Protein AF-0000000075759179 (afdb_homodimer)

Structure (mmCIF, N/CA/C/O backbone):
data_AF-0000000075759179-model_v1
#
loop_
_entity.id
_entity.type
_entity.pdbx_description
1 polymer 'PD-(D/E)XK endonuclease-like domain-containing protein'
#
loop_
_atom_site.group_PDB
_atom_site.id
_atom_site.type_symbol
_atom_site.label_atom_id
_atom_site.label_alt_id
_atom_site.label_comp_id
_atom_site.label_asym_id
_atom_site.label_entity_id
_atom_site.label_seq_id
_atom_site.pdbx_PDB_ins_code
_atom_site.Cartn_x
_atom_site.Cartn_y
_atom_site.Cartn_z
_atom_site.occupancy
_atom_site.B_iso_or_equiv
_atom_site.auth_seq_id
_atom_site.auth_comp_id
_atom_site.auth_asym_id
_atom_site.auth_atom_id
_atom_site.pdbx_PDB_model_num
ATOM 1 N N . MET A 1 1 ? -11.766 -18.219 6.52 1 77.38 1 MET A N 1
ATOM 2 C CA . MET A 1 1 ? -11.758 -19.672 6.555 1 77.38 1 MET A CA 1
ATOM 3 C C . MET A 1 1 ? -10.453 -20.203 7.133 1 77.38 1 MET A C 1
ATOM 5 O O . MET A 1 1 ? -9.383 -19.656 6.867 1 77.38 1 MET A O 1
ATOM 9 N N . SER A 1 2 ? -10.688 -21.203 7.895 1 84.69 2 SER A N 1
ATOM 10 C CA . SER A 1 2 ? -9.5 -21.875 8.398 1 84.69 2 SER A CA 1
ATOM 11 C C . SER A 1 2 ? -8.859 -22.75 7.32 1 84.69 2 SER A C 1
ATOM 13 O O . SER A 1 2 ? -9.469 -23 6.277 1 84.69 2 SER A O 1
ATOM 15 N N . LEU A 1 3 ? -7.699 -23.172 7.609 1 91.75 3 LEU A N 1
ATOM 16 C CA . LEU A 1 3 ? -6.988 -24.047 6.68 1 91.75 3 LEU A CA 1
ATOM 17 C C . LEU A 1 3 ? -7.758 -25.344 6.445 1 91.75 3 LEU A C 1
ATOM 19 O O . LEU A 1 3 ? -7.93 -25.766 5.305 1 91.75 3 LEU A O 1
ATOM 23 N N . GLN A 1 4 ? -8.219 -25.875 7.477 1 90.38 4 GLN A N 1
ATOM 24 C CA . GLN A 1 4 ? -8.953 -27.141 7.387 1 90.38 4 GLN A CA 1
ATOM 25 C C . GLN A 1 4 ? -10.234 -26.969 6.57 1 90.38 4 GLN A C 1
ATOM 27 O O . GLN A 1 4 ? -10.555 -27.812 5.738 1 90.38 4 GLN A O 1
ATOM 32 N N . GLN A 1 5 ? -10.906 -25.906 6.836 1 87.31 5 GLN A N 1
ATOM 33 C CA . GLN A 1 5 ? -12.125 -25.625 6.082 1 87.31 5 GLN A CA 1
ATOM 34 C C . GLN A 1 5 ? -11.828 -25.469 4.598 1 87.31 5 GLN A C 1
ATOM 36 O O . GLN A 1 5 ? -12.57 -25.969 3.75 1 87.31 5 GLN A O 1
ATOM 41 N N . THR A 1 6 ? -10.758 -24.812 4.352 1 92.38 6 THR A N 1
ATOM 42 C CA . THR A 1 6 ? -10.375 -24.578 2.965 1 92.38 6 THR A CA 1
ATOM 43 C C . THR A 1 6 ? -10.016 -25.891 2.273 1 92.38 6 THR A C 1
ATOM 45 O O . THR A 1 6 ? -10.453 -26.141 1.147 1 92.38 6 THR A O 1
ATOM 48 N N . GLU A 1 7 ? -9.312 -26.703 2.92 1 94.19 7 GLU A N 1
ATOM 49 C CA . GLU A 1 7 ? -8.93 -28 2.369 1 94.19 7 GLU A CA 1
ATOM 50 C C . GLU A 1 7 ? -10.156 -28.859 2.066 1 94.19 7 GLU A C 1
ATOM 52 O O . GLU A 1 7 ? -10.242 -29.469 0.998 1 94.19 7 GLU A O 1
ATOM 57 N N . MET A 1 8 ? -11.062 -28.781 2.92 1 90.62 8 MET A N 1
ATOM 58 C CA . MET A 1 8 ? -12.281 -29.562 2.744 1 90.62 8 MET A CA 1
ATOM 59 C C . MET A 1 8 ? -13.148 -28.984 1.628 1 90.62 8 MET A C 1
ATOM 61 O O . MET A 1 8 ? -13.664 -29.734 0.792 1 90.62 8 MET A O 1
ATOM 65 N N . ALA A 1 9 ? -13.203 -27.766 1.645 1 88 9 ALA A N 1
ATOM 66 C CA . ALA A 1 9 ? -14.102 -27.094 0.712 1 88 9 ALA A CA 1
ATOM 67 C C . ALA A 1 9 ? -13.625 -27.25 -0.727 1 88 9 ALA A C 1
ATOM 69 O O . ALA A 1 9 ? -14.43 -27.422 -1.644 1 88 9 ALA A O 1
ATOM 70 N N . PHE A 1 10 ? -12.359 -27.297 -0.913 1 92.81 10 PHE A N 1
ATOM 71 C CA . PHE A 1 10 ? -11.836 -27.266 -2.275 1 92.81 10 PHE A CA 1
ATOM 72 C C . PHE A 1 10 ? -11.18 -28.594 -2.633 1 92.81 10 PHE A C 1
ATOM 74 O O . PHE A 1 10 ? -10.734 -28.781 -3.766 1 92.81 10 PHE A O 1
ATOM 81 N N . GLY A 1 11 ? -11.125 -29.469 -1.706 1 92.56 11 GLY A N 1
ATOM 82 C CA . GLY A 1 11 ? -10.547 -30.766 -1.964 1 92.56 11 GLY A CA 1
ATOM 83 C C . GLY A 1 11 ? -9.047 -30.719 -2.172 1 92.56 11 GLY A C 1
ATOM 84 O O . GLY A 1 11 ? -8.516 -31.422 -3.039 1 92.56 11 GLY A O 1
ATOM 85 N N . ILE A 1 12 ? -8.398 -29.828 -1.459 1 95.69 12 ILE A N 1
ATOM 86 C CA . ILE A 1 12 ? -6.945 -29.734 -1.559 1 95.69 12 ILE A CA 1
ATOM 87 C C . ILE A 1 12 ? -6.305 -30.219 -0.263 1 95.69 12 ILE A C 1
ATOM 89 O O . ILE A 1 12 ? -6.977 -30.328 0.766 1 95.69 12 ILE A O 1
ATOM 93 N N . LYS A 1 13 ? -4.973 -30.578 -0.378 1 96.12 13 LYS A N 1
ATOM 94 C CA . LYS A 1 13 ? -4.297 -31.094 0.807 1 96.12 13 LYS A CA 1
ATOM 95 C C . LYS A 1 13 ? -2.799 -30.812 0.755 1 96.12 13 LYS A C 1
ATOM 97 O O . LYS A 1 13 ? -2.252 -30.531 -0.312 1 96.12 13 LYS A O 1
ATOM 102 N N . GLU A 1 14 ? -2.182 -30.922 1.878 1 95.25 14 GLU A N 1
ATOM 103 C CA . GLU A 1 14 ? -0.735 -30.734 1.953 1 95.25 14 GLU A CA 1
ATOM 104 C C . GLU A 1 14 ? 0.006 -31.891 1.3 1 95.25 14 GLU A C 1
ATOM 106 O O . GLU A 1 14 ? -0.359 -33.062 1.492 1 95.25 14 GLU A O 1
ATOM 111 N N . ALA A 1 15 ? 1.005 -31.531 0.599 1 93.38 15 ALA A N 1
ATOM 112 C CA . ALA A 1 15 ? 1.797 -32.562 -0.096 1 93.38 15 ALA A CA 1
ATOM 113 C C . ALA A 1 15 ? 2.65 -33.344 0.885 1 93.38 15 ALA A C 1
ATOM 115 O O . ALA A 1 15 ? 3.141 -32.812 1.876 1 93.38 15 ALA A O 1
ATOM 116 N N . THR A 1 16 ? 2.891 -34.656 0.685 1 82.75 16 THR A N 1
ATOM 117 C CA . THR A 1 16 ? 3.699 -35.531 1.528 1 82.75 16 THR A CA 1
ATOM 118 C C . THR A 1 16 ? 5.062 -35.812 0.891 1 82.75 16 THR A C 1
ATOM 120 O O . THR A 1 16 ? 5.992 -36.25 1.564 1 82.75 16 THR A O 1
ATOM 123 N N . GLY A 1 17 ? 5.5 -35.375 -0.344 1 66.56 17 GLY A N 1
ATOM 124 C CA . GLY A 1 17 ? 6.742 -35.719 -1.024 1 66.56 17 GLY A CA 1
ATOM 125 C C . GLY A 1 17 ? 7.566 -34.5 -1.395 1 66.56 17 GLY A C 1
ATOM 126 O O . GLY A 1 17 ? 7.48 -33.469 -0.733 1 66.56 17 GLY A O 1
ATOM 127 N N . THR A 1 18 ? 8.57 -34.875 -2.367 1 60.5 18 THR A N 1
ATOM 128 C CA . THR A 1 18 ? 9.516 -33.875 -2.838 1 60.5 18 THR A CA 1
ATOM 129 C C . THR A 1 18 ? 8.773 -32.688 -3.469 1 60.5 18 THR A C 1
ATOM 131 O O . THR A 1 18 ? 7.812 -32.875 -4.215 1 60.5 18 THR A O 1
ATOM 134 N N . GLN A 1 19 ? 9.18 -31.516 -3.057 1 65.44 19 GLN A N 1
ATOM 135 C CA . GLN A 1 19 ? 8.43 -30.312 -3.389 1 65.44 19 GLN A CA 1
ATOM 136 C C . GLN A 1 19 ? 9.203 -29.422 -4.363 1 65.44 19 GLN A C 1
ATOM 138 O O . GLN A 1 19 ? 10.43 -29.547 -4.477 1 65.44 19 GLN A O 1
ATOM 143 N N . PRO A 1 20 ? 8.438 -28.625 -5.254 1 66.38 20 PRO A N 1
ATOM 144 C CA . PRO A 1 20 ? 8.984 -27.875 -6.387 1 66.38 20 PRO A CA 1
ATOM 145 C C . PRO A 1 20 ? 9.883 -26.719 -5.949 1 66.38 20 PRO A C 1
ATOM 147 O O . PRO A 1 20 ? 10.086 -25.766 -6.703 1 66.38 20 PRO A O 1
ATOM 150 N N . TRP A 1 21 ? 10.406 -26.75 -4.754 1 79.44 21 TRP A N 1
ATOM 151 C CA . TRP A 1 21 ? 11.094 -25.562 -4.254 1 79.44 21 TRP A CA 1
ATOM 152 C C . TRP A 1 21 ? 12.594 -25.656 -4.508 1 79.44 21 TRP A C 1
ATOM 154 O O . TRP A 1 21 ? 13.367 -24.859 -3.973 1 79.44 21 TRP A O 1
ATOM 164 N N . MET A 1 22 ? 12.945 -26.625 -5.398 1 70.06 22 MET A N 1
ATOM 165 C CA . MET A 1 22 ? 14.336 -26.547 -5.832 1 70.06 22 MET A CA 1
ATOM 166 C C . MET A 1 22 ? 14.539 -25.453 -6.859 1 70.06 22 MET A C 1
ATOM 168 O O . MET A 1 22 ? 14.25 -25.641 -8.047 1 70.06 22 MET A O 1
ATOM 172 N N . VAL A 1 23 ? 14.664 -24.328 -6.398 1 63.19 23 VAL A N 1
ATOM 173 C CA . VAL A 1 23 ? 14.875 -23.172 -7.266 1 63.19 23 VAL A CA 1
ATOM 174 C C . VAL A 1 23 ? 16.297 -23.203 -7.836 1 63.19 23 VAL A C 1
ATOM 176 O O . VAL A 1 23 ? 17.266 -23.172 -7.086 1 63.19 23 VAL A O 1
ATOM 179 N N . PRO A 1 24 ? 16.281 -23.5 -9.156 1 63.47 24 PRO A N 1
ATOM 180 C CA . PRO A 1 24 ? 17.641 -23.344 -9.68 1 63.47 24 PRO A CA 1
ATOM 181 C C . PRO A 1 24 ? 18.234 -21.969 -9.383 1 63.47 24 PRO A C 1
ATOM 183 O O . PRO A 1 24 ? 17.5 -21 -9.211 1 63.47 24 PRO A O 1
ATOM 186 N N . HIS A 1 25 ? 19.453 -22 -9.109 1 60.44 25 HIS A N 1
ATOM 187 C CA . HIS A 1 25 ? 20.141 -20.719 -8.945 1 60.44 25 HIS A CA 1
ATOM 188 C C . HIS A 1 25 ? 19.891 -19.812 -10.141 1 60.44 25 HIS A C 1
ATOM 190 O O . HIS A 1 25 ? 20.297 -20.125 -11.258 1 60.44 25 HIS A O 1
ATOM 196 N N . LEU A 1 26 ? 18.734 -19.219 -10.031 1 63.91 26 LEU A N 1
ATOM 197 C CA . LEU A 1 26 ? 18.547 -18.188 -11.031 1 63.91 26 LEU A CA 1
ATOM 198 C C . LEU A 1 26 ? 19.594 -17.094 -10.883 1 63.91 26 LEU A C 1
ATOM 200 O O . LEU A 1 26 ? 19.984 -16.734 -9.766 1 63.91 26 LEU A O 1
ATOM 204 N N . PHE A 1 27 ? 20.359 -16.891 -11.859 1 64.31 27 PHE A N 1
ATOM 205 C CA . PHE A 1 27 ? 21.312 -15.781 -11.867 1 64.31 27 PHE A CA 1
ATOM 206 C C . PHE A 1 27 ? 20.578 -14.438 -11.844 1 64.31 27 PHE A C 1
ATOM 208 O O . PHE A 1 27 ? 20.406 -13.812 -12.891 1 64.31 27 PHE A O 1
ATOM 215 N N . PHE A 1 28 ? 19.844 -14.352 -10.789 1 77.69 28 PHE A N 1
ATOM 216 C CA . PHE A 1 28 ? 19.094 -13.141 -10.484 1 77.69 28 PHE A CA 1
ATOM 217 C C . PHE A 1 28 ? 19.766 -12.359 -9.352 1 77.69 28 PHE A C 1
ATOM 219 O O . PHE A 1 28 ? 20.062 -12.922 -8.297 1 77.69 28 PHE A O 1
ATOM 226 N N . ALA A 1 29 ? 20.359 -11.102 -9.641 1 82.12 29 ALA A N 1
ATOM 227 C CA . ALA A 1 29 ? 20.984 -10.359 -8.539 1 82.12 29 ALA A CA 1
ATOM 228 C C . ALA A 1 29 ? 20.188 -9.094 -8.219 1 82.12 29 ALA A C 1
ATOM 230 O O . ALA A 1 29 ? 19.984 -8.25 -9.086 1 82.12 29 ALA A O 1
ATOM 231 N N . LEU A 1 30 ? 19.781 -8.977 -7.012 1 87.56 30 LEU A N 1
ATOM 232 C CA . LEU A 1 30 ? 19.172 -7.742 -6.527 1 87.56 30 LEU A CA 1
ATOM 233 C C . LEU A 1 30 ? 20.203 -6.617 -6.465 1 87.56 30 LEU A C 1
ATOM 235 O O . LEU A 1 30 ? 21.391 -6.871 -6.293 1 87.56 30 LEU A O 1
ATOM 239 N N . PRO A 1 31 ? 19.672 -5.426 -6.625 1 86.81 31 PRO A N 1
ATOM 240 C CA . PRO A 1 31 ? 20.594 -4.312 -6.344 1 86.81 31 PRO A CA 1
ATOM 241 C C . PRO A 1 31 ? 21.234 -4.406 -4.965 1 86.81 31 PRO A C 1
ATOM 243 O O . PRO A 1 31 ? 20.562 -4.762 -3.99 1 86.81 31 PRO A O 1
ATOM 246 N N . ALA A 1 32 ? 22.516 -4.16 -4.887 1 85.31 32 ALA A N 1
ATOM 247 C CA . ALA A 1 32 ? 23.312 -4.352 -3.68 1 85.31 32 ALA A CA 1
ATOM 248 C C . ALA A 1 32 ? 22.75 -3.551 -2.512 1 85.31 32 ALA A C 1
ATOM 250 O O . ALA A 1 32 ? 22.891 -3.941 -1.352 1 85.31 32 ALA A O 1
ATOM 251 N N . ASP A 1 33 ? 22.031 -2.488 -2.824 1 87.75 33 ASP A N 1
ATOM 252 C CA . ASP A 1 33 ? 21.578 -1.594 -1.765 1 87.75 33 ASP A CA 1
ATOM 253 C C . ASP A 1 33 ? 20.109 -1.86 -1.412 1 87.75 33 ASP A C 1
ATOM 255 O O . ASP A 1 33 ? 19.516 -1.112 -0.641 1 87.75 33 ASP A O 1
ATOM 259 N N . PHE A 1 34 ? 19.578 -2.932 -1.895 1 92.38 34 PHE A N 1
ATOM 260 C CA . PHE A 1 34 ? 18.156 -3.16 -1.667 1 92.38 34 PHE A CA 1
ATOM 261 C C . PHE A 1 34 ? 17.859 -3.346 -0.182 1 92.38 34 PHE A C 1
ATOM 263 O O . PHE A 1 34 ? 16.891 -2.805 0.339 1 92.38 34 PHE A O 1
ATOM 270 N N . GLY A 1 35 ? 18.625 -4.117 0.456 1 89.5 35 GLY A N 1
ATOM 271 C CA . GLY A 1 35 ? 18.469 -4.273 1.894 1 89.5 35 GLY A CA 1
ATOM 272 C C . GLY A 1 35 ? 18.531 -2.959 2.646 1 89.5 35 GLY A C 1
ATOM 273 O O . GLY A 1 35 ? 17.719 -2.705 3.533 1 89.5 35 GLY A O 1
ATOM 274 N N . ARG A 1 36 ? 19.484 -2.119 2.307 1 87.69 36 ARG A N 1
ATOM 275 C CA . ARG A 1 36 ? 19.625 -0.808 2.93 1 87.69 36 ARG A CA 1
ATOM 276 C C . ARG A 1 36 ? 18.406 0.069 2.639 1 87.69 36 ARG A C 1
ATOM 278 O O . ARG A 1 36 ? 17.969 0.845 3.494 1 87.69 36 ARG A O 1
ATOM 285 N N . TYR A 1 37 ? 18 -0.122 1.484 1 88.81 37 TYR A N 1
ATOM 286 C CA . TYR A 1 37 ? 16.781 0.587 1.096 1 88.81 37 TYR A CA 1
ATOM 287 C C . TYR A 1 37 ? 15.625 0.236 2.023 1 88.81 37 TYR A C 1
ATOM 289 O O . TYR A 1 37 ? 14.93 1.125 2.525 1 88.81 37 TYR A O 1
ATOM 297 N N . LEU A 1 38 ? 15.414 -1.02 2.275 1 92 38 LEU A N 1
ATOM 298 C CA . LEU A 1 38 ? 14.305 -1.438 3.129 1 92 38 LEU A CA 1
ATOM 299 C C . LEU A 1 38 ? 14.57 -1.073 4.586 1 92 38 LEU A C 1
ATOM 301 O O . LEU A 1 38 ? 13.641 -0.832 5.352 1 92 38 LEU A O 1
ATOM 305 N N . GLU A 1 39 ? 15.828 -0.967 4.965 1 89.69 39 GLU A N 1
ATOM 306 C CA . GLU A 1 39 ? 16.156 -0.492 6.305 1 89.69 39 GLU A CA 1
ATOM 307 C C . GLU A 1 39 ? 15.75 0.965 6.492 1 89.69 39 GLU A C 1
ATOM 309 O O . GLU A 1 39 ? 15.32 1.359 7.582 1 89.69 39 GLU A O 1
ATOM 314 N N . LEU A 1 40 ? 15.922 1.702 5.488 1 89 40 LEU A N 1
ATOM 315 C CA . LEU A 1 40 ? 15.492 3.094 5.547 1 89 40 LEU A CA 1
ATOM 316 C C . LEU A 1 40 ? 13.977 3.188 5.699 1 89 40 LEU A C 1
ATOM 318 O O . LEU A 1 40 ? 13.469 4.066 6.398 1 89 40 LEU A O 1
ATOM 322 N N . TYR A 1 41 ? 13.312 2.25 5.055 1 89.94 41 TYR A N 1
ATOM 323 C CA . TYR A 1 41 ? 11.875 2.156 5.262 1 89.94 41 TYR A CA 1
ATOM 324 C C . TYR A 1 41 ? 11.547 1.915 6.73 1 89.94 41 TYR A C 1
ATOM 326 O O . TYR A 1 41 ? 10.625 2.529 7.277 1 89.94 41 TYR A O 1
ATOM 334 N N . ASP A 1 42 ? 12.32 1.076 7.281 1 90.19 42 ASP A N 1
ATOM 335 C CA . ASP A 1 42 ? 12.094 0.751 8.688 1 90.19 42 ASP A CA 1
ATOM 336 C C . ASP A 1 42 ? 12.328 1.971 9.578 1 90.19 42 ASP A C 1
ATOM 338 O O . ASP A 1 42 ? 11.586 2.207 10.523 1 90.19 42 ASP A O 1
ATOM 342 N N . THR A 1 43 ? 13.297 2.705 9.234 1 88.62 43 THR A N 1
ATOM 343 C CA . THR A 1 43 ? 13.586 3.916 9.992 1 88.62 43 THR A CA 1
ATOM 344 C C . THR A 1 43 ? 12.477 4.945 9.82 1 88.62 43 THR A C 1
ATOM 346 O O . THR A 1 43 ? 12.016 5.539 10.797 1 88.62 43 THR A O 1
ATOM 349 N N . LEU A 1 44 ? 12.039 5.066 8.617 1 89.19 44 LEU A N 1
ATOM 350 C CA . LEU A 1 44 ? 10.984 6.02 8.297 1 89.19 44 LEU A CA 1
ATOM 351 C C . LEU A 1 44 ? 9.688 5.664 9.008 1 89.19 44 LEU A C 1
ATOM 353 O O . LEU A 1 44 ? 8.922 6.547 9.398 1 89.19 44 LEU A O 1
ATOM 357 N N . THR A 1 45 ? 9.461 4.406 9.211 1 91.25 45 THR A N 1
ATOM 358 C CA . THR A 1 45 ? 8.156 3.984 9.719 1 91.25 45 THR A CA 1
ATOM 359 C C . THR A 1 45 ? 8.266 3.504 11.164 1 91.25 45 THR A C 1
ATOM 361 O O . THR A 1 45 ? 7.352 2.859 11.68 1 91.25 45 THR A O 1
ATOM 364 N N . LYS A 1 46 ? 9.281 3.758 11.852 1 87.75 46 LYS A N 1
ATOM 365 C CA . LYS A 1 46 ? 9.617 3.16 13.141 1 87.75 46 LYS A CA 1
ATOM 366 C C . LYS A 1 46 ? 8.57 3.516 14.195 1 87.75 46 LYS A C 1
ATOM 368 O O . LYS A 1 46 ? 8.25 2.697 15.062 1 87.75 46 LYS A O 1
ATOM 373 N N . SER A 1 47 ? 8 4.66 14.141 1 83.88 47 SER A N 1
ATOM 374 C CA . SER A 1 47 ? 7.094 5.109 15.195 1 83.88 47 SER A CA 1
ATOM 375 C C . SER A 1 47 ? 5.645 4.785 14.844 1 83.88 47 SER A C 1
ATOM 377 O O . SER A 1 47 ? 4.75 4.965 15.672 1 83.88 47 SER A O 1
ATOM 379 N N . GLY A 1 48 ? 5.504 4.363 13.609 1 83.44 48 GLY A N 1
ATOM 380 C CA . GLY A 1 48 ? 4.156 4 13.203 1 83.44 48 GLY A CA 1
ATOM 381 C C . GLY A 1 48 ? 3.73 2.631 13.695 1 83.44 48 GLY A C 1
ATOM 382 O O . GLY A 1 48 ? 4.574 1.788 14.008 1 83.44 48 GLY A O 1
ATOM 383 N N . VAL A 1 49 ? 2.455 2.465 13.742 1 85.44 49 VAL A N 1
ATOM 384 C CA . VAL A 1 49 ? 1.894 1.183 14.156 1 85.44 49 VAL A CA 1
ATOM 385 C C . VAL A 1 49 ? 2.086 0.154 13.047 1 85.44 49 VAL A C 1
ATOM 387 O O . VAL A 1 49 ? 1.988 0.485 11.859 1 85.44 49 VAL A O 1
ATOM 390 N N . ASP A 1 50 ? 2.322 -1.06 13.508 1 90.75 50 ASP A N 1
ATOM 391 C CA . ASP A 1 50 ? 2.391 -2.154 12.547 1 90.75 50 ASP A CA 1
ATOM 392 C C . ASP A 1 50 ? 1 -2.527 12.039 1 90.75 50 ASP A C 1
ATOM 394 O O . ASP A 1 50 ? 0.107 -2.84 12.828 1 90.75 50 ASP A O 1
ATOM 398 N N . ASN A 1 51 ? 0.842 -2.387 10.828 1 93.5 51 ASN A N 1
ATOM 399 C CA . ASN A 1 51 ? -0.394 -2.801 10.172 1 93.5 51 ASN A CA 1
ATOM 400 C C . ASN A 1 51 ? -0.129 -3.348 8.773 1 93.5 51 ASN A C 1
ATOM 402 O O . ASN A 1 51 ? 1.022 -3.438 8.344 1 93.5 51 ASN A O 1
ATOM 406 N N . GLU A 1 52 ? -1.125 -3.74 8.055 1 94.62 52 GLU A N 1
ATOM 407 C CA . GLU A 1 52 ? -0.954 -4.395 6.762 1 94.62 52 GLU A CA 1
ATOM 408 C C . GLU A 1 52 ? -0.43 -3.414 5.715 1 94.62 52 GLU A C 1
ATOM 410 O O . GLU A 1 52 ? 0.311 -3.803 4.809 1 94.62 52 GLU A O 1
ATOM 415 N N . ALA A 1 53 ? -0.807 -2.17 5.871 1 95.06 53 ALA A N 1
ATOM 416 C CA . ALA A 1 53 ? -0.334 -1.161 4.93 1 95.06 53 ALA A CA 1
ATOM 417 C C . ALA A 1 53 ? 1.187 -1.035 4.977 1 95.06 53 ALA A C 1
ATOM 419 O O . ALA A 1 53 ? 1.835 -0.88 3.938 1 95.06 53 ALA A O 1
ATOM 420 N N . LYS A 1 54 ? 1.704 -1.106 6.164 1 94.94 54 LYS A N 1
ATOM 421 C CA . LYS A 1 54 ? 3.154 -1.08 6.336 1 94.94 54 LYS A CA 1
ATOM 422 C C . LYS A 1 54 ? 3.812 -2.273 5.648 1 94.94 54 LYS A C 1
ATOM 424 O O . LYS A 1 54 ? 4.832 -2.121 4.977 1 94.94 54 LYS A O 1
ATOM 429 N N . SER A 1 55 ? 3.287 -3.424 5.789 1 96.38 55 SER A N 1
ATOM 430 C CA . SER A 1 55 ? 3.783 -4.621 5.121 1 96.38 55 SER A CA 1
ATOM 431 C C . SER A 1 55 ? 3.693 -4.488 3.605 1 96.38 55 SER A C 1
ATOM 433 O O . SER A 1 55 ? 4.617 -4.871 2.885 1 96.38 55 SER A O 1
ATOM 435 N N . ARG A 1 56 ? 2.611 -3.926 3.16 1 96.25 56 ARG A N 1
ATOM 436 C CA . ARG A 1 56 ? 2.412 -3.77 1.722 1 96.25 56 ARG A CA 1
ATOM 437 C C . ARG A 1 56 ? 3.455 -2.83 1.125 1 96.25 56 ARG A C 1
ATOM 439 O O . ARG A 1 56 ? 3.895 -3.023 -0.011 1 96.25 56 ARG A O 1
ATOM 446 N N . CYS A 1 57 ? 3.779 -1.893 1.836 1 94.19 57 CYS A N 1
ATOM 447 C CA . CYS A 1 57 ? 4.805 -0.977 1.35 1 94.19 57 CYS A CA 1
ATOM 448 C C . CYS A 1 57 ? 6.105 -1.719 1.061 1 94.19 57 CYS A C 1
ATOM 450 O O . CYS A 1 57 ? 6.73 -1.504 0.019 1 94.19 57 CYS A O 1
ATOM 452 N N . ARG A 1 58 ? 6.469 -2.615 1.908 1 94.75 58 ARG A N 1
ATOM 453 C CA . ARG A 1 58 ? 7.676 -3.414 1.722 1 94.75 58 ARG A CA 1
ATOM 454 C C . ARG A 1 58 ? 7.516 -4.387 0.56 1 94.75 58 ARG A C 1
ATOM 456 O O . ARG A 1 58 ? 8.43 -4.562 -0.244 1 94.75 58 ARG A O 1
ATOM 463 N N . LEU A 1 59 ? 6.391 -4.922 0.5 1 96.69 59 LEU A N 1
ATOM 464 C CA . LEU A 1 59 ? 6.105 -5.875 -0.568 1 96.69 59 LEU A CA 1
ATOM 465 C C . LEU A 1 59 ? 6.113 -5.184 -1.928 1 96.69 59 LEU A C 1
ATOM 467 O O . LEU A 1 59 ? 6.641 -5.727 -2.9 1 96.69 59 LEU A O 1
ATOM 471 N N . ASP A 1 60 ? 5.531 -4.004 -1.952 1 95.44 60 ASP A N 1
ATOM 472 C CA . ASP A 1 60 ? 5.562 -3.223 -3.184 1 95.44 60 ASP A CA 1
ATOM 473 C C . ASP A 1 60 ? 6.996 -3.047 -3.688 1 95.44 60 ASP A C 1
ATOM 475 O O . ASP A 1 60 ? 7.273 -3.275 -4.867 1 95.44 60 ASP A O 1
ATOM 479 N N . ALA A 1 61 ? 7.859 -2.705 -2.803 1 94.19 61 ALA A N 1
ATOM 480 C CA . ALA A 1 61 ? 9.258 -2.471 -3.162 1 94.19 61 ALA A CA 1
ATOM 481 C C . ALA A 1 61 ? 9.906 -3.746 -3.686 1 94.19 61 ALA A C 1
ATOM 483 O O . ALA A 1 61 ? 10.633 -3.717 -4.684 1 94.19 61 ALA A O 1
ATOM 484 N N . LEU A 1 62 ? 9.648 -4.84 -3.041 1 95.38 62 LEU A N 1
ATOM 485 C CA . LEU A 1 62 ? 10.242 -6.113 -3.434 1 95.38 62 LEU A CA 1
ATOM 486 C C . LEU A 1 62 ? 9.727 -6.555 -4.801 1 95.38 62 LEU A C 1
ATOM 488 O O . LEU A 1 62 ? 10.516 -6.926 -5.672 1 95.38 62 LEU A O 1
ATOM 492 N N . ILE A 1 63 ? 8.414 -6.535 -4.977 1 95.12 63 ILE A N 1
ATOM 493 C CA . ILE A 1 63 ? 7.809 -6.973 -6.23 1 95.12 63 ILE A CA 1
ATOM 494 C C . ILE A 1 63 ? 8.359 -6.141 -7.387 1 95.12 63 ILE A C 1
ATOM 496 O O . ILE A 1 63 ? 8.734 -6.684 -8.43 1 95.12 63 ILE A O 1
ATOM 500 N N . PHE A 1 64 ? 8.492 -4.926 -7.141 1 92.25 64 PHE A N 1
ATOM 501 C CA . PHE A 1 64 ? 8.938 -4.027 -8.195 1 92.25 64 PHE A CA 1
ATOM 502 C C . PHE A 1 64 ? 10.398 -4.285 -8.547 1 92.25 64 PHE A C 1
ATOM 504 O O . PHE A 1 64 ? 10.766 -4.312 -9.719 1 92.25 64 PHE A O 1
ATOM 511 N N . VAL A 1 65 ? 11.211 -4.406 -7.547 1 92.81 65 VAL A N 1
ATOM 512 C CA . VAL A 1 65 ? 12.633 -4.59 -7.82 1 92.81 65 VAL A CA 1
ATOM 513 C C . VAL A 1 65 ? 12.859 -5.926 -8.531 1 92.81 65 VAL A C 1
ATOM 515 O O . VAL A 1 65 ? 13.719 -6.035 -9.406 1 92.81 65 VAL A O 1
ATOM 518 N N . VAL A 1 66 ? 12.086 -6.922 -8.172 1 92.88 66 VAL A N 1
ATOM 519 C CA . VAL A 1 66 ? 12.188 -8.219 -8.828 1 92.88 66 VAL A CA 1
ATOM 520 C C . VAL A 1 66 ? 11.758 -8.086 -10.289 1 92.88 66 VAL A C 1
ATOM 522 O O . VAL A 1 66 ? 12.461 -8.555 -11.188 1 92.88 66 VAL A O 1
ATOM 525 N N . TYR A 1 67 ? 10.672 -7.422 -10.492 1 89.5 67 TYR A N 1
ATOM 526 C CA . TYR A 1 67 ? 10.188 -7.215 -11.852 1 89.5 67 TYR A CA 1
ATOM 527 C C . TYR A 1 67 ? 11.195 -6.434 -12.68 1 89.5 67 TYR A C 1
ATOM 529 O O . TYR A 1 67 ? 11.484 -6.793 -13.82 1 89.5 67 TYR A O 1
ATOM 537 N N . ARG A 1 68 ? 11.656 -5.355 -12.125 1 88.12 68 ARG A N 1
ATOM 538 C CA . ARG A 1 68 ? 12.641 -4.531 -12.812 1 88.12 68 ARG A CA 1
ATOM 539 C C . ARG A 1 68 ? 13.875 -5.344 -13.188 1 88.12 68 ARG A C 1
ATOM 541 O O . ARG A 1 68 ? 14.367 -5.262 -14.312 1 88.12 68 ARG A O 1
ATOM 548 N N . THR A 1 69 ? 14.328 -6.086 -12.273 1 88.75 69 THR A N 1
ATOM 549 C CA . THR A 1 69 ? 15.531 -6.875 -12.492 1 88.75 69 THR A CA 1
ATOM 550 C C . THR A 1 69 ? 15.305 -7.941 -13.562 1 88.75 69 THR A C 1
ATOM 552 O O . THR A 1 69 ? 16.156 -8.148 -14.43 1 88.75 69 THR A O 1
ATOM 555 N N . LEU A 1 70 ? 14.156 -8.547 -13.508 1 87.25 70 LEU A N 1
ATOM 556 C CA . LEU A 1 70 ? 13.805 -9.531 -14.531 1 87.25 70 LEU A CA 1
ATOM 557 C C . LEU A 1 70 ? 13.742 -8.875 -15.906 1 87.25 70 LEU A C 1
ATOM 559 O O . LEU A 1 70 ? 14.219 -9.445 -16.891 1 87.25 70 LEU A O 1
ATOM 563 N N . SER A 1 71 ? 13.172 -7.707 -15.953 1 82.19 71 SER A N 1
ATOM 564 C CA . SER A 1 71 ? 13.047 -6.965 -17.203 1 82.19 71 SER A CA 1
ATOM 565 C C . SER A 1 71 ? 14.414 -6.551 -17.734 1 82.19 71 SER A C 1
ATOM 567 O O . SER A 1 71 ? 14.695 -6.691 -18.938 1 82.19 71 SER A O 1
ATOM 569 N N . GLU A 1 72 ? 15.234 -6.113 -16.891 1 83.38 72 GLU A N 1
ATOM 570 C CA . GLU A 1 72 ? 16.562 -5.617 -17.266 1 83.38 72 GLU A CA 1
ATOM 571 C C . GLU A 1 72 ? 17.453 -6.754 -17.75 1 83.38 72 GLU A C 1
ATOM 573 O O . GLU A 1 72 ? 18.328 -6.555 -18.594 1 83.38 72 GLU A O 1
ATOM 578 N N . GLN A 1 73 ? 17.234 -7.902 -17.203 1 81.19 73 GLN A N 1
ATOM 579 C CA . GLN A 1 73 ? 18.078 -9.039 -17.547 1 81.19 73 GLN A CA 1
ATOM 580 C C . GLN A 1 73 ? 17.453 -9.898 -18.641 1 81.19 73 GLN A C 1
ATOM 582 O O . GLN A 1 73 ? 17.922 -11 -18.922 1 81.19 73 GLN A O 1
ATOM 587 N N . ASP A 1 74 ? 16.312 -9.414 -19.172 1 78.5 74 ASP A N 1
ATOM 588 C CA . ASP A 1 74 ? 15.586 -10.062 -20.266 1 78.5 74 ASP A CA 1
ATOM 589 C C . ASP A 1 74 ? 15.172 -11.484 -19.875 1 78.5 74 ASP A C 1
ATOM 591 O O . ASP A 1 74 ? 15.32 -12.422 -20.672 1 78.5 74 ASP A O 1
ATOM 595 N N . LEU A 1 75 ? 14.945 -11.586 -18.719 1 73.25 75 LEU A N 1
ATOM 596 C CA . LEU A 1 75 ? 14.516 -12.883 -18.219 1 73.25 75 LEU A CA 1
ATOM 597 C C . LEU A 1 75 ? 12.992 -13 -18.25 1 73.25 75 LEU A C 1
ATOM 599 O O . LEU A 1 75 ? 12.438 -14.062 -17.969 1 73.25 75 LEU A O 1
ATOM 603 N N . HIS A 1 76 ? 12.438 -11.773 -18.578 1 66 76 HIS A N 1
ATOM 604 C CA . HIS A 1 76 ? 11 -11.859 -18.797 1 66 76 HIS A CA 1
ATOM 605 C C . HIS A 1 76 ? 10.688 -12.562 -20.109 1 66 76 HIS A C 1
ATOM 607 O O . HIS A 1 76 ? 11.234 -12.203 -21.156 1 66 76 HIS A O 1
ATOM 613 N N . PRO A 1 77 ? 10.336 -13.82 -19.953 1 53.62 77 PRO A N 1
ATOM 614 C CA . PRO A 1 77 ? 10.219 -14.453 -21.266 1 53.62 77 PRO A CA 1
ATOM 615 C C . PRO A 1 77 ? 9.609 -13.531 -22.328 1 53.62 77 PRO A C 1
ATOM 617 O O . PRO A 1 77 ? 10.008 -13.57 -23.5 1 53.62 77 PRO A O 1
ATOM 620 N N . ASN A 1 78 ? 8.109 -13.445 -22.453 1 54.88 78 ASN A N 1
ATOM 621 C CA . ASN A 1 78 ? 7.363 -13.125 -23.656 1 54.88 78 ASN A CA 1
ATOM 622 C C . ASN A 1 78 ? 7.164 -11.625 -23.812 1 54.88 78 ASN A C 1
ATOM 624 O O . ASN A 1 78 ? 7.055 -10.898 -22.828 1 54.88 78 ASN A O 1
ATOM 628 N N . THR A 1 79 ? 7.719 -11.273 -24.906 1 54.38 79 THR A N 1
ATOM 629 C CA . THR A 1 79 ? 7.398 -10.07 -25.656 1 54.38 79 THR A CA 1
ATOM 630 C C . THR A 1 79 ? 5.918 -10.039 -26.031 1 54.38 79 THR A C 1
ATOM 632 O O . THR A 1 79 ? 5.301 -11.086 -26.234 1 54.38 79 THR A O 1
ATOM 635 N N . GLY A 1 80 ? 5.238 -9.086 -25.703 1 54.47 80 GLY A N 1
ATOM 636 C CA . GLY A 1 80 ? 3.902 -8.758 -26.172 1 54.47 80 GLY A CA 1
ATOM 637 C C . GLY A 1 80 ? 2.854 -8.836 -25.094 1 54.47 80 GLY A C 1
ATOM 638 O O . GLY A 1 80 ? 3.117 -8.469 -23.938 1 54.47 80 GLY A O 1
ATOM 639 N N . ASP A 1 81 ? 1.702 -9.453 -25.453 1 56.62 81 ASP A N 1
ATOM 640 C CA . ASP A 1 81 ? 0.482 -9.484 -24.656 1 56.62 81 ASP A CA 1
ATOM 641 C C . ASP A 1 81 ? 0.601 -10.5 -23.516 1 56.62 81 ASP A C 1
ATOM 643 O O . ASP A 1 81 ? -0.264 -10.562 -22.641 1 56.62 81 ASP A O 1
ATOM 647 N N . SER A 1 82 ? 1.792 -11.219 -23.344 1 60.84 82 SER A N 1
ATOM 648 C CA . SER A 1 82 ? 1.88 -12.305 -22.375 1 60.84 82 SER A CA 1
ATOM 649 C C . SER A 1 82 ? 2.709 -11.898 -21.172 1 60.84 82 SER A C 1
ATOM 651 O O . SER A 1 82 ? 2.984 -12.719 -20.297 1 60.84 82 SER A O 1
ATOM 653 N N . ARG A 1 83 ? 3.025 -10.703 -21.109 1 73.12 83 ARG A N 1
ATOM 654 C CA . ARG A 1 83 ? 3.879 -10.266 -20 1 73.12 83 ARG A CA 1
ATOM 655 C C . ARG A 1 83 ? 3.109 -10.242 -18.688 1 73.12 83 ARG A C 1
ATOM 657 O O . ARG A 1 83 ? 1.939 -9.852 -18.656 1 73.12 83 ARG A O 1
ATOM 664 N N . ALA A 1 84 ? 3.812 -10.688 -17.656 1 84.06 84 ALA A N 1
ATOM 665 C CA . ALA A 1 84 ? 3.258 -10.664 -16.297 1 84.06 84 ALA A CA 1
ATOM 666 C C . ALA A 1 84 ? 2.936 -9.242 -15.859 1 84.06 84 ALA A C 1
ATOM 668 O O . ALA A 1 84 ? 3.748 -8.328 -16.047 1 84.06 84 ALA A O 1
ATOM 669 N N . THR A 1 85 ? 1.762 -9.117 -15.438 1 89.81 85 THR A N 1
ATOM 670 C CA . THR A 1 85 ? 1.392 -7.824 -14.867 1 89.81 85 THR A CA 1
ATOM 671 C C . THR A 1 85 ? 0.842 -7.996 -13.453 1 89.81 85 THR A C 1
ATOM 673 O O . THR A 1 85 ? 0.318 -9.055 -13.109 1 89.81 85 THR A O 1
ATOM 676 N N . LEU A 1 86 ? 1.006 -6.953 -12.742 1 93.5 86 LEU A N 1
ATOM 677 C CA . LEU A 1 86 ? 0.581 -6.949 -11.344 1 93.5 86 LEU A CA 1
ATOM 678 C C . LEU A 1 86 ? -0.784 -6.285 -11.195 1 93.5 86 LEU A C 1
ATOM 680 O O . LEU A 1 86 ? -1.031 -5.227 -11.773 1 93.5 86 LEU A O 1
ATOM 684 N N . SER A 1 87 ? -1.645 -6.98 -10.523 1 93.62 87 SER A N 1
ATOM 685 C CA . SER A 1 87 ? -2.945 -6.434 -10.156 1 93.62 87 SER A CA 1
ATOM 686 C C . SER A 1 87 ? -3.088 -6.316 -8.641 1 93.62 87 SER A C 1
ATOM 688 O O . SER A 1 87 ? -2.635 -7.191 -7.898 1 93.62 87 SER A O 1
ATOM 690 N N . PHE A 1 88 ? -3.725 -5.203 -8.273 1 94.94 88 PHE A N 1
ATOM 691 C CA . PHE A 1 88 ? -3.971 -4.965 -6.859 1 94.94 88 PHE A CA 1
ATOM 692 C C . PHE A 1 88 ? -5.434 -5.215 -6.516 1 94.94 88 PHE A C 1
ATOM 694 O O . PHE A 1 88 ? -6.324 -4.93 -7.32 1 94.94 88 PHE A O 1
ATOM 701 N N . GLU A 1 89 ? -5.586 -5.73 -5.258 1 94.62 89 GLU A N 1
ATOM 702 C CA . GLU A 1 89 ? -6.93 -5.891 -4.711 1 94.62 89 GLU A CA 1
ATOM 703 C C . GLU A 1 89 ? -7.859 -6.551 -5.727 1 94.62 89 GLU A C 1
ATOM 705 O O . GLU A 1 89 ? -8.922 -6.012 -6.039 1 94.62 89 GLU A O 1
ATOM 710 N N . THR A 1 90 ? -7.516 -7.688 -6.18 1 93.38 90 THR A N 1
ATOM 711 C CA . THR A 1 90 ? -8.266 -8.453 -7.164 1 93.38 90 THR A CA 1
ATOM 712 C C . THR A 1 90 ? -9.406 -9.219 -6.496 1 93.38 90 THR A C 1
ATOM 714 O O . THR A 1 90 ? -9.18 -10.047 -5.613 1 93.38 90 THR A O 1
ATOM 717 N N . PRO A 1 91 ? -10.602 -8.977 -6.926 1 92.38 91 PRO A N 1
ATOM 718 C CA . PRO A 1 91 ? -11.727 -9.727 -6.352 1 92.38 91 PRO A CA 1
ATOM 719 C C . PRO A 1 91 ? -11.82 -11.148 -6.887 1 92.38 91 PRO A C 1
ATOM 721 O O . PRO A 1 91 ? -11.633 -11.375 -8.086 1 92.38 91 PRO A O 1
ATOM 724 N N . PHE A 1 92 ? -12.008 -12.086 -6.02 1 90.81 92 PHE A N 1
ATOM 725 C CA . PHE A 1 92 ? -12.25 -13.484 -6.355 1 90.81 92 PHE A CA 1
ATOM 726 C C . PHE A 1 92 ? -13.625 -13.938 -5.871 1 90.81 92 PHE A C 1
ATOM 728 O O . PHE A 1 92 ? -14.086 -13.5 -4.816 1 90.81 92 PHE A O 1
ATOM 735 N N . LYS A 1 93 ? -14.156 -14.688 -6.703 1 89.81 93 LYS A N 1
ATOM 736 C CA . LYS A 1 93 ? -15.453 -15.273 -6.371 1 89.81 93 LYS A CA 1
ATOM 737 C C . LYS A 1 93 ? -15.578 -16.688 -6.93 1 89.81 93 LYS A C 1
ATOM 739 O O . LYS A 1 93 ? -15.18 -16.953 -8.07 1 89.81 93 LYS A O 1
ATOM 744 N N . TRP A 1 94 ? -16.062 -17.578 -6.078 1 88.31 94 TRP A N 1
ATOM 745 C CA . TRP A 1 94 ? -16.312 -18.938 -6.527 1 88.31 94 TRP A CA 1
ATOM 746 C C . TRP A 1 94 ? -17.5 -19.531 -5.793 1 88.31 94 TRP A C 1
ATOM 748 O O . TRP A 1 94 ? -17.656 -19.344 -4.586 1 88.31 94 TRP A O 1
ATOM 758 N N . SER A 1 95 ? -18.359 -20.172 -6.637 1 87.25 95 SER A N 1
ATOM 759 C CA . SER A 1 95 ? -19.547 -20.844 -6.117 1 87.25 95 SER A CA 1
ATOM 760 C C . SER A 1 95 ? -19.922 -22.047 -6.988 1 87.25 95 SER A C 1
ATOM 762 O O . SER A 1 95 ? -19.719 -22.016 -8.203 1 87.25 95 SER A O 1
ATOM 764 N N . PRO A 1 96 ? -20.406 -23.172 -6.305 1 84.06 96 PRO A N 1
ATOM 765 C CA . PRO A 1 96 ? -20.641 -23.312 -4.863 1 84.06 96 PRO A CA 1
ATOM 766 C C . PRO A 1 96 ? -19.438 -23.922 -4.129 1 84.06 96 PRO A C 1
ATOM 768 O O . PRO A 1 96 ? -18.609 -24.594 -4.738 1 84.06 96 PRO A O 1
ATOM 771 N N . VAL A 1 97 ? -19.25 -23.531 -2.951 1 83.75 97 VAL A N 1
ATOM 772 C CA . VAL A 1 97 ? -18.312 -24.188 -2.039 1 83.75 97 VAL A CA 1
ATOM 773 C C . VAL A 1 97 ? -19.062 -24.828 -0.885 1 83.75 97 VAL A C 1
ATOM 775 O O . VAL A 1 97 ? -19.781 -24.156 -0.139 1 83.75 97 VAL A O 1
ATOM 778 N N . PRO A 1 98 ? -18.953 -26.125 -0.896 1 80.19 98 PRO A N 1
ATOM 779 C CA . PRO A 1 98 ? -19.688 -26.812 0.179 1 80.19 98 PRO A CA 1
ATOM 780 C C . PRO A 1 98 ? -19.031 -26.625 1.545 1 80.19 98 PRO A C 1
ATOM 782 O O . PRO A 1 98 ? -17.844 -26.875 1.7 1 80.19 98 PRO A O 1
ATOM 785 N N . VAL A 1 99 ? -19.781 -26.094 2.494 1 76.25 99 VAL A N 1
ATOM 786 C CA . VAL A 1 99 ? -19.375 -26.047 3.895 1 76.25 99 VAL A CA 1
ATOM 787 C C . VAL A 1 99 ? -20.406 -26.781 4.754 1 76.25 99 VAL A C 1
ATOM 789 O O . VAL A 1 99 ? -21.562 -26.344 4.859 1 76.25 99 VAL A O 1
ATOM 792 N N . ASN A 1 100 ? -19.906 -27.828 5.391 1 77.31 100 ASN A N 1
ATOM 793 C CA . ASN A 1 100 ? -20.797 -28.688 6.164 1 77.31 100 ASN A CA 1
ATOM 794 C C . ASN A 1 100 ? -22.031 -29.078 5.363 1 77.31 100 ASN A C 1
ATOM 796 O O . ASN A 1 100 ? -23.156 -29 5.863 1 77.31 100 ASN A O 1
ATOM 800 N N . GLY A 1 101 ? -21.906 -29.328 4.133 1 77.69 101 GLY A N 1
ATOM 801 C CA . GLY A 1 101 ? -22.953 -29.828 3.266 1 77.69 101 GLY A CA 1
ATOM 802 C C . GLY A 1 101 ? -23.828 -28.719 2.689 1 77.69 101 GLY A C 1
ATOM 803 O O . GLY A 1 101 ? -24.734 -28.984 1.897 1 77.69 101 GLY A O 1
ATOM 804 N N . VAL A 1 102 ? -23.625 -27.484 3.096 1 84.81 102 VAL A N 1
ATOM 805 C CA . VAL A 1 102 ? -24.391 -26.344 2.623 1 84.81 102 VAL A CA 1
ATOM 806 C C . VAL A 1 102 ? -23.578 -25.547 1.611 1 84.81 102 VAL A C 1
ATOM 808 O O . VAL A 1 102 ? -22.422 -25.219 1.867 1 84.81 102 VAL A O 1
ATOM 811 N N . PRO A 1 103 ? -24.219 -25.266 0.461 1 87.31 103 PRO A N 1
ATOM 812 C CA . PRO A 1 103 ? -23.484 -24.516 -0.555 1 87.31 103 PRO A CA 1
ATOM 813 C C . PRO A 1 103 ? -23.344 -23.031 -0.194 1 87.31 103 PRO A C 1
ATOM 815 O O . PRO A 1 103 ? -24.312 -22.406 0.261 1 87.31 103 PRO A O 1
ATOM 818 N N . HIS A 1 104 ? -22.125 -22.578 -0.323 1 87.81 104 HIS A N 1
ATOM 819 C CA . HIS A 1 104 ? -21.812 -21.172 -0.105 1 87.81 104 HIS A CA 1
ATOM 820 C C . HIS A 1 104 ? -21.031 -20.594 -1.28 1 87.81 104 HIS A C 1
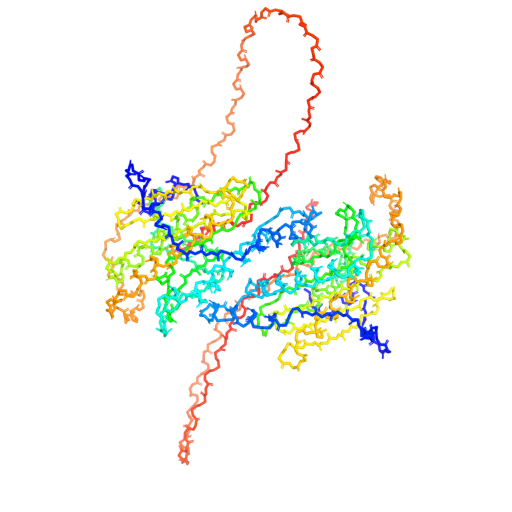ATOM 822 O O . HIS A 1 104 ? -20.5 -21.328 -2.109 1 87.81 104 HIS A O 1
ATOM 828 N N . THR A 1 105 ? -21.188 -19.234 -1.349 1 90.69 105 THR A N 1
ATOM 829 C CA . THR A 1 105 ? -20.297 -18.516 -2.258 1 90.69 105 THR A CA 1
ATOM 830 C C . THR A 1 105 ? -19.062 -17.984 -1.515 1 90.69 105 THR A C 1
ATOM 832 O O . THR A 1 105 ? -19.203 -17.328 -0.482 1 90.69 105 THR A O 1
ATOM 835 N N . CYS A 1 106 ? -17.953 -18.391 -2.029 1 89.75 106 CYS A N 1
ATOM 836 C CA . CYS A 1 106 ? -16.703 -17.906 -1.475 1 89.75 106 CYS A CA 1
ATOM 837 C C . CYS A 1 106 ? -16.234 -16.641 -2.207 1 89.75 106 CYS A C 1
ATOM 839 O O . CYS A 1 106 ? -16.125 -16.641 -3.434 1 89.75 106 CYS A O 1
ATOM 841 N N . THR A 1 107 ? -16.141 -15.523 -1.431 1 91.69 107 THR A N 1
ATOM 842 C CA . THR A 1 107 ? -15.688 -14.273 -2.02 1 91.69 107 THR A CA 1
ATOM 843 C C . THR A 1 107 ? -14.531 -13.68 -1.217 1 91.69 107 THR A C 1
ATOM 845 O O . THR A 1 107 ? -14.391 -13.969 -0.025 1 91.69 107 THR A O 1
ATOM 848 N N . GLY A 1 108 ? -13.68 -12.969 -1.95 1 92.44 108 GLY A N 1
ATOM 849 C CA . GLY A 1 108 ? -12.586 -12.25 -1.306 1 92.44 108 GLY A CA 1
ATOM 850 C C . GLY A 1 108 ? -11.797 -11.383 -2.262 1 92.44 108 GLY A C 1
ATOM 851 O O . GLY A 1 108 ? -12.023 -11.414 -3.473 1 92.44 108 GLY A O 1
ATOM 852 N N . THR A 1 109 ? -10.977 -10.508 -1.618 1 95.19 109 THR A N 1
ATOM 853 C CA . THR A 1 109 ? -10.117 -9.625 -2.4 1 95.19 109 THR A CA 1
ATOM 854 C C . THR A 1 109 ? -8.648 -9.875 -2.078 1 95.19 109 THR A C 1
ATOM 856 O O . THR A 1 109 ? -8.211 -9.656 -0.949 1 95.19 109 THR A O 1
ATOM 859 N N . ALA A 1 110 ? -7.938 -10.422 -3.078 1 96 110 ALA A N 1
ATOM 860 C CA . ALA A 1 110 ? -6.508 -10.656 -2.895 1 96 110 ALA A CA 1
ATOM 861 C C . ALA A 1 110 ? -5.723 -9.352 -2.99 1 96 110 ALA A C 1
ATOM 863 O O . ALA A 1 110 ? -6.012 -8.508 -3.84 1 96 110 ALA A O 1
ATOM 864 N N . ASP A 1 111 ? -4.691 -9.18 -2.178 1 96.94 111 ASP A N 1
ATOM 865 C CA . ASP A 1 111 ? -3.895 -7.953 -2.186 1 96.94 111 ASP A CA 1
ATOM 866 C C . ASP A 1 111 ? -3.178 -7.777 -3.521 1 96.94 111 ASP A C 1
ATOM 868 O O . ASP A 1 111 ? -3.174 -6.68 -4.09 1 96.94 111 ASP A O 1
ATOM 872 N N . TYR A 1 112 ? -2.541 -8.875 -4.004 1 97.19 112 TYR A N 1
ATOM 873 C CA . TYR A 1 112 ? -1.823 -8.875 -5.273 1 97.19 112 TYR A CA 1
ATOM 874 C C . TYR A 1 112 ? -2.143 -10.133 -6.078 1 97.19 112 TYR A C 1
ATOM 876 O O . TYR A 1 112 ? -2.266 -11.219 -5.52 1 97.19 112 TYR A O 1
ATOM 884 N N . THR A 1 113 ? -2.225 -9.945 -7.344 1 96.12 113 THR A N 1
ATOM 885 C CA . THR A 1 113 ? -2.17 -11.078 -8.258 1 96.12 113 THR A CA 1
ATOM 886 C C . THR A 1 113 ? -1.294 -10.758 -9.469 1 96.12 113 THR A C 1
ATOM 888 O O . THR A 1 113 ? -1.141 -9.594 -9.836 1 96.12 113 THR A O 1
ATOM 891 N N . VAL A 1 114 ? -0.663 -11.734 -9.945 1 92.81 114 VAL A N 1
ATOM 892 C CA . VAL A 1 114 ? 0.081 -11.594 -11.188 1 92.81 114 VAL A CA 1
ATOM 893 C C . VAL A 1 114 ? -0.709 -12.211 -12.336 1 92.81 114 VAL A C 1
ATOM 895 O O . VAL A 1 114 ? -1.017 -13.406 -12.312 1 92.81 114 VAL A O 1
ATOM 898 N N . LEU A 1 115 ? -0.968 -11.344 -13.211 1 87.56 115 LEU A N 1
ATOM 899 C CA . LEU A 1 115 ? -1.786 -11.688 -14.367 1 87.56 115 LEU A CA 1
ATOM 900 C C . LEU A 1 115 ? -0.913 -11.961 -15.586 1 87.56 115 LEU A C 1
ATOM 902 O O . LEU A 1 115 ? 0.049 -11.234 -15.844 1 87.56 115 LEU A O 1
ATOM 906 N N . PHE A 1 116 ? -1.236 -13.062 -16.172 1 83.5 116 PHE A N 1
ATOM 907 C CA . PHE A 1 116 ? -0.577 -13.375 -17.422 1 83.5 116 PHE A CA 1
ATOM 908 C C . PHE A 1 116 ? -1.568 -13.328 -18.578 1 83.5 116 PHE A C 1
ATOM 910 O O . PHE A 1 116 ? -2.547 -14.078 -18.594 1 83.5 116 PHE A O 1
ATOM 917 N N . GLY A 1 117 ? -1.33 -12.352 -19.422 1 73.44 117 GLY A N 1
ATOM 918 C CA . GLY A 1 117 ? -2.211 -12.148 -20.562 1 73.44 117 GLY A CA 1
ATOM 919 C C . GLY A 1 117 ? -2.996 -10.852 -20.5 1 73.44 117 GLY A C 1
ATOM 920 O O . GLY A 1 117 ? -2.814 -10.062 -19.562 1 73.44 117 GLY A O 1
ATOM 921 N N . GLY A 1 118 ? -3.725 -10.602 -21.484 1 64.62 118 GLY A N 1
ATOM 922 C CA . GLY A 1 118 ? -4.359 -9.305 -21.656 1 64.62 118 GLY A CA 1
ATOM 923 C C . GLY A 1 118 ? -5.719 -9.211 -20.984 1 64.62 118 GLY A C 1
ATOM 924 O O . GLY A 1 118 ? -6.27 -8.125 -20.812 1 64.62 118 GLY A O 1
ATOM 925 N N . ARG A 1 119 ? -6.238 -10.336 -20.562 1 65.19 119 ARG A N 1
ATOM 926 C CA . ARG A 1 119 ? -7.582 -10.25 -20 1 65.19 119 ARG A CA 1
ATOM 927 C C . ARG A 1 119 ? -7.559 -10.477 -18.484 1 65.19 119 ARG A C 1
ATOM 929 O O . ARG A 1 119 ? -6.82 -11.328 -18 1 65.19 119 ARG A O 1
ATOM 936 N N . ASP A 1 120 ? -8.336 -9.625 -17.875 1 69.06 120 ASP A N 1
ATOM 937 C CA . ASP A 1 120 ? -8.453 -9.734 -16.422 1 69.06 120 ASP A CA 1
ATOM 938 C C . ASP A 1 120 ? -9.477 -10.789 -16.031 1 69.06 120 ASP A C 1
ATOM 940 O O . ASP A 1 120 ? -10.578 -10.461 -15.586 1 69.06 120 ASP A O 1
ATOM 944 N N . HIS A 1 121 ? -9.117 -12.031 -16.297 1 79.5 121 HIS A N 1
ATOM 945 C CA . HIS A 1 121 ? -9.875 -13.203 -15.867 1 79.5 121 HIS A CA 1
ATOM 946 C C . HIS A 1 121 ? -9.164 -13.938 -14.742 1 79.5 121 HIS A C 1
ATOM 948 O O . HIS A 1 121 ? -7.934 -14.023 -14.734 1 79.5 121 HIS A O 1
ATOM 954 N N . MET A 1 122 ? -9.977 -14.445 -13.906 1 81.56 122 MET A N 1
ATOM 955 C CA . MET A 1 122 ? -9.438 -15.094 -12.719 1 81.56 122 MET A CA 1
ATOM 956 C C . MET A 1 122 ? -8.406 -16.156 -13.094 1 81.56 122 MET A C 1
ATOM 958 O O . MET A 1 122 ? -7.375 -16.281 -12.438 1 81.56 122 MET A O 1
ATOM 962 N N . ALA A 1 123 ? -8.625 -16.844 -14.195 1 82.25 123 ALA A N 1
ATOM 963 C CA . ALA A 1 123 ? -7.773 -17.953 -14.633 1 82.25 123 ALA A CA 1
ATOM 964 C C . ALA A 1 123 ? -6.395 -17.438 -15.055 1 82.25 123 ALA A C 1
ATOM 966 O O . ALA A 1 123 ? -5.457 -18.234 -15.203 1 82.25 123 ALA A O 1
ATOM 967 N N . CYS A 1 124 ? -6.312 -16.156 -15.156 1 85.31 124 CYS A N 1
ATOM 968 C CA . CYS A 1 124 ? -5.07 -15.586 -15.648 1 85.31 124 CYS A CA 1
ATOM 969 C C . CYS A 1 124 ? -4.203 -15.078 -14.5 1 85.31 124 CYS A C 1
ATOM 971 O O . CYS A 1 124 ? -3.084 -14.617 -14.719 1 85.31 124 CYS A O 1
ATOM 973 N N . HIS A 1 125 ? -4.703 -15.234 -13.289 1 88.38 125 HIS A N 1
ATOM 974 C CA . HIS A 1 125 ? -3.984 -14.781 -12.102 1 88.38 125 HIS A CA 1
ATOM 975 C C . HIS A 1 125 ? -3.205 -15.922 -11.461 1 88.38 125 HIS A C 1
ATOM 977 O O . HIS A 1 125 ? -3.553 -16.391 -10.367 1 88.38 125 HIS A O 1
ATOM 983 N N . LEU A 1 126 ? -2.07 -16.281 -11.992 1 90.5 126 LEU A N 1
ATOM 984 C CA . LEU A 1 126 ? -1.366 -17.516 -11.688 1 90.5 126 LEU A CA 1
ATOM 985 C C . LEU A 1 126 ? -0.553 -17.375 -10.406 1 90.5 126 LEU A C 1
ATOM 987 O O . LEU A 1 126 ? -0.029 -18.359 -9.891 1 90.5 126 LEU A O 1
ATOM 991 N N . ILE A 1 127 ? -0.434 -16.188 -9.898 1 95.06 127 ILE A N 1
ATOM 992 C CA . ILE A 1 127 ? 0.224 -15.945 -8.617 1 95.06 127 ILE A CA 1
ATOM 993 C C . ILE A 1 127 ? -0.658 -15.055 -7.742 1 95.06 127 ILE A C 1
ATOM 995 O O . ILE A 1 127 ? -1.134 -14.008 -8.188 1 95.06 127 ILE A O 1
ATOM 999 N N . VAL A 1 128 ? -0.902 -15.516 -6.539 1 97.5 128 VAL A N 1
ATOM 1000 C CA . VAL A 1 128 ? -1.675 -14.75 -5.566 1 97.5 128 VAL A CA 1
ATOM 1001 C C . VAL A 1 128 ? -0.8 -14.406 -4.359 1 97.5 128 VAL A C 1
ATOM 1003 O O . VAL A 1 128 ? -0.133 -15.281 -3.805 1 97.5 128 VAL A O 1
ATOM 1006 N N . LEU A 1 129 ? -0.735 -13.141 -3.979 1 98 129 LEU A N 1
ATOM 1007 C CA . LEU A 1 129 ? 0.031 -12.711 -2.812 1 98 129 LEU A CA 1
ATOM 1008 C C . LEU A 1 129 ? -0.866 -12 -1.805 1 98 129 LEU A C 1
ATOM 1010 O O . LEU A 1 129 ? -1.723 -11.203 -2.184 1 98 129 LEU A O 1
ATOM 1014 N N . GLU A 1 130 ? -0.716 -12.367 -0.575 1 97.56 130 GLU A N 1
ATOM 1015 C CA . GLU A 1 130 ? -1.437 -11.734 0.528 1 97.56 130 GLU A CA 1
ATOM 1016 C C . GLU A 1 130 ? -0.473 -11.109 1.531 1 97.56 130 GLU A C 1
ATOM 1018 O O . GLU A 1 130 ? 0.531 -11.727 1.9 1 97.56 130 GLU A O 1
ATOM 1023 N N . ALA A 1 131 ? -0.762 -9.922 1.864 1 97.62 131 ALA A N 1
ATOM 1024 C CA . ALA A 1 131 ? 0.009 -9.203 2.879 1 97.62 131 ALA A CA 1
ATOM 1025 C C . ALA A 1 131 ? -0.684 -9.266 4.234 1 97.62 131 ALA A C 1
ATOM 1027 O O . ALA A 1 131 ? -1.908 -9.133 4.32 1 97.62 131 ALA A O 1
ATOM 1028 N N . LYS A 1 132 ? 0.112 -9.5 5.266 1 96.75 132 LYS A N 1
ATOM 1029 C CA . LYS A 1 132 ? -0.366 -9.492 6.645 1 96.75 132 LYS A CA 1
ATOM 1030 C C . LYS A 1 132 ? 0.442 -8.531 7.508 1 96.75 132 LYS A C 1
ATOM 1032 O O . LYS A 1 132 ? 1.527 -8.094 7.113 1 96.75 132 LYS A O 1
ATOM 1037 N N . LYS A 1 133 ? -0.173 -8.211 8.594 1 95.38 133 LYS A N 1
ATOM 1038 C CA . LYS A 1 133 ? 0.55 -7.375 9.555 1 95.38 133 LYS A CA 1
ATOM 1039 C C . LYS A 1 133 ? 1.778 -8.102 10.094 1 95.38 133 LYS A C 1
ATOM 1041 O O . LYS A 1 133 ? 1.774 -9.328 10.219 1 95.38 133 LYS A O 1
ATOM 1046 N N . ARG A 1 134 ? 2.727 -7.281 10.453 1 93.19 134 ARG A N 1
ATOM 1047 C CA . ARG A 1 134 ? 3.971 -7.852 10.961 1 93.19 134 ARG A CA 1
ATOM 1048 C C . ARG A 1 134 ? 3.713 -8.758 12.164 1 93.19 134 ARG A C 1
ATOM 1050 O O . ARG A 1 134 ? 2.938 -8.406 13.055 1 93.19 134 ARG A O 1
ATOM 1057 N N . TYR A 1 135 ? 4.246 -9.961 12.156 1 89.69 135 TYR A N 1
ATOM 1058 C CA . TYR A 1 135 ? 4.246 -10.977 13.203 1 89.69 135 TYR A CA 1
ATOM 1059 C C . TYR A 1 135 ? 2.895 -11.68 13.281 1 89.69 135 TYR A C 1
ATOM 1061 O O . TYR A 1 135 ? 2.607 -12.383 14.25 1 89.69 135 TYR A O 1
ATOM 1069 N N . ASN A 1 136 ? 2.057 -11.438 12.336 1 89.69 136 ASN A N 1
ATOM 1070 C CA . ASN A 1 136 ? 0.762 -12.102 12.273 1 89.69 136 ASN A CA 1
ATOM 1071 C C . ASN A 1 136 ? 0.527 -12.742 10.906 1 89.69 136 ASN A C 1
ATOM 1073 O O . ASN A 1 136 ? -0.371 -12.328 10.172 1 89.69 136 ASN A O 1
ATOM 1077 N N . LEU A 1 137 ? 1.235 -13.719 10.711 1 90.31 137 LEU A N 1
ATOM 1078 C CA . LEU A 1 137 ? 1.122 -14.359 9.406 1 90.31 137 LEU A CA 1
ATOM 1079 C C . LEU A 1 137 ? 0.05 -15.445 9.422 1 90.31 137 LEU A C 1
ATOM 1081 O O . LEU A 1 137 ? 0.295 -16.578 8.992 1 90.31 137 LEU A O 1
ATOM 1085 N N . SER A 1 138 ? -1.078 -15.008 9.961 1 87.94 138 SER A N 1
ATOM 1086 C CA . SER A 1 138 ? -2.25 -15.883 9.883 1 87.94 138 SER A CA 1
ATOM 1087 C C . SER A 1 138 ? -3.01 -15.664 8.578 1 87.94 138 SER A C 1
ATOM 1089 O O . SER A 1 138 ? -3.062 -14.547 8.062 1 87.94 138 SER A O 1
ATOM 1091 N N . GLY A 1 139 ? -3.242 -16.719 7.707 1 92.81 139 GLY A N 1
ATOM 1092 C CA . GLY A 1 139 ? -4.012 -16.484 6.496 1 92.81 139 GLY A CA 1
ATOM 1093 C C . GLY A 1 139 ? -3.783 -17.562 5.441 1 92.81 139 GLY A C 1
ATOM 1094 O O . GLY A 1 139 ? -4.164 -17.391 4.281 1 92.81 139 GLY A O 1
ATOM 1095 N N . ALA A 1 140 ? -3.182 -18.578 5.883 1 95.44 140 ALA A N 1
ATOM 1096 C CA . ALA A 1 140 ? -2.904 -19.656 4.934 1 95.44 140 ALA A CA 1
ATOM 1097 C C . ALA A 1 140 ? -4.188 -20.172 4.285 1 95.44 140 ALA A C 1
ATOM 1099 O O . ALA A 1 140 ? -4.23 -20.406 3.078 1 95.44 140 ALA A O 1
ATOM 1100 N N . GLY A 1 141 ? -5.188 -20.344 5.145 1 95.44 141 GLY A N 1
ATOM 1101 C CA . GLY A 1 141 ? -6.469 -20.781 4.609 1 95.44 141 GLY A CA 1
ATOM 1102 C C . GLY A 1 141 ? -7.027 -19.844 3.559 1 95.44 141 GLY A C 1
ATOM 1103 O O . GLY A 1 141 ? -7.531 -20.281 2.525 1 95.44 141 GLY A O 1
ATOM 1104 N N . GLN A 1 142 ? -6.934 -18.578 3.834 1 94.81 142 GLN A N 1
ATOM 1105 C CA . GLN A 1 142 ? -7.414 -17.578 2.9 1 94.81 142 GLN A CA 1
ATOM 1106 C C . GLN A 1 142 ? -6.625 -17.609 1.594 1 94.81 142 GLN A C 1
ATOM 1108 O O . GLN A 1 142 ? -7.211 -17.594 0.509 1 94.81 142 GLN A O 1
ATOM 1113 N N . LEU A 1 143 ? -5.355 -17.641 1.694 1 97.56 143 LEU A N 1
ATOM 1114 C CA . LEU A 1 143 ? -4.508 -17.688 0.507 1 97.56 143 LEU A CA 1
ATOM 1115 C C . LEU A 1 143 ? -4.797 -18.922 -0.323 1 97.56 143 LEU A C 1
ATOM 1117 O O . LEU A 1 143 ? -5 -18.844 -1.535 1 97.56 143 LEU A O 1
ATOM 1121 N N . LEU A 1 144 ? -4.867 -20.016 0.298 1 97.62 144 LEU A N 1
ATOM 1122 C CA . LEU A 1 144 ? -5.102 -21.281 -0.397 1 97.62 144 LEU A CA 1
ATOM 1123 C C . LEU A 1 144 ? -6.488 -21.297 -1.039 1 97.62 144 LEU A C 1
ATOM 1125 O O . LEU A 1 144 ? -6.676 -21.891 -2.104 1 97.62 144 LEU A O 1
ATOM 1129 N N . ALA A 1 145 ? -7.414 -20.656 -0.404 1 96.31 145 ALA A N 1
ATOM 1130 C CA . ALA A 1 145 ? -8.734 -20.547 -1.019 1 96.31 145 ALA A CA 1
ATOM 1131 C C . ALA A 1 145 ? -8.664 -19.781 -2.338 1 96.31 145 ALA A C 1
ATOM 1133 O O . ALA A 1 145 ? -9.242 -20.203 -3.34 1 96.31 145 ALA A O 1
ATOM 1134 N N . TYR A 1 146 ? -7.965 -18.688 -2.336 1 96.88 146 TYR A N 1
ATOM 1135 C CA . TYR A 1 146 ? -7.801 -17.922 -3.564 1 96.88 146 TYR A CA 1
ATOM 1136 C C . TYR A 1 146 ? -7.109 -18.75 -4.637 1 96.88 146 TYR A C 1
ATOM 1138 O O . TYR A 1 146 ? -7.543 -18.766 -5.793 1 96.88 146 TYR A O 1
ATOM 1146 N N . MET A 1 147 ? -6.09 -19.406 -4.223 1 97.44 147 MET A N 1
ATOM 1147 C CA . MET A 1 147 ? -5.348 -20.25 -5.152 1 97.44 147 MET A CA 1
ATOM 1148 C C . MET A 1 147 ? -6.25 -21.344 -5.73 1 97.44 147 MET A C 1
ATOM 1150 O O . MET A 1 147 ? -6.215 -21.609 -6.934 1 97.44 147 MET A O 1
ATOM 1154 N N . ALA A 1 148 ? -7.012 -21.906 -4.883 1 96.5 148 ALA A N 1
ATOM 1155 C CA . ALA A 1 148 ? -7.914 -22.984 -5.312 1 96.5 148 ALA A CA 1
ATOM 1156 C C . ALA A 1 148 ? -8.961 -22.453 -6.289 1 96.5 148 ALA A C 1
ATOM 1158 O O . ALA A 1 148 ? -9.312 -23.125 -7.254 1 96.5 148 ALA A O 1
ATOM 1159 N N . MET A 1 149 ? -9.438 -21.312 -6.047 1 95.06 149 MET A N 1
ATOM 1160 C CA . MET A 1 149 ? -10.406 -20.703 -6.961 1 95.06 149 MET A CA 1
ATOM 1161 C C . MET A 1 149 ? -9.789 -20.5 -8.344 1 95.06 149 MET A C 1
ATOM 1163 O O . MET A 1 149 ? -10.438 -20.766 -9.359 1 95.06 149 MET A O 1
ATOM 1167 N N . VAL A 1 150 ? -8.609 -20.016 -8.375 1 94.69 150 VAL A N 1
ATOM 1168 C CA . VAL A 1 150 ? -7.91 -19.844 -9.648 1 94.69 150 VAL A CA 1
ATOM 1169 C C . VAL A 1 150 ? -7.723 -21.203 -10.32 1 94.69 150 VAL A C 1
ATOM 1171 O O . VAL A 1 150 ? -7.984 -21.344 -11.523 1 94.69 150 VAL A O 1
ATOM 1174 N N . GLN A 1 151 ? -7.285 -22.125 -9.547 1 94.88 151 GLN A N 1
ATOM 1175 C CA . GLN A 1 151 ? -7.004 -23.453 -10.062 1 94.88 151 GLN A CA 1
ATOM 1176 C C . GLN A 1 151 ? -8.234 -24.062 -10.727 1 94.88 151 GLN A C 1
ATOM 1178 O O . GLN A 1 151 ? -8.164 -24.547 -11.852 1 94.88 151 GLN A O 1
ATOM 1183 N N . VAL A 1 152 ? -9.344 -24.031 -10.055 1 91.69 152 VAL A N 1
ATOM 1184 C CA . VAL A 1 152 ? -10.57 -24.641 -10.57 1 91.69 152 VAL A CA 1
ATOM 1185 C C . VAL A 1 152 ? -11.016 -23.906 -11.836 1 91.69 152 VAL A C 1
ATOM 1187 O O . VAL A 1 152 ? -11.5 -24.547 -12.781 1 91.69 152 VAL A O 1
ATOM 1190 N N . ASN A 1 153 ? -10.836 -22.656 -11.812 1 89.69 153 ASN A N 1
ATOM 1191 C CA . ASN A 1 153 ? -11.195 -21.891 -12.992 1 89.69 153 ASN A CA 1
ATOM 1192 C C . ASN A 1 153 ? -10.312 -22.234 -14.188 1 89.69 153 ASN A C 1
ATOM 1194 O O . ASN A 1 153 ? -10.805 -22.359 -15.312 1 89.69 153 ASN A O 1
ATOM 1198 N N . ARG A 1 154 ? -9.109 -22.438 -13.984 1 90.25 154 ARG A N 1
ATOM 1199 C CA . ARG A 1 154 ? -8.188 -22.812 -15.055 1 90.25 154 ARG A CA 1
ATOM 1200 C C . ARG A 1 154 ? -8.5 -24.188 -15.602 1 90.25 154 ARG A C 1
ATOM 1202 O O . ARG A 1 154 ? -8.516 -24.406 -16.812 1 90.25 154 ARG A O 1
ATOM 1209 N N . LYS A 1 155 ? -8.781 -25.031 -14.711 1 89.44 155 LYS A N 1
ATOM 1210 C CA . LYS A 1 155 ? -9.164 -26.391 -15.117 1 89.44 155 LYS A CA 1
ATOM 1211 C C . LYS A 1 155 ? -10.445 -26.375 -15.953 1 89.44 155 LYS A C 1
ATOM 1213 O O . LYS A 1 155 ? -10.508 -27 -17 1 89.44 155 LYS A O 1
ATOM 1218 N N . ALA A 1 156 ? -11.336 -25.641 -15.5 1 85.56 156 ALA A N 1
ATOM 1219 C CA . ALA A 1 156 ? -12.625 -25.547 -16.172 1 85.56 156 ALA A CA 1
ATOM 1220 C C . ALA A 1 156 ? -12.477 -24.938 -17.562 1 85.56 156 ALA A C 1
ATOM 1222 O O . ALA A 1 156 ? -13.258 -25.266 -18.469 1 85.56 156 ALA A O 1
ATOM 1223 N N . ARG A 1 157 ? -11.461 -24.281 -17.75 1 85 157 ARG A N 1
ATOM 1224 C CA . ARG A 1 157 ? -11.258 -23.609 -19.016 1 85 157 ARG A CA 1
ATOM 1225 C C . ARG A 1 157 ? -10.352 -24.422 -19.938 1 85 157 ARG A C 1
ATOM 1227 O O . ARG A 1 157 ? -10 -23.969 -21.031 1 85 157 ARG A O 1
ATOM 1234 N N . GLY A 1 158 ? -9.93 -25.5 -19.484 1 85.12 158 GLY A N 1
ATOM 1235 C CA . GLY A 1 158 ? -9.227 -26.438 -20.344 1 85.12 158 GLY A CA 1
ATOM 1236 C C . GLY A 1 158 ? -7.734 -26.172 -20.422 1 85.12 158 GLY A C 1
ATOM 1237 O O . GLY A 1 158 ? -7.078 -26.562 -21.391 1 85.12 158 GLY A O 1
ATOM 1238 N N . GLN A 1 159 ? -7.234 -25.484 -19.422 1 85.38 159 GLN A N 1
ATOM 1239 C CA . GLN A 1 159 ? -5.793 -25.25 -19.406 1 85.38 159 GLN A CA 1
ATOM 1240 C C . GLN A 1 159 ? -5.039 -26.562 -19.188 1 85.38 159 GLN A C 1
ATOM 1242 O O . GLN A 1 159 ? -5.504 -27.438 -18.453 1 85.38 159 GLN A O 1
ATOM 1247 N N . SER A 1 160 ? -3.873 -26.641 -19.906 1 86.88 160 SER A N 1
ATOM 1248 C CA . SER A 1 160 ? -3.09 -27.875 -19.781 1 86.88 160 SER A CA 1
ATOM 1249 C C . SER A 1 160 ? -2.412 -27.953 -18.422 1 86.88 160 SER A C 1
ATOM 1251 O O . SER A 1 160 ? -2.137 -29.047 -17.922 1 86.88 160 SER A O 1
ATOM 1253 N N . ASN A 1 161 ? -2.115 -26.812 -17.922 1 92.12 161 ASN A N 1
ATOM 1254 C CA . ASN A 1 161 ? -1.524 -26.703 -16.594 1 92.12 161 ASN A CA 1
ATOM 1255 C C . ASN A 1 161 ? -2.287 -25.688 -15.727 1 92.12 161 ASN A C 1
ATOM 1257 O O . ASN A 1 161 ? -2.375 -24.516 -16.078 1 92.12 161 ASN A O 1
ATOM 1261 N N . TRP A 1 162 ? -2.906 -26.219 -14.641 1 93.12 162 TRP A N 1
ATOM 1262 C CA . TRP A 1 162 ? -3.727 -25.328 -13.82 1 93.12 162 TRP A CA 1
ATOM 1263 C C . TRP A 1 162 ? -3.131 -25.188 -12.422 1 93.12 162 TRP A C 1
ATOM 1265 O O . TRP A 1 162 ? -3.854 -24.906 -11.461 1 93.12 162 TRP A O 1
ATOM 1275 N N . SER A 1 163 ? -1.769 -25.391 -12.305 1 94.81 163 SER A N 1
ATOM 1276 C CA . SER A 1 163 ? -1.084 -25.125 -11.047 1 94.81 163 SER A CA 1
ATOM 1277 C C . SER A 1 163 ? -1.079 -23.625 -10.734 1 94.81 163 SER A C 1
ATOM 1279 O O . SER A 1 163 ? -1.2 -22.797 -11.633 1 94.81 163 SER A O 1
ATOM 1281 N N . VAL A 1 164 ? -1.013 -23.297 -9.477 1 96.19 164 VAL A N 1
ATOM 1282 C CA . VAL A 1 164 ? -1.073 -21.906 -9.031 1 96.19 164 VAL A CA 1
ATOM 1283 C C . VAL A 1 164 ? -0.033 -21.672 -7.941 1 96.19 164 VAL A C 1
ATOM 1285 O O . VAL A 1 164 ? 0.171 -22.516 -7.07 1 96.19 164 VAL A O 1
ATOM 1288 N N . TRP A 1 165 ? 0.581 -20.5 -7.996 1 96.81 165 TRP A N 1
ATOM 1289 C CA . TRP A 1 165 ? 1.555 -20.094 -6.988 1 96.81 165 TRP A CA 1
ATOM 1290 C C . TRP A 1 165 ? 0.954 -19.062 -6.039 1 96.81 165 TRP A C 1
ATOM 1292 O O . TRP A 1 165 ? 0.025 -18.344 -6.402 1 96.81 165 TRP A O 1
ATOM 1302 N N . GLY A 1 166 ? 1.481 -19.062 -4.828 1 97.81 166 GLY A N 1
ATOM 1303 C CA . GLY A 1 166 ? 1.01 -18.109 -3.842 1 97.81 166 GLY A CA 1
ATOM 1304 C C . GLY A 1 166 ? 2.09 -17.672 -2.871 1 97.81 166 GLY A C 1
ATOM 1305 O O . GLY A 1 166 ? 3.152 -18.297 -2.793 1 97.81 166 GLY A O 1
ATOM 1306 N N . CYS A 1 167 ? 1.819 -16.594 -2.154 1 98.19 167 CYS A N 1
ATOM 1307 C CA . CYS A 1 167 ? 2.736 -16.109 -1.126 1 98.19 167 CYS A CA 1
ATOM 1308 C C . CYS A 1 167 ? 1.988 -15.336 -0.047 1 98.19 167 CYS A C 1
ATOM 1310 O O . CYS A 1 167 ? 1.122 -14.516 -0.354 1 98.19 167 CYS A O 1
ATOM 1312 N N . LEU A 1 168 ? 2.223 -15.727 1.092 1 97.94 168 LEU A N 1
ATOM 1313 C CA . LEU A 1 168 ? 1.771 -15.016 2.281 1 97.94 168 LEU A CA 1
ATOM 1314 C C . LEU A 1 168 ? 2.943 -14.336 2.986 1 97.94 168 LEU A C 1
ATOM 1316 O O . LEU A 1 168 ? 3.949 -14.984 3.287 1 97.94 168 LEU A O 1
ATOM 1320 N N . SER A 1 169 ? 2.822 -12.984 3.277 1 98.19 169 SER A N 1
ATOM 1321 C CA . SER A 1 169 ? 3.994 -12.32 3.838 1 98.19 169 SER A CA 1
ATOM 1322 C C . SER A 1 169 ? 3.596 -11.148 4.723 1 98.19 169 SER A C 1
ATOM 1324 O O . SER A 1 169 ? 2.557 -10.523 4.504 1 98.19 169 SER A O 1
ATOM 1326 N N . ASP A 1 170 ? 4.379 -10.867 5.688 1 96.75 170 ASP A N 1
ATOM 1327 C CA . ASP A 1 170 ? 4.242 -9.656 6.492 1 96.75 170 ASP A CA 1
ATOM 1328 C C . ASP A 1 170 ? 5.312 -8.633 6.129 1 96.75 170 ASP A C 1
ATOM 1330 O O . ASP A 1 170 ? 5.555 -7.688 6.883 1 96.75 170 ASP A O 1
ATOM 1334 N N . GLY A 1 171 ? 5.961 -8.859 5.031 1 95.75 171 GLY A N 1
ATOM 1335 C CA . GLY A 1 171 ? 7 -7.949 4.578 1 95.75 171 GLY A CA 1
ATOM 1336 C C . GLY A 1 171 ? 8.391 -8.344 5.047 1 95.75 171 GLY A C 1
ATOM 1337 O O . GLY A 1 171 ? 9.391 -7.84 4.535 1 95.75 171 GLY A O 1
ATOM 1338 N N . TRP A 1 172 ? 8.523 -9.266 6.016 1 95.31 172 TRP A N 1
ATOM 1339 C CA . TRP A 1 172 ? 9.789 -9.734 6.562 1 95.31 172 TRP A CA 1
ATOM 1340 C C . TRP A 1 172 ? 9.938 -11.242 6.375 1 95.31 172 TRP A C 1
ATOM 1342 O O . TRP A 1 172 ? 11.023 -11.727 6.023 1 95.31 172 TRP A O 1
ATOM 1352 N N . SER A 1 173 ? 8.867 -11.914 6.637 1 96.75 173 SER A N 1
ATOM 1353 C CA . SER A 1 173 ? 8.789 -13.352 6.398 1 96.75 173 SER A CA 1
ATOM 1354 C C . SER A 1 173 ? 7.906 -13.672 5.199 1 96.75 173 SER A C 1
ATOM 1356 O O . SER A 1 173 ? 6.887 -13.008 4.984 1 96.75 173 SER A O 1
ATOM 1358 N N . PHE A 1 174 ? 8.328 -14.719 4.504 1 97.12 174 PHE A N 1
ATOM 1359 C CA . PHE A 1 174 ? 7.633 -15.094 3.279 1 97.12 174 PHE A CA 1
ATOM 1360 C C . PHE A 1 174 ? 7.309 -16.594 3.279 1 97.12 174 PHE A C 1
ATOM 1362 O O . PHE A 1 174 ? 8.211 -17.422 3.381 1 97.12 174 PHE A O 1
ATOM 1369 N N . HIS A 1 175 ? 6.047 -16.859 3.23 1 97.12 175 HIS A N 1
ATOM 1370 C CA . HIS A 1 175 ? 5.562 -18.219 3.033 1 97.12 175 HIS A CA 1
ATOM 1371 C C . HIS A 1 175 ? 5.105 -18.438 1.595 1 97.12 175 HIS A C 1
ATOM 1373 O O . HIS A 1 175 ? 4.023 -17.984 1.207 1 97.12 175 HIS A O 1
ATOM 1379 N N . PHE A 1 176 ? 5.922 -19.125 0.91 1 96.56 176 PHE A N 1
ATOM 1380 C CA . PHE A 1 176 ? 5.602 -19.438 -0.479 1 96.56 176 PHE A CA 1
ATOM 1381 C C . PHE A 1 176 ? 4.801 -20.719 -0.577 1 96.56 176 PHE A C 1
ATOM 1383 O O . PHE A 1 176 ? 5.074 -21.688 0.146 1 96.56 176 PHE A O 1
ATOM 1390 N N . TYR A 1 177 ? 3.834 -20.688 -1.493 1 96.94 177 TYR A N 1
ATOM 1391 C CA . TYR A 1 177 ? 2.969 -21.844 -1.686 1 96.94 177 TYR A CA 1
ATOM 1392 C C . TYR A 1 177 ? 2.93 -22.266 -3.15 1 96.94 177 TYR A C 1
ATOM 1394 O O . TYR A 1 177 ? 3.045 -21.422 -4.043 1 96.94 177 TYR A O 1
ATOM 1402 N N . PHE A 1 178 ? 2.803 -23.5 -3.344 1 96.62 178 PHE A N 1
ATOM 1403 C CA . PHE A 1 178 ? 2.557 -24.094 -4.656 1 96.62 178 PHE A CA 1
ATOM 1404 C C . PHE A 1 178 ? 1.413 -25.094 -4.594 1 96.62 178 PHE A C 1
ATOM 1406 O O . PHE A 1 178 ? 1.426 -26 -3.762 1 96.62 178 PHE A O 1
ATOM 1413 N N . LEU A 1 179 ? 0.407 -24.828 -5.348 1 96.69 179 LEU A N 1
ATOM 1414 C CA . LEU A 1 179 ? -0.713 -25.75 -5.516 1 96.69 179 LEU A CA 1
ATOM 1415 C C . LEU A 1 179 ? -0.625 -26.484 -6.852 1 96.69 179 LEU A C 1
ATOM 1417 O O . LEU A 1 179 ? -0.812 -25.875 -7.91 1 96.69 179 LEU A O 1
ATOM 1421 N N . ASP A 1 180 ? -0.437 -27.75 -6.816 1 94.94 180 ASP A N 1
ATOM 1422 C CA . ASP A 1 180 ? -0.19 -28.484 -8.055 1 94.94 180 ASP A CA 1
ATOM 1423 C C . ASP A 1 180 ? -1.501 -28.938 -8.695 1 94.94 180 ASP A C 1
ATOM 1425 O O . ASP A 1 180 ? -2.582 -28.625 -8.195 1 94.94 180 ASP A O 1
ATOM 1429 N N . MET A 1 181 ? -1.421 -29.625 -9.805 1 93.88 181 MET A N 1
ATOM 1430 C CA . MET A 1 181 ? -2.588 -29.969 -10.609 1 93.88 181 MET A CA 1
ATOM 1431 C C . MET A 1 181 ? -3.43 -31.031 -9.914 1 93.88 181 MET A C 1
ATOM 1433 O O . MET A 1 181 ? -4.613 -31.188 -10.219 1 93.88 181 MET A O 1
ATOM 1437 N N . GLU A 1 182 ? -2.889 -31.766 -8.961 1 93.62 182 GLU A N 1
ATOM 1438 C CA . GLU A 1 182 ? -3.59 -32.844 -8.266 1 93.6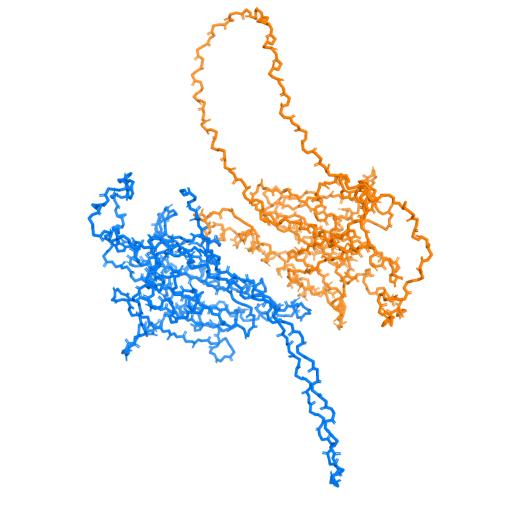2 182 GLU A CA 1
ATOM 1439 C C . GLU A 1 182 ? -4.281 -32.312 -7.008 1 93.62 182 GLU A C 1
ATOM 1441 O O . GLU A 1 182 ? -4.957 -33.062 -6.305 1 93.62 182 GLU A O 1
ATOM 1446 N N . GLY A 1 183 ? -4.051 -31.031 -6.723 1 95.19 183 GLY A N 1
ATOM 1447 C CA . GLY A 1 183 ? -4.668 -30.453 -5.539 1 95.19 183 GLY A CA 1
ATOM 1448 C C . GLY A 1 183 ? -3.803 -30.562 -4.297 1 95.19 183 GLY A C 1
ATOM 1449 O O . GLY A 1 183 ? -4.289 -30.406 -3.178 1 95.19 183 GLY A O 1
ATOM 1450 N N . ASN A 1 184 ? -2.537 -30.906 -4.492 1 96.12 184 ASN A N 1
ATOM 1451 C CA . ASN A 1 184 ? -1.592 -30.938 -3.383 1 96.12 184 ASN A CA 1
ATOM 1452 C C . ASN A 1 184 ? -0.84 -29.609 -3.25 1 96.12 184 ASN A C 1
ATOM 1454 O O . ASN A 1 184 ? -0.271 -29.109 -4.223 1 96.12 184 ASN A O 1
ATOM 1458 N N . TRP A 1 185 ? -0.87 -29.078 -1.981 1 96.44 185 TRP A N 1
ATOM 1459 C CA . TRP A 1 185 ? -0.124 -27.844 -1.811 1 96.44 185 TRP A CA 1
ATOM 1460 C C . TRP A 1 185 ? 1.128 -28.062 -0.972 1 96.44 185 TRP A C 1
ATOM 1462 O O . TRP A 1 185 ? 1.165 -28.969 -0.133 1 96.44 185 TRP A O 1
ATOM 1472 N N . SER A 1 186 ? 2.168 -27.344 -1.259 1 96.25 186 SER A N 1
ATOM 1473 C CA . SER A 1 186 ? 3.412 -27.297 -0.496 1 96.25 186 SER A CA 1
ATOM 1474 C C . SER A 1 186 ? 3.861 -25.875 -0.234 1 96.25 186 SER A C 1
ATOM 1476 O O . SER A 1 186 ? 3.381 -24.938 -0.879 1 96.25 186 SER A O 1
ATOM 1478 N N . SER A 1 187 ? 4.703 -25.75 0.781 1 94 187 SER A N 1
ATOM 1479 C CA . SER A 1 187 ? 5.121 -24.391 1.116 1 94 187 SER A CA 1
ATOM 1480 C C . SER A 1 187 ? 6.609 -24.328 1.438 1 94 187 SER A C 1
ATOM 1482 O O . SER A 1 187 ? 7.234 -25.359 1.711 1 94 187 SER A O 1
ATOM 1484 N N . LYS A 1 188 ? 7.156 -23.219 1.281 1 93.69 188 LYS A N 1
ATOM 1485 C CA . LYS A 1 188 ? 8.516 -22.859 1.657 1 93.69 188 LYS A CA 1
ATOM 1486 C C . LYS A 1 188 ? 8.539 -21.547 2.441 1 93.69 188 LYS A C 1
ATOM 1488 O O . LYS A 1 188 ? 7.945 -20.547 2.018 1 93.69 188 LYS A O 1
ATOM 1493 N N . ILE A 1 189 ? 9.203 -21.625 3.545 1 94.44 189 ILE A N 1
ATOM 1494 C CA . ILE A 1 189 ? 9.242 -20.438 4.395 1 94.44 189 ILE A CA 1
ATOM 1495 C C . ILE A 1 189 ? 10.633 -19.812 4.344 1 94.44 189 ILE A C 1
ATOM 1497 O O . ILE A 1 189 ? 11.641 -20.5 4.52 1 94.44 189 ILE A O 1
ATOM 1501 N N . LEU A 1 190 ? 10.68 -18.547 4.051 1 94.75 190 LEU A N 1
ATOM 1502 C CA . LEU A 1 190 ? 11.93 -17.781 4.051 1 94.75 190 LEU A CA 1
ATOM 1503 C C . LEU A 1 190 ? 11.797 -16.516 4.891 1 94.75 190 LEU A C 1
ATOM 1505 O O . LEU A 1 190 ? 10.719 -15.93 4.969 1 94.75 190 LEU A O 1
ATOM 1509 N N . SER A 1 191 ? 12.883 -16.141 5.469 1 94.88 191 SER A N 1
ATOM 1510 C CA . SER A 1 191 ? 12.938 -14.906 6.246 1 94.88 191 SER A CA 1
ATOM 1511 C C . SER A 1 191 ? 14.086 -14.016 5.797 1 94.88 191 SER A C 1
ATOM 1513 O O . SER A 1 191 ? 15.203 -14.5 5.566 1 94.88 191 SER A O 1
ATOM 1515 N N . SER A 1 192 ? 13.812 -12.781 5.73 1 92.25 192 SER A N 1
ATOM 1516 C CA . SER A 1 192 ? 14.836 -11.836 5.301 1 92.25 192 SER A CA 1
ATOM 1517 C C . SER A 1 192 ? 15.953 -11.727 6.336 1 92.25 192 SER A C 1
ATOM 1519 O O . SER A 1 192 ? 17.109 -11.461 5.992 1 92.25 192 SER A O 1
ATOM 1521 N N . SER A 1 193 ? 15.633 -11.93 7.59 1 89.5 193 SER A N 1
ATOM 1522 C CA . SER A 1 193 ? 16.625 -11.805 8.656 1 89.5 193 SER A CA 1
ATOM 1523 C C . SER A 1 193 ? 17.562 -13 8.672 1 89.5 193 SER A C 1
ATOM 1525 O O . SER A 1 193 ? 18.688 -12.898 9.164 1 89.5 193 SER A O 1
ATOM 1527 N N . VAL A 1 194 ? 17.109 -14.109 8.086 1 86.75 194 VAL A N 1
ATOM 1528 C CA . VAL A 1 194 ? 17.891 -15.344 8.156 1 86.75 194 VAL A CA 1
ATOM 1529 C C . VAL A 1 194 ? 18.641 -15.555 6.84 1 86.75 194 VAL A C 1
ATOM 1531 O O . VAL A 1 194 ? 19.859 -15.766 6.84 1 86.75 194 VAL A O 1
ATOM 1534 N N . LEU A 1 195 ? 17.984 -15.438 5.715 1 84.25 195 LEU A N 1
ATOM 1535 C CA . LEU A 1 195 ? 18.531 -15.828 4.422 1 84.25 195 LEU A CA 1
ATOM 1536 C C . LEU A 1 195 ? 18.828 -14.602 3.561 1 84.25 195 LEU A C 1
ATOM 1538 O O . LEU A 1 195 ? 19.438 -14.719 2.5 1 84.25 195 LEU A O 1
ATOM 1542 N N . GLY A 1 196 ? 18.375 -13.43 4.07 1 86.81 196 GLY A N 1
ATOM 1543 C CA . GLY A 1 196 ? 18.547 -12.219 3.273 1 86.81 196 GLY A CA 1
ATOM 1544 C C . GLY A 1 196 ? 17.484 -12.062 2.199 1 86.81 196 GLY A C 1
ATOM 1545 O O . GLY A 1 196 ? 16.594 -12.914 2.059 1 86.81 196 GLY A O 1
ATOM 1546 N N . TRP A 1 197 ? 17.594 -11.023 1.443 1 93 197 TRP A N 1
ATOM 1547 C CA . TRP A 1 197 ? 16.578 -10.648 0.472 1 93 197 TRP A CA 1
ATOM 1548 C C . TRP A 1 197 ? 16.797 -11.359 -0.857 1 93 197 TRP A C 1
ATOM 1550 O O . TRP A 1 197 ? 15.859 -11.539 -1.641 1 93 197 TRP A O 1
ATOM 1560 N N . GLN A 1 198 ? 17.984 -11.781 -1.109 1 91.25 198 GLN A N 1
ATOM 1561 C CA . GLN A 1 198 ? 18.328 -12.375 -2.398 1 91.25 198 GLN A CA 1
ATOM 1562 C C . GLN A 1 198 ? 17.562 -13.68 -2.617 1 91.25 198 GLN A C 1
ATOM 1564 O O . GLN A 1 198 ? 17 -13.906 -3.691 1 91.25 198 GLN A O 1
ATOM 1569 N N . GLU A 1 199 ? 17.547 -14.508 -1.614 1 90.75 199 GLU A N 1
ATOM 1570 C CA . GLU A 1 199 ? 16.844 -15.789 -1.744 1 90.75 199 GLU A CA 1
ATOM 1571 C C . GLU A 1 199 ? 15.344 -15.578 -1.917 1 90.75 199 GLU A C 1
ATOM 1573 O O . GLU A 1 199 ? 14.703 -16.297 -2.678 1 90.75 199 GLU A O 1
ATOM 1578 N N . ILE A 1 200 ? 14.82 -14.695 -1.192 1 93.88 200 ILE A N 1
ATOM 1579 C CA . ILE A 1 200 ? 13.406 -14.367 -1.295 1 93.88 200 ILE A CA 1
ATOM 1580 C C . ILE A 1 200 ? 13.094 -13.867 -2.705 1 93.88 200 ILE A C 1
ATOM 1582 O O . ILE A 1 200 ? 12.141 -14.336 -3.34 1 93.88 200 ILE A O 1
ATOM 1586 N N . ALA A 1 201 ? 13.906 -12.953 -3.186 1 93.44 201 ALA A N 1
ATOM 1587 C CA . ALA A 1 201 ? 13.734 -12.406 -4.527 1 93.44 201 ALA A CA 1
ATOM 1588 C C . ALA A 1 201 ? 13.867 -13.5 -5.586 1 93.44 201 ALA A C 1
ATOM 1590 O O . ALA A 1 201 ? 13.102 -13.531 -6.555 1 93.44 201 ALA A O 1
ATOM 1591 N N . ASN A 1 202 ? 14.789 -14.352 -5.375 1 91.38 202 ASN A N 1
ATOM 1592 C CA . ASN A 1 202 ? 14.992 -15.461 -6.309 1 91.38 202 ASN A CA 1
ATOM 1593 C C . ASN A 1 202 ? 13.766 -16.359 -6.375 1 91.38 202 ASN A C 1
ATOM 1595 O O . ASN A 1 202 ? 13.375 -16.812 -7.453 1 91.38 202 ASN A O 1
ATOM 1599 N N . THR A 1 203 ? 13.281 -16.641 -5.266 1 92.56 203 THR A N 1
ATOM 1600 C CA . THR A 1 203 ? 12.102 -17.5 -5.211 1 92.56 203 THR A CA 1
ATOM 1601 C C . THR A 1 203 ? 10.914 -16.844 -5.898 1 92.56 203 THR A C 1
ATOM 1603 O O . THR A 1 203 ? 10.203 -17.484 -6.672 1 92.56 203 THR A O 1
ATOM 1606 N N . LEU A 1 204 ? 10.727 -15.578 -5.609 1 93.31 204 LEU A N 1
ATOM 1607 C CA . LEU A 1 204 ? 9.656 -14.836 -6.266 1 93.31 204 LEU A CA 1
ATOM 1608 C C . LEU A 1 204 ? 9.859 -14.805 -7.777 1 93.31 204 LEU A C 1
ATOM 1610 O O . LEU A 1 204 ? 8.922 -15.016 -8.539 1 93.31 204 LEU A O 1
ATOM 1614 N N . ALA A 1 205 ? 11.031 -14.562 -8.219 1 91.62 205 ALA A N 1
ATOM 1615 C CA . ALA A 1 205 ? 11.359 -14.555 -9.641 1 91.62 205 ALA A CA 1
ATOM 1616 C C . ALA A 1 205 ? 11.086 -15.922 -10.266 1 91.62 205 ALA A C 1
ATOM 1618 O O . ALA A 1 205 ? 10.523 -16 -11.367 1 91.62 205 ALA A O 1
ATOM 1619 N N . HIS A 1 206 ? 11.508 -16.875 -9.586 1 90.38 206 HIS A N 1
ATOM 1620 C CA . HIS A 1 206 ? 11.266 -18.234 -10.055 1 90.38 206 HIS A CA 1
ATOM 1621 C C . HIS A 1 206 ? 9.773 -18.484 -10.25 1 90.38 206 HIS A C 1
ATOM 1623 O O . HIS A 1 206 ? 9.367 -19.062 -11.258 1 90.38 206 HIS A O 1
ATOM 1629 N N . MET A 1 207 ? 8.977 -18.109 -9.297 1 91.56 207 MET A N 1
ATOM 1630 C CA . MET A 1 207 ? 7.531 -18.234 -9.391 1 91.56 207 MET A CA 1
ATOM 1631 C C . MET A 1 207 ? 7 -17.562 -10.648 1 91.56 207 MET A C 1
ATOM 1633 O O . MET A 1 207 ? 6.191 -18.141 -11.383 1 91.56 207 MET A O 1
ATOM 1637 N N . ILE A 1 208 ? 7.469 -16.375 -10.875 1 89.56 208 ILE A N 1
ATOM 1638 C CA . ILE A 1 208 ? 6.988 -15.586 -12 1 89.56 208 ILE A CA 1
ATOM 1639 C C . ILE A 1 208 ? 7.379 -16.266 -13.312 1 89.56 208 ILE A C 1
ATOM 1641 O O . ILE A 1 208 ? 6.547 -16.422 -14.211 1 89.56 208 ILE A O 1
ATOM 1645 N N . ILE A 1 209 ? 8.562 -16.688 -13.375 1 87 209 ILE A N 1
ATOM 1646 C CA . ILE A 1 209 ? 9.07 -17.312 -14.594 1 87 209 ILE A CA 1
ATOM 1647 C C . ILE A 1 209 ? 8.328 -18.625 -14.852 1 87 209 ILE A C 1
ATOM 1649 O O . ILE A 1 209 ? 7.902 -18.891 -15.977 1 87 209 ILE A O 1
ATOM 1653 N N . GLN A 1 210 ? 8.164 -19.422 -13.859 1 87.38 210 GLN A N 1
ATOM 1654 C CA . GLN A 1 210 ? 7.492 -20.703 -14.008 1 87.38 210 GLN A CA 1
ATOM 1655 C C . GLN A 1 210 ? 6.02 -20.5 -14.359 1 87.38 210 GLN A C 1
ATOM 1657 O O . GLN A 1 210 ? 5.473 -21.234 -15.195 1 87.38 210 GLN A O 1
ATOM 1662 N N . ALA A 1 211 ? 5.414 -19.578 -13.656 1 89 211 ALA A N 1
ATOM 1663 C CA . ALA A 1 211 ? 4.012 -19.297 -13.945 1 89 211 ALA A CA 1
ATOM 1664 C C . ALA A 1 211 ? 3.83 -18.812 -15.383 1 89 211 ALA A C 1
ATOM 1666 O O . ALA A 1 211 ? 2.854 -19.172 -16.047 1 89 211 ALA A O 1
ATOM 1667 N N . GLN A 1 212 ? 4.695 -18.031 -15.82 1 84.06 212 GLN A N 1
ATOM 1668 C CA . GLN A 1 212 ? 4.641 -17.562 -17.203 1 84.06 212 GLN A CA 1
ATOM 1669 C C . GLN A 1 212 ? 4.758 -18.719 -18.188 1 84.06 212 GLN A C 1
ATOM 1671 O O . GLN A 1 212 ? 4.07 -18.734 -19.219 1 84.06 212 GLN A O 1
ATOM 1676 N N . ALA A 1 213 ? 5.652 -19.562 -17.922 1 81.44 213 ALA A N 1
ATOM 1677 C CA . ALA A 1 213 ? 5.859 -20.719 -18.781 1 81.44 213 ALA A CA 1
ATOM 1678 C C . ALA A 1 213 ? 4.582 -21.531 -18.906 1 81.44 213 ALA A C 1
ATOM 1680 O O . ALA A 1 213 ? 4.273 -22.047 -19.984 1 81.44 213 ALA A O 1
ATOM 1681 N N . VAL A 1 214 ? 3.852 -21.609 -17.891 1 80.31 214 VAL A N 1
ATOM 1682 C CA . VAL A 1 214 ? 2.627 -22.406 -17.844 1 80.31 214 VAL A CA 1
ATOM 1683 C C . VAL A 1 214 ? 1.488 -21.641 -18.516 1 80.31 214 VAL A C 1
ATOM 1685 O O . VAL A 1 214 ? 0.59 -22.234 -19.109 1 80.31 214 VAL A O 1
ATOM 1688 N N . ALA A 1 215 ? 1.516 -20.312 -18.344 1 77.19 215 ALA A N 1
ATOM 1689 C CA . ALA A 1 215 ? 0.464 -19.453 -18.906 1 77.19 215 ALA A CA 1
ATOM 1690 C C . ALA A 1 215 ? 0.468 -19.5 -20.422 1 77.19 215 ALA A C 1
ATOM 1692 O O . ALA A 1 215 ? -0.576 -19.328 -21.062 1 77.19 215 ALA A O 1
ATOM 1693 N N . ASN A 1 216 ? 1.642 -19.312 -21.141 1 62.44 216 ASN A N 1
ATOM 1694 C CA . ASN A 1 216 ? 1.775 -19.297 -22.594 1 62.44 216 ASN A CA 1
ATOM 1695 C C . ASN A 1 216 ? 1.128 -20.516 -23.234 1 62.44 216 ASN A C 1
ATOM 1697 O O . ASN A 1 216 ? 1.026 -20.609 -24.469 1 62.44 216 ASN A O 1
ATOM 1701 N N . SER A 1 217 ? 0.728 -21.312 -22.438 1 52.66 217 SER A N 1
ATOM 1702 C CA . SER A 1 217 ? -0.072 -22.344 -23.094 1 52.66 217 SER A CA 1
ATOM 1703 C C . SER A 1 217 ? -1.425 -21.797 -23.531 1 52.66 217 SER A C 1
ATOM 1705 O O . SER A 1 217 ? -2.035 -20.984 -22.828 1 52.66 217 SER A O 1
ATOM 1707 N N . PRO A 1 218 ? -1.669 -21.5 -24.797 1 43.75 218 PRO A N 1
ATOM 1708 C CA . PRO A 1 218 ? -2.799 -20.797 -25.391 1 43.75 218 PRO A CA 1
ATOM 1709 C C . PRO A 1 218 ? -4.074 -20.891 -24.562 1 43.75 218 PRO A C 1
ATOM 1711 O O . PRO A 1 218 ? -4.555 -22 -24.297 1 43.75 218 PRO A O 1
ATOM 1714 N N . LEU A 1 219 ? -4.172 -20.375 -23.438 1 46.34 219 LEU A N 1
ATOM 1715 C CA . LEU A 1 219 ? -5.562 -20.109 -23.078 1 46.34 219 LEU A CA 1
ATOM 1716 C C . LEU A 1 219 ? -6.355 -19.656 -24.297 1 46.34 219 LEU A C 1
ATOM 1718 O O . LEU A 1 219 ? -6.262 -18.484 -24.703 1 46.34 219 LEU A O 1
ATOM 1722 N N . ARG A 1 220 ? -6.086 -20.156 -25.5 1 40.16 220 ARG A N 1
ATOM 1723 C CA . ARG A 1 220 ? -6.676 -19.812 -26.797 1 40.16 220 ARG A CA 1
ATOM 1724 C C . ARG A 1 220 ? -8.062 -19.203 -26.609 1 40.16 220 ARG A C 1
ATOM 1726 O O . ARG A 1 220 ? -8.656 -19.297 -25.547 1 40.16 220 ARG A O 1
ATOM 1733 N N . LEU A 1 221 ? -8.883 -19.141 -27.969 1 37.62 221 LEU A N 1
ATOM 1734 C CA . LEU A 1 221 ? -10.078 -18.641 -28.625 1 37.62 221 LEU A CA 1
ATOM 1735 C C . LEU A 1 221 ? -11.336 -19 -27.828 1 37.62 221 LEU A C 1
ATOM 1737 O O . LEU A 1 221 ? -12.445 -18.609 -28.188 1 37.62 221 LEU A O 1
ATOM 1741 N N . SER A 1 222 ? -11.227 -20 -27.109 1 37.47 222 SER A N 1
ATOM 1742 C CA . SER A 1 222 ? -12.562 -20.469 -26.75 1 37.47 222 SER A CA 1
ATOM 1743 C C . SER A 1 222 ? -13.266 -19.484 -25.812 1 37.47 222 SER A C 1
ATOM 1745 O O . SER A 1 222 ? -14.438 -19.656 -25.484 1 37.47 222 SER A O 1
ATOM 1747 N N . LEU A 1 223 ? -12.445 -18.719 -25.109 1 39.88 223 LEU A N 1
ATOM 1748 C CA . LEU A 1 223 ? -13.234 -17.922 -24.172 1 39.88 223 LEU A CA 1
ATOM 1749 C C . LEU A 1 223 ? -14.008 -16.828 -24.906 1 39.88 223 LEU A C 1
ATOM 1751 O O . LEU A 1 223 ? -14.648 -15.984 -24.281 1 39.88 223 LEU A O 1
ATOM 1755 N N . TYR A 1 224 ? -13.852 -16.703 -26.156 1 34.19 224 TYR A N 1
ATOM 1756 C CA . TYR A 1 224 ? -14.906 -15.93 -26.797 1 34.19 224 TYR A CA 1
ATOM 1757 C C . TYR A 1 224 ? -16.281 -16.547 -26.531 1 34.19 224 TYR A C 1
ATOM 1759 O O . TYR A 1 224 ? -17.281 -16.094 -27.078 1 34.19 224 TYR A O 1
ATOM 1767 N N . SER A 1 225 ? -16.359 -17.984 -26.25 1 32.09 225 SER A N 1
ATOM 1768 C CA . SER A 1 225 ? -17.75 -18.406 -26.078 1 32.09 225 SER A CA 1
ATOM 1769 C C . SER A 1 225 ? -18.406 -17.719 -24.891 1 32.09 225 SER A C 1
ATOM 1771 O O . SER A 1 225 ? -17.859 -17.734 -23.781 1 32.09 225 SER A O 1
ATOM 1773 N N . THR A 1 226 ? -19.125 -16.688 -25.031 1 33.69 226 THR A N 1
ATOM 1774 C CA . THR A 1 226 ? -20.172 -16.031 -24.25 1 33.69 226 THR A CA 1
ATOM 1775 C C . THR A 1 226 ? -20.922 -17.047 -23.391 1 33.69 226 THR A C 1
ATOM 1777 O O . THR A 1 226 ? -22.016 -16.766 -22.906 1 33.69 226 THR A O 1
ATOM 1780 N N . GLN A 1 227 ? -20.641 -18.375 -23.453 1 30.31 227 GLN A N 1
ATOM 1781 C CA . GLN A 1 227 ? -21.641 -19.234 -22.828 1 30.31 227 GLN A CA 1
ATOM 1782 C C . GLN A 1 227 ? -21.781 -18.922 -21.344 1 30.31 227 GLN A C 1
ATOM 1784 O O . GLN A 1 227 ? -20.781 -18.828 -20.625 1 30.31 227 GLN A O 1
ATOM 1789 N N . ASP A 1 228 ? -22.859 -18.359 -20.953 1 29.67 228 ASP A N 1
ATOM 1790 C CA . ASP A 1 228 ? -23.453 -18.172 -19.625 1 29.67 228 ASP A CA 1
ATOM 1791 C C . ASP A 1 228 ? -23.281 -19.422 -18.766 1 29.67 228 ASP A C 1
ATOM 1793 O O . ASP A 1 228 ? -23.469 -20.531 -19.25 1 29.67 228 ASP A O 1
ATOM 1797 N N . PRO A 1 229 ? -22.469 -19.562 -17.781 1 30.69 229 PRO A N 1
ATOM 1798 C CA . PRO A 1 229 ? -22.469 -20.75 -16.922 1 30.69 229 PRO A CA 1
ATOM 1799 C C . PRO A 1 229 ? -23.859 -21.359 -16.75 1 30.69 229 PRO A C 1
ATOM 1801 O O . PRO A 1 229 ? -24.047 -22.25 -15.922 1 30.69 229 PRO A O 1
ATOM 1804 N N . SER A 1 230 ? -24.891 -20.922 -17.422 1 29.12 230 SER A N 1
ATOM 1805 C CA . SER A 1 230 ? -26.234 -21.422 -17.125 1 29.12 230 SER A CA 1
ATOM 1806 C C . SER A 1 230 ? -26.359 -22.891 -17.5 1 29.12 230 SER A C 1
ATOM 1808 O O . SER A 1 230 ? -27.297 -23.562 -17.047 1 29.12 230 SER A O 1
ATOM 1810 N N . THR A 1 231 ? -25.859 -23.422 -18.609 1 29.45 231 THR A N 1
ATOM 1811 C CA . THR A 1 231 ? -26.531 -24.625 -19.109 1 29.45 231 THR A CA 1
ATOM 1812 C C . THR A 1 231 ? -25.953 -25.875 -18.469 1 29.45 231 THR A C 1
ATOM 1814 O O . THR A 1 231 ? -25.969 -26.953 -19.062 1 29.45 231 THR A O 1
ATOM 1817 N N . ARG A 1 232 ? -25.172 -25.875 -17.438 1 28.72 232 ARG A N 1
ATOM 1818 C CA . ARG A 1 232 ? -24.859 -27.25 -17.031 1 28.72 232 ARG A CA 1
ATOM 1819 C C . ARG A 1 232 ? -26.125 -27.984 -16.609 1 28.72 232 ARG A C 1
ATOM 1821 O O . ARG A 1 232 ? -27.031 -27.406 -16.016 1 28.72 232 ARG A O 1
ATOM 1828 N N . PRO A 1 233 ? -26.406 -29.234 -17.016 1 27.45 233 PRO A N 1
ATOM 1829 C CA . PRO A 1 233 ? -27.594 -30.031 -16.719 1 27.45 233 PRO A CA 1
ATOM 1830 C C . PRO A 1 233 ? -27.938 -30.031 -15.227 1 27.45 233 PRO A C 1
ATOM 1832 O O . PRO A 1 233 ? -27.062 -29.859 -14.383 1 27.45 233 PRO A O 1
ATOM 1835 N N . SER A 1 234 ? -29.297 -29.859 -14.742 1 27.52 234 SER A N 1
ATOM 1836 C CA . SER A 1 234 ? -30.156 -29.766 -13.57 1 27.52 234 SER A CA 1
ATOM 1837 C C . SER A 1 234 ? -29.969 -30.969 -12.641 1 27.52 234 SER A C 1
ATOM 1839 O O . SER A 1 234 ? -30.578 -31.031 -11.578 1 27.52 234 SER A O 1
ATOM 1841 N N . SER A 1 235 ? -29.594 -32.219 -13.109 1 26.92 235 SER A N 1
ATOM 1842 C CA . SER A 1 235 ? -30.125 -33.375 -12.375 1 26.92 235 SER A CA 1
ATOM 1843 C C . SER A 1 235 ? -29.562 -33.406 -10.961 1 26.92 235 SER A C 1
ATOM 1845 O O . SER A 1 235 ? -30.219 -33.906 -10.039 1 26.92 235 SER A O 1
ATOM 1847 N N . VAL A 1 236 ? -28.328 -33.594 -10.836 1 23.59 236 VAL A N 1
ATOM 1848 C CA . VAL A 1 236 ? -27.984 -34.25 -9.578 1 23.59 236 VAL A CA 1
ATOM 1849 C C . VAL A 1 236 ? -28.156 -33.312 -8.414 1 23.59 236 VAL A C 1
ATOM 1851 O O . VAL A 1 236 ? -27.359 -33.281 -7.484 1 23.59 236 VAL A O 1
AT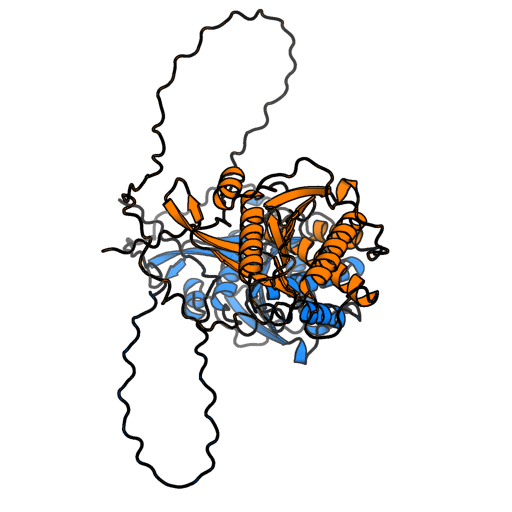OM 1854 N N . VAL A 1 237 ? -28.609 -32.094 -8.664 1 26.2 237 VAL A N 1
ATOM 1855 C CA . VAL A 1 237 ? -28.578 -31.203 -7.5 1 26.2 237 VAL A CA 1
ATOM 1856 C C . VAL A 1 237 ? -29.656 -31.641 -6.504 1 26.2 237 VAL A C 1
ATOM 1858 O O . VAL A 1 237 ? -30.859 -31.562 -6.801 1 26.2 237 VAL A O 1
ATOM 1861 N N . SER A 1 238 ? -29.375 -32.719 -5.695 1 24.44 238 SER A N 1
ATOM 1862 C CA . SER A 1 238 ? -30.281 -33.031 -4.602 1 24.44 238 SER A CA 1
ATOM 1863 C C . SER A 1 238 ? -30.797 -31.766 -3.934 1 24.44 238 SER A C 1
ATOM 1865 O O . SER A 1 238 ? -30.188 -30.703 -4.066 1 24.44 238 SER A O 1
ATOM 1867 N N . SER A 1 239 ? -32.062 -31.844 -3.328 1 24.25 239 SER A N 1
ATOM 1868 C CA . SER A 1 239 ? -32.938 -30.969 -2.555 1 24.25 239 SER A CA 1
ATOM 1869 C C . SER A 1 239 ? -32.156 -30.281 -1.421 1 24.25 239 SER A C 1
ATOM 1871 O O . SER A 1 239 ? -32.219 -30.75 -0.279 1 24.25 239 SER A O 1
ATOM 1873 N N . VAL A 1 240 ? -30.969 -30.234 -1.506 1 23.55 240 VAL A N 1
ATOM 1874 C CA . VAL A 1 240 ? -30.328 -29.906 -0.234 1 23.55 240 VAL A CA 1
ATOM 1875 C C . VAL A 1 240 ? -30.812 -28.547 0.254 1 23.55 240 VAL A C 1
ATOM 1877 O O . VAL A 1 240 ? -30.969 -27.609 -0.541 1 23.55 240 VAL A O 1
ATOM 1880 N N . VAL A 1 241 ? -31.344 -28.609 1.432 1 21.28 241 VAL A N 1
ATOM 1881 C CA . VAL A 1 241 ? -31.844 -27.656 2.414 1 21.28 241 VAL A CA 1
ATOM 1882 C C . VAL A 1 241 ? -30.859 -26.5 2.564 1 21.28 241 VAL A C 1
ATOM 1884 O O . VAL A 1 241 ? -29.641 -26.719 2.586 1 21.28 241 VAL A O 1
ATOM 1887 N N . GLU A 1 242 ? -31.234 -25.422 2.295 1 26.33 242 GLU A N 1
ATOM 1888 C CA . GLU A 1 242 ? -30.625 -24.125 2.059 1 26.33 242 GLU A CA 1
ATOM 1889 C C . GLU A 1 242 ? -29.984 -23.578 3.33 1 26.33 242 GLU A C 1
ATOM 1891 O O . GLU A 1 242 ? -30.656 -22.984 4.172 1 26.33 242 GLU A O 1
ATOM 1896 N N . GLY A 1 243 ? -29.297 -24.438 4.117 1 21.75 243 GLY A N 1
ATOM 1897 C CA . GLY A 1 243 ? -28.953 -23.797 5.375 1 21.75 243 GLY A CA 1
ATOM 1898 C C . GLY A 1 243 ? -27.859 -22.75 5.227 1 21.75 243 GLY A C 1
ATOM 1899 O O . GLY A 1 243 ? -27.031 -22.828 4.32 1 21.75 243 GLY A O 1
ATOM 1900 N N . SER A 1 244 ? -28.219 -21.656 5.359 1 25.78 244 SER A N 1
ATOM 1901 C CA . SER A 1 244 ? -27.375 -20.469 5.238 1 25.78 244 SER A CA 1
ATOM 1902 C C . SER A 1 244 ? -26.281 -20.469 6.301 1 25.78 244 SER A C 1
ATOM 1904 O O . SER A 1 244 ? -26.562 -20.562 7.496 1 25.78 244 SER A O 1
ATOM 1906 N N . ILE A 1 245 ? -25.391 -21.281 6.27 1 24.64 245 ILE A N 1
ATOM 1907 C CA . ILE A 1 245 ? -24.5 -21.156 7.414 1 24.64 245 ILE A CA 1
ATOM 1908 C C . ILE A 1 245 ? -23.719 -19.859 7.328 1 24.64 245 ILE A C 1
ATOM 1910 O O . ILE A 1 245 ? -23.016 -19.594 6.344 1 24.64 245 ILE A O 1
ATOM 1914 N N . ALA A 1 246 ? -24.359 -18.953 7.922 1 24.36 246 ALA A N 1
ATOM 1915 C CA . ALA A 1 246 ? -23.766 -17.625 8.039 1 24.36 246 ALA A CA 1
ATOM 1916 C C . ALA A 1 246 ? -22.453 -17.688 8.82 1 24.36 246 ALA A C 1
ATOM 1918 O O . ALA A 1 246 ? -22.406 -18.25 9.922 1 24.36 246 ALA A O 1
ATOM 1919 N N . LEU A 1 247 ? -21.516 -17.875 8.219 1 24.19 247 LEU A N 1
ATOM 1920 C CA . LEU A 1 247 ? -20.25 -17.891 8.961 1 24.19 247 LEU A CA 1
ATOM 1921 C C . LEU A 1 247 ? -20.125 -16.656 9.844 1 24.19 247 LEU A C 1
ATOM 1923 O O . LEU A 1 247 ? -20.094 -15.531 9.336 1 24.19 247 LEU A O 1
ATOM 1927 N N . LYS A 1 248 ? -20.891 -16.578 11.008 1 23.77 248 LYS A N 1
ATOM 1928 C CA . LYS A 1 248 ? -21 -15.508 11.992 1 23.77 248 LYS A CA 1
ATOM 1929 C C . LYS A 1 248 ? -19.625 -15.102 12.5 1 23.77 248 LYS A C 1
ATOM 1931 O O . LYS A 1 248 ? -18.812 -15.945 12.883 1 23.77 248 LYS A O 1
ATOM 1936 N N . ARG A 1 249 ? -19.266 -14.031 12.273 1 25.45 249 ARG A N 1
ATOM 1937 C CA . ARG A 1 249 ? -18.109 -13.461 12.977 1 25.45 249 ARG A CA 1
ATOM 1938 C C . ARG A 1 249 ? -18.406 -13.344 14.469 1 25.45 249 ARG A C 1
ATOM 1940 O O . ARG A 1 249 ? -19.422 -12.766 14.867 1 25.45 249 ARG A O 1
ATOM 1947 N N . LYS A 1 250 ? -18.266 -14.32 15.422 1 25.38 250 LYS A N 1
ATOM 1948 C CA . LYS A 1 250 ? -18.609 -14.242 16.844 1 25.38 250 LYS A CA 1
ATOM 1949 C C . LYS A 1 250 ? -18.422 -12.82 17.359 1 25.38 250 LYS A C 1
ATOM 1951 O O . LYS A 1 250 ? -17.406 -12.188 17.094 1 25.38 250 LYS A O 1
ATOM 1956 N N . PRO A 1 251 ? -19.5 -12.414 18.141 1 19.58 251 PRO A N 1
ATOM 1957 C CA . PRO A 1 251 ? -19.5 -11.156 18.891 1 19.58 251 PRO A CA 1
ATOM 1958 C C . PRO A 1 251 ? -18.547 -11.172 20.078 1 19.58 251 PRO A C 1
ATOM 1960 O O . PRO A 1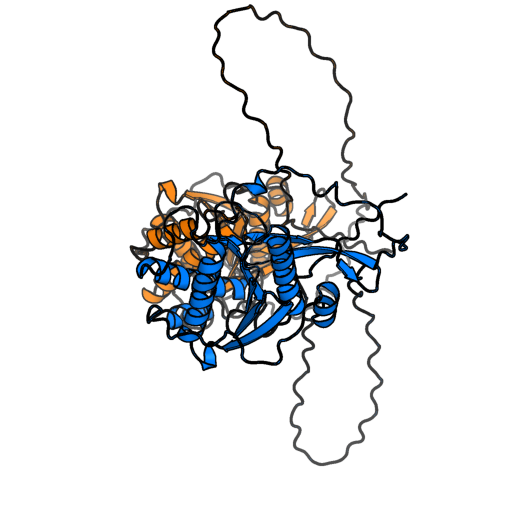 251 ? -18.234 -12.242 20.609 1 19.58 251 PRO A O 1
ATOM 1963 N N . ALA A 1 252 ? -17.766 -10.156 20.375 1 23.22 252 ALA A N 1
ATOM 1964 C CA . ALA A 1 252 ? -16.859 -9.945 21.484 1 23.22 252 ALA A CA 1
ATOM 1965 C C . ALA A 1 252 ? -17.531 -10.234 22.812 1 23.22 252 ALA A C 1
ATOM 1967 O O . ALA A 1 252 ? -18.562 -9.633 23.141 1 23.22 252 ALA A O 1
ATOM 1968 N N . SER A 1 253 ? -17.625 -11.523 23.312 1 19.42 253 SER A N 1
ATOM 1969 C CA . SER A 1 253 ? -18.188 -11.938 24.578 1 19.42 253 SER A CA 1
ATOM 1970 C C . SER A 1 253 ? -17.766 -10.992 25.703 1 19.42 253 SER A C 1
ATOM 1972 O O . SER A 1 253 ? -16.734 -10.328 25.609 1 19.42 253 SER A O 1
ATOM 1974 N N . GLU A 1 254 ? -18.688 -10.898 26.719 1 18.66 254 GLU A N 1
ATOM 1975 C CA . GLU A 1 254 ? -18.812 -10.195 28 1 18.66 254 GLU A CA 1
ATOM 1976 C C . GLU A 1 254 ? -17.641 -10.523 28.922 1 18.66 254 GLU A C 1
ATOM 1978 O O . GLU A 1 254 ? -17.156 -11.656 28.953 1 18.66 254 GLU A O 1
ATOM 1983 N N . ARG A 1 255 ? -17.156 -9.422 29.578 1 20.09 255 ARG A N 1
ATOM 1984 C CA . ARG A 1 255 ? -16.062 -9.25 30.516 1 20.09 255 ARG A CA 1
ATOM 1985 C C . ARG A 1 255 ? -16.281 -10.117 31.766 1 20.09 255 ARG A C 1
ATOM 1987 O O . ARG A 1 255 ? -17.219 -9.898 32.531 1 20.09 255 ARG A O 1
ATOM 1994 N N . ALA A 1 256 ? -15.984 -11.398 31.594 1 20.92 256 ALA A N 1
ATOM 1995 C CA . ALA A 1 256 ? -16.062 -12.211 32.812 1 20.92 256 ALA A CA 1
ATOM 1996 C C . ALA A 1 256 ? -15.359 -11.523 33.969 1 20.92 256 ALA A C 1
ATOM 1998 O O . ALA A 1 256 ? -14.367 -10.82 33.781 1 20.92 256 ALA A O 1
ATOM 1999 N N . GLU A 1 257 ? -16.016 -11.469 35.094 1 20 257 GLU A N 1
ATOM 2000 C CA . GLU A 1 257 ? -15.742 -10.82 36.375 1 20 257 GLU A CA 1
ATOM 2001 C C . GLU A 1 257 ? -14.43 -11.312 37 1 20 257 GLU A C 1
ATOM 2003 O O . GLU A 1 257 ? -14.109 -12.5 36.906 1 20 257 GLU A O 1
ATOM 2008 N N . PRO A 1 258 ? -13.531 -10.414 37.344 1 22.38 258 PRO A N 1
ATOM 2009 C CA . PRO A 1 258 ? -12.18 -10.711 37.812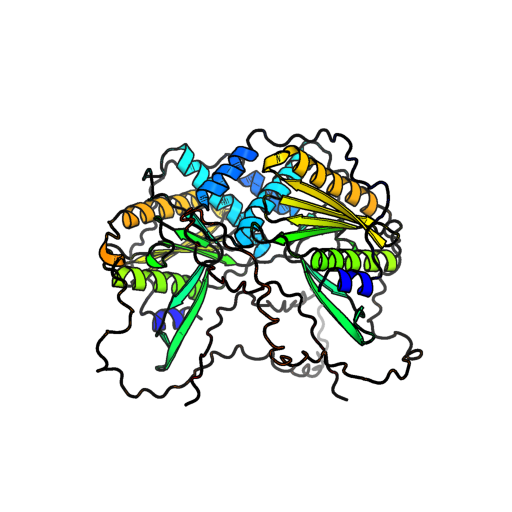 1 22.38 258 PRO A CA 1
ATOM 2010 C C . PRO A 1 258 ? -12.188 -11.602 39.062 1 22.38 258 PRO A C 1
ATOM 2012 O O . PRO A 1 258 ? -13.07 -11.477 39.906 1 22.38 258 PRO A O 1
ATOM 2015 N N . PRO A 1 259 ? -11.914 -12.805 38.875 1 20.72 259 PRO A N 1
ATOM 2016 C CA . PRO A 1 259 ? -11.992 -13.719 40.031 1 20.72 259 PRO A CA 1
ATOM 2017 C C . PRO A 1 259 ? -11.359 -13.141 41.281 1 20.72 259 PRO A C 1
ATOM 2019 O O . PRO A 1 259 ? -10.5 -12.258 41.219 1 20.72 259 PRO A O 1
ATOM 2022 N N . ALA A 1 260 ? -12.055 -13.312 42.344 1 18.09 260 ALA A N 1
ATOM 2023 C CA . ALA A 1 260 ? -11.789 -12.906 43.719 1 18.09 260 ALA A CA 1
ATOM 2024 C C . ALA A 1 260 ? -10.359 -13.234 44.125 1 18.09 260 ALA A C 1
ATOM 2026 O O . ALA A 1 260 ? -9.758 -14.18 43.594 1 18.09 260 ALA A O 1
ATOM 2027 N N . LYS A 1 261 ? -9.797 -12.336 44.875 1 20.44 261 LYS A N 1
ATOM 2028 C CA . LYS A 1 261 ? -8.484 -12.039 45.469 1 20.44 261 LYS A CA 1
ATOM 2029 C C . LYS A 1 261 ? -8.016 -13.172 46.375 1 20.44 261 LYS A C 1
ATOM 2031 O O . LYS A 1 261 ? -8.547 -13.359 47.469 1 20.44 261 LYS A O 1
ATOM 2036 N N . ARG A 1 262 ? -7.934 -14.391 45.75 1 18.61 262 ARG A N 1
ATOM 2037 C CA . ARG A 1 262 ? -7.543 -15.32 46.812 1 18.61 262 ARG A CA 1
ATOM 2038 C C . ARG A 1 262 ? -6.281 -14.844 47.531 1 18.61 262 ARG A C 1
ATOM 2040 O O . ARG A 1 262 ? -5.402 -14.242 46.906 1 18.61 262 ARG A O 1
ATOM 2047 N N . GLN A 1 263 ? -6.324 -14.797 48.719 1 17.64 263 GLN A N 1
ATOM 2048 C CA . GLN A 1 263 ? -5.488 -14.375 49.844 1 17.64 263 GLN A CA 1
ATOM 2049 C C . GLN A 1 263 ? -4.145 -15.094 49.844 1 17.64 263 GLN A C 1
ATOM 2051 O O . GLN A 1 263 ? -4.09 -16.328 49.969 1 17.64 263 GLN A O 1
ATOM 2056 N N . ARG A 1 264 ? -3.211 -14.641 48.906 1 18.98 264 ARG A N 1
ATOM 2057 C CA . ARG A 1 264 ? -1.849 -15.164 48.812 1 18.98 264 ARG A CA 1
ATOM 2058 C C . ARG A 1 264 ? -1.18 -15.156 50.188 1 18.98 264 ARG A C 1
ATOM 2060 O O . ARG A 1 264 ? -1.106 -14.109 50.844 1 18.98 264 ARG A O 1
ATOM 2067 N N . THR A 1 265 ? -1.429 -16.125 50.875 1 18.41 265 THR A N 1
ATOM 2068 C CA . THR A 1 265 ? -0.625 -16.188 52.094 1 18.41 265 THR A CA 1
ATOM 2069 C C . THR A 1 265 ? 0.856 -16 51.781 1 18.41 265 THR A C 1
ATOM 2071 O O . THR A 1 265 ? 1.292 -16.297 50.656 1 18.41 265 THR A O 1
ATOM 2074 N N . SER A 1 266 ? 1.671 -15.391 52.594 1 17.17 266 SER A N 1
ATOM 2075 C CA . SER A 1 266 ? 2.881 -14.586 52.75 1 17.17 266 SER A CA 1
ATOM 2076 C C . SER A 1 266 ? 4.133 -15.422 52.531 1 17.17 266 SER A C 1
ATOM 2078 O O . SER A 1 266 ? 5.254 -14.93 52.688 1 17.17 266 SER A O 1
ATOM 2080 N N . ILE A 1 267 ? 4.176 -16.672 52 1 19.25 267 ILE A N 1
ATOM 2081 C CA . ILE A 1 267 ? 5.438 -17.156 52.531 1 19.25 267 ILE A CA 1
ATOM 2082 C C . ILE A 1 267 ? 6.582 -16.266 52.062 1 19.25 267 ILE A C 1
ATOM 2084 O O . ILE A 1 267 ? 6.473 -15.602 51.031 1 19.25 267 ILE A O 1
ATOM 2088 N N . GLY A 1 268 ? 7.945 -16.453 52.5 1 18.19 268 GLY A N 1
ATOM 2089 C CA . GLY A 1 268 ? 9.141 -15.695 52.812 1 18.19 268 GLY A CA 1
ATOM 2090 C C . GLY A 1 268 ? 9.867 -15.188 51.562 1 18.19 268 GLY A C 1
ATOM 2091 O O . GLY A 1 268 ? 10.297 -14.039 51.531 1 18.19 268 GLY A O 1
ATOM 2092 N N . GLY A 1 269 ? 10.578 -16.016 50.75 1 19.84 269 GLY A N 1
ATOM 2093 C CA . GLY A 1 269 ? 11.883 -15.555 50.281 1 19.84 269 GLY A CA 1
ATOM 2094 C C . GLY A 1 269 ? 11.789 -14.469 49.219 1 19.84 269 GLY A C 1
ATOM 2095 O O . GLY A 1 269 ? 10.734 -14.289 48.625 1 19.84 269 GLY A O 1
ATOM 2096 N N . SER A 1 270 ? 12.836 -13.391 48.969 1 17.88 270 SER A N 1
ATOM 2097 C CA . SER A 1 270 ? 12.688 -11.992 48.594 1 17.88 270 SER A CA 1
ATOM 2098 C C . SER A 1 270 ? 12.312 -11.859 47.094 1 17.88 270 SER A C 1
ATOM 2100 O O . SER A 1 270 ? 11.625 -10.914 46.719 1 17.88 270 SER A O 1
ATOM 2102 N N . SER A 1 271 ? 13.086 -12.547 46.188 1 19.17 271 SER A N 1
ATOM 2103 C CA . SER A 1 271 ? 13.602 -11.836 45.031 1 19.17 271 SER A CA 1
ATOM 2104 C C . SER A 1 271 ? 12.516 -11.586 44 1 19.17 271 SER A C 1
ATOM 2106 O O . SER A 1 271 ? 11.945 -12.539 43.438 1 19.17 271 SER A O 1
ATOM 2108 N N . ALA A 1 272 ? 11.859 -10.461 43.906 1 20.23 272 ALA A N 1
ATOM 2109 C CA . ALA A 1 272 ? 10.469 -10.219 43.562 1 20.23 272 ALA A CA 1
ATOM 2110 C C . ALA A 1 272 ? 10.305 -10.125 42.031 1 20.23 272 ALA A C 1
ATOM 2112 O O . ALA A 1 272 ? 10.453 -9.047 41.469 1 20.23 272 ALA A O 1
ATOM 2113 N N . LEU A 1 273 ? 10.922 -11.039 41.219 1 18.81 273 LEU A N 1
ATOM 2114 C CA . LEU A 1 273 ? 11.07 -10.703 39.812 1 18.81 273 LEU A CA 1
ATOM 2115 C C . LEU A 1 273 ? 9.719 -10.438 39.156 1 18.81 273 LEU A C 1
ATOM 2117 O O . LEU A 1 273 ? 8.812 -11.266 39.25 1 18.81 273 LEU A O 1
ATOM 2121 N N . GLU A 1 274 ? 9.445 -9.156 38.781 1 18.95 274 GLU A N 1
ATOM 2122 C CA . GLU A 1 274 ? 8.203 -8.508 38.375 1 18.95 274 GLU A CA 1
ATOM 2123 C C . GLU A 1 274 ? 7.68 -9.109 37.062 1 18.95 274 GLU A C 1
ATOM 2125 O O . GLU A 1 274 ? 8.438 -9.273 36.094 1 18.95 274 GLU A O 1
ATOM 2130 N N . THR A 1 275 ? 6.707 -9.953 37.156 1 18.69 275 THR A N 1
ATOM 2131 C CA . THR A 1 275 ? 5.934 -10.734 36.219 1 18.69 275 THR A CA 1
ATOM 2132 C C . THR A 1 275 ? 5.277 -9.82 35.156 1 18.69 275 THR A C 1
ATOM 2134 O O . THR A 1 275 ? 4.457 -8.969 35.531 1 18.69 275 THR A O 1
ATOM 2137 N N . LEU A 1 276 ? 6.047 -9.531 34.094 1 17.61 276 LEU A N 1
ATOM 2138 C CA . LEU A 1 276 ? 5.73 -8.641 33 1 17.61 276 LEU A CA 1
ATOM 2139 C C . LEU A 1 276 ? 4.34 -8.938 32.438 1 17.61 276 LEU A C 1
ATOM 2141 O O . LEU A 1 276 ? 3.967 -10.094 32.281 1 17.61 276 LEU A O 1
ATOM 2145 N N . GLY A 1 277 ? 3.525 -7.961 32.5 1 17.73 277 GLY A N 1
ATOM 2146 C CA . GLY A 1 277 ? 2.107 -7.766 32.25 1 17.73 277 GLY A CA 1
ATOM 2147 C C . GLY A 1 277 ? 1.694 -8.164 30.844 1 17.73 277 GLY A C 1
ATOM 2148 O O . GLY A 1 277 ? 2.48 -8.039 29.906 1 17.73 277 GLY A O 1
ATOM 2149 N N . SER A 1 278 ? 0.896 -9.141 30.688 1 19.09 278 SER A N 1
ATOM 2150 C CA . SER A 1 278 ? 0.268 -9.891 29.594 1 19.09 278 SER A CA 1
ATOM 2151 C C . SER A 1 278 ? -0.563 -8.977 28.703 1 19.09 278 SER A C 1
ATOM 2153 O O . SER A 1 278 ? -1.585 -8.438 29.141 1 19.09 278 SER A O 1
ATOM 2155 N N . VAL A 1 279 ? 0.097 -8.039 28.062 1 18.81 279 VAL A N 1
ATOM 2156 C CA . VAL A 1 279 ? -0.686 -7.109 27.25 1 18.81 279 VAL A CA 1
ATOM 2157 C C . VAL A 1 279 ? -1.493 -7.887 26.219 1 18.81 279 VAL A C 1
ATOM 2159 O O . VAL A 1 279 ? -0.933 -8.664 25.438 1 18.81 279 VAL A O 1
ATOM 2162 N N . ASN A 1 280 ? -2.635 -8.234 26.516 1 19.7 280 ASN A N 1
ATOM 2163 C CA . ASN A 1 280 ? -3.662 -8.914 25.734 1 19.7 280 ASN A CA 1
ATOM 2164 C C . ASN A 1 280 ? -3.992 -8.141 24.469 1 19.7 280 ASN A C 1
ATOM 2166 O O . ASN A 1 280 ? -4.617 -7.078 24.516 1 19.7 280 ASN A O 1
ATOM 2170 N N . SER A 1 281 ? -2.986 -7.895 23.672 1 18.55 281 SER A N 1
ATOM 2171 C CA . SER A 1 281 ? -3.207 -7.055 22.5 1 18.55 281 SER A CA 1
ATOM 2172 C C . SER A 1 281 ? -4.246 -7.668 21.562 1 18.55 281 SER A C 1
ATOM 2174 O O . SER A 1 281 ? -4.133 -8.836 21.188 1 18.55 281 SER A O 1
ATOM 2176 N N . GLU A 1 282 ? -5.48 -7.258 21.703 1 21.55 282 GLU A N 1
ATOM 2177 C CA . GLU A 1 282 ? -6.66 -7.57 20.906 1 21.55 282 GLU A CA 1
ATOM 2178 C C . GLU A 1 282 ? -6.391 -7.34 19.422 1 21.55 282 GLU A C 1
ATOM 2180 O O . GLU A 1 282 ? -5.965 -6.25 19.016 1 21.55 282 GLU A O 1
ATOM 2185 N N . VAL A 1 283 ? -5.949 -8.258 18.781 1 20.69 283 VAL A N 1
ATOM 2186 C CA . VAL A 1 283 ? -5.613 -8.328 17.359 1 20.69 283 VAL A CA 1
ATOM 2187 C C . VAL A 1 283 ? -6.863 -8.094 16.516 1 20.69 283 VAL A C 1
ATOM 2189 O O . VAL A 1 283 ? -7.816 -8.875 16.578 1 20.69 283 VAL A O 1
ATOM 2192 N N . LEU A 1 284 ? -7.215 -6.859 16.219 1 22.31 284 LEU A N 1
ATOM 2193 C CA . LEU A 1 284 ? -8.297 -6.488 15.32 1 22.31 284 LEU A CA 1
ATOM 2194 C C . LEU A 1 284 ? -8.078 -7.078 13.93 1 22.31 284 LEU A C 1
ATOM 2196 O O . LEU A 1 284 ? -7.035 -6.844 13.312 1 22.31 284 LEU A O 1
ATOM 2200 N N . SER A 1 285 ? -8.609 -8.188 13.656 1 22.42 285 SER A N 1
ATOM 2201 C CA . SER A 1 285 ? -8.547 -9.008 12.453 1 22.42 285 SER A CA 1
ATOM 2202 C C . SER A 1 285 ? -9.203 -8.312 11.273 1 22.42 285 SER A C 1
ATOM 2204 O O . SER A 1 285 ? -10.406 -8.039 11.297 1 22.42 285 SER A O 1
ATOM 2206 N N . ILE A 1 286 ? -8.648 -7.449 10.609 1 23.31 286 ILE A N 1
ATOM 2207 C CA . ILE A 1 286 ? -9.195 -6.648 9.523 1 23.31 286 ILE A CA 1
ATOM 2208 C C . ILE A 1 286 ? -9.578 -7.555 8.359 1 23.31 286 ILE A C 1
ATOM 2210 O O . ILE A 1 286 ? -10.547 -7.281 7.641 1 23.31 286 ILE A O 1
ATOM 2214 N N . GLY A 1 287 ? -8.672 -8.195 7.785 1 24.5 287 GLY A N 1
ATOM 2215 C CA . GLY A 1 287 ? -8.883 -8.586 6.402 1 24.5 287 GLY A CA 1
ATOM 2216 C C . GLY A 1 287 ? -9.883 -9.711 6.246 1 24.5 287 GLY A C 1
ATOM 2217 O O . GLY A 1 287 ? -9.5 -10.875 6.094 1 24.5 287 GLY A O 1
ATOM 2218 N N . SER A 1 288 ? -11.086 -9.539 6.836 1 23.69 288 SER A N 1
ATOM 2219 C CA . SER A 1 288 ? -11.93 -10.719 6.973 1 23.69 288 SER A CA 1
ATOM 2220 C C . SER A 1 288 ? -12.609 -11.07 5.652 1 23.69 288 SER A C 1
ATOM 2222 O O . SER A 1 288 ? -12.961 -10.18 4.875 1 23.69 288 SER A O 1
ATOM 2224 N N . LEU A 1 289 ? -12.344 -12.133 5.02 1 22.53 289 LEU A N 1
ATOM 2225 C CA . LEU A 1 289 ? -13.062 -12.789 3.938 1 22.53 289 LEU A CA 1
ATOM 2226 C C . LEU A 1 289 ? -14.562 -12.852 4.242 1 22.53 289 LEU A C 1
ATOM 2228 O O . LEU A 1 289 ? -14.961 -13.328 5.305 1 22.53 289 LEU A O 1
ATOM 2232 N N . GLU A 1 290 ? -15.281 -11.844 3.674 1 26.05 290 GLU A N 1
ATOM 2233 C CA . GLU A 1 290 ? -16.703 -11.828 3.975 1 26.05 290 GLU A CA 1
ATOM 2234 C C . GLU A 1 290 ? -17.453 -12.836 3.107 1 26.05 290 GLU A C 1
ATOM 2236 O O . GLU A 1 290 ? -17.234 -12.914 1.896 1 26.05 290 GLU A O 1
ATOM 2241 N N . ILE A 1 291 ? -17.891 -13.836 3.561 1 22.64 291 ILE A N 1
ATOM 2242 C CA . ILE A 1 291 ? -18.828 -14.75 2.934 1 22.64 291 ILE A CA 1
ATOM 2243 C C . ILE A 1 291 ? -20.234 -14.133 2.953 1 22.64 291 ILE A C 1
ATOM 2245 O O . ILE A 1 291 ? -20.766 -13.836 4.023 1 22.64 291 ILE A O 1
ATOM 2249 N N . ARG A 1 292 ? -20.656 -13.43 1.917 1 25.22 292 ARG A N 1
ATOM 2250 C CA . ARG A 1 292 ? -22 -12.859 1.842 1 25.22 292 ARG A CA 1
ATOM 2251 C C . ARG A 1 292 ? -23.031 -13.938 1.511 1 25.22 292 ARG A C 1
ATOM 2253 O O . ARG A 1 292 ? -22.828 -14.734 0.59 1 25.22 292 ARG A O 1
ATOM 2260 N N . LEU A 1 293 ? -23.953 -14.148 2.443 1 21.34 293 LEU A N 1
ATOM 2261 C CA . LEU A 1 293 ? -25.109 -15.031 2.361 1 21.34 293 LEU A CA 1
ATOM 2262 C C . LEU A 1 293 ? -26.234 -14.398 1.535 1 21.34 293 LEU A C 1
ATOM 2264 O O . LEU A 1 293 ? -26.75 -13.336 1.888 1 21.34 293 LEU A O 1
ATOM 2268 N N . ASP A 1 294 ? -26.297 -14.383 0.277 1 23.8 294 ASP A N 1
ATOM 2269 C CA . ASP A 1 294 ? -27.469 -13.945 -0.474 1 23.8 294 ASP A CA 1
ATOM 2270 C C . ASP A 1 294 ? -28.688 -14.805 -0.149 1 23.8 294 ASP A C 1
ATOM 2272 O O . ASP A 1 294 ? -28.688 -16 -0.418 1 23.8 294 ASP A O 1
ATOM 2276 N N . MET A 1 295 ? -29.453 -14.539 0.937 1 20.89 295 MET A N 1
ATOM 2277 C CA . MET A 1 295 ? -30.75 -15.133 1.259 1 20.89 295 MET A CA 1
ATOM 2278 C C . MET A 1 295 ? -31.797 -14.789 0.2 1 20.89 295 MET A C 1
ATOM 2280 O O . MET A 1 295 ? -32.062 -13.609 -0.047 1 20.89 295 MET A O 1
ATOM 2284 N N . LYS A 1 296 ? -32.062 -15.531 -0.807 1 21.14 296 LYS A N 1
ATOM 2285 C CA . LYS A 1 296 ? -33.312 -15.43 -1.556 1 21.14 296 LYS A CA 1
ATOM 2286 C C . LYS A 1 296 ? -34.531 -15.727 -0.662 1 21.14 296 LYS A C 1
ATOM 2288 O O . LYS A 1 296 ? -34.562 -16.75 0.01 1 21.14 296 LYS A O 1
ATOM 2293 N N . LEU A 1 297 ? -35.188 -14.734 -0.153 1 19.92 297 LEU A N 1
ATOM 2294 C CA . LEU A 1 297 ? -36.562 -14.797 0.264 1 19.92 297 LEU A CA 1
ATOM 2295 C C . LEU A 1 297 ? -37.438 -15.43 -0.823 1 19.92 297 LEU A C 1
ATOM 2297 O O . LEU A 1 297 ? -37.469 -14.945 -1.957 1 19.92 297 LEU A O 1
ATOM 2301 N N . ARG A 1 298 ? -37.625 -16.75 -0.839 1 19.62 298 ARG A N 1
ATOM 2302 C CA . ARG A 1 298 ? -38.938 -17.219 -1.278 1 19.62 298 ARG A CA 1
ATOM 2303 C C . ARG A 1 298 ? -40 -16.906 -0.243 1 19.62 298 ARG A C 1
ATOM 2305 O O . ARG A 1 298 ? -39.75 -17 0.962 1 19.62 298 ARG A O 1
ATOM 2312 N N . MET B 1 1 ? -17.922 13.188 4.246 1 76.94 1 MET B N 1
ATOM 2313 C CA . MET B 1 1 ? -18.344 14.578 4.363 1 76.94 1 MET B CA 1
ATOM 2314 C C . MET B 1 1 ? -17.953 15.375 3.129 1 76.94 1 MET B C 1
ATOM 2316 O O . MET B 1 1 ? -16.859 15.172 2.578 1 76.94 1 MET B O 1
ATOM 2320 N N . SER B 1 2 ? -18.891 16.203 2.814 1 84.5 2 SER B N 1
ATOM 2321 C CA . SER B 1 2 ? -18.562 17.125 1.733 1 84.5 2 SER B CA 1
ATOM 2322 C C . SER B 1 2 ? -17.656 18.25 2.219 1 84.5 2 SER B C 1
ATOM 2324 O O . SER B 1 2 ? -17.469 18.422 3.426 1 84.5 2 SER B O 1
ATOM 2326 N N . LEU B 1 3 ? -17.125 18.938 1.278 1 91.75 3 LEU B N 1
ATOM 2327 C CA . LEU B 1 3 ? -16.266 20.047 1.609 1 91.75 3 LEU B CA 1
ATOM 2328 C C . LEU B 1 3 ? -17.016 21.109 2.424 1 91.75 3 LEU B C 1
ATOM 2330 O O . LEU B 1 3 ? -16.516 21.578 3.443 1 91.75 3 LEU B O 1
ATOM 2334 N N . GLN B 1 4 ? -18.172 21.391 2.008 1 90.38 4 GLN B N 1
ATOM 2335 C CA . GLN B 1 4 ? -18.969 22.391 2.688 1 90.38 4 GLN B CA 1
ATOM 2336 C C . GLN B 1 4 ? -19.297 21.953 4.113 1 90.38 4 GLN B C 1
ATOM 2338 O O . GLN B 1 4 ? -19.234 22.766 5.043 1 90.38 4 GLN B O 1
ATOM 2343 N N . GLN B 1 5 ? -19.656 20.75 4.234 1 87.56 5 GLN B N 1
ATOM 2344 C CA . GLN B 1 5 ? -19.953 20.219 5.562 1 87.56 5 GLN B CA 1
ATOM 2345 C C . GLN B 1 5 ? -18.734 20.297 6.473 1 87.56 5 GLN B C 1
ATOM 2347 O O . GLN B 1 5 ? -18.844 20.641 7.648 1 87.56 5 GLN B O 1
ATOM 2352 N N . THR B 1 6 ? -17.625 19.984 5.895 1 92.5 6 THR B N 1
ATOM 2353 C CA . THR B 1 6 ? -16.375 20.016 6.66 1 92.5 6 THR B CA 1
ATOM 2354 C C . THR B 1 6 ? -16.047 21.438 7.098 1 92.5 6 THR B C 1
ATOM 2356 O O . THR B 1 6 ? -15.695 21.672 8.25 1 92.5 6 THR B O 1
ATOM 2359 N N . GLU B 1 7 ? -16.203 22.344 6.238 1 94.12 7 GLU B N 1
ATOM 2360 C CA . GLU B 1 7 ? -15.938 23.75 6.547 1 94.12 7 GLU B CA 1
ATOM 2361 C C . GLU B 1 7 ? -16.844 24.25 7.664 1 94.12 7 GLU B C 1
ATOM 2363 O O . GLU B 1 7 ? -16.391 24.922 8.594 1 94.12 7 GLU B O 1
ATOM 2368 N N . MET B 1 8 ? -18.016 23.828 7.609 1 90.69 8 MET B N 1
ATOM 2369 C CA . MET B 1 8 ? -18.984 24.266 8.617 1 90.69 8 MET B CA 1
ATOM 2370 C C . MET B 1 8 ? -18.719 23.578 9.953 1 90.69 8 MET B C 1
ATOM 2372 O O . MET B 1 8 ? -18.734 24.234 11.008 1 90.69 8 MET B O 1
ATOM 2376 N N . ALA B 1 9 ? -18.422 22.406 9.852 1 88.56 9 ALA B N 1
ATOM 2377 C CA . ALA B 1 9 ? -18.266 21.594 11.055 1 88.56 9 ALA B CA 1
ATOM 2378 C C . ALA B 1 9 ? -17.031 22.031 11.844 1 88.56 9 ALA B C 1
ATOM 2380 O O . ALA B 1 9 ? -17.062 22.062 13.078 1 88.56 9 ALA B O 1
ATOM 2381 N N . PHE B 1 10 ? -16.031 22.453 11.172 1 92.88 10 PHE B N 1
ATOM 2382 C CA . PHE B 1 10 ? -14.773 22.703 11.859 1 92.88 10 PHE B CA 1
ATOM 2383 C C . PHE B 1 10 ? -14.445 24.203 11.852 1 92.88 10 PHE B C 1
ATOM 2385 O O . PHE B 1 10 ? -13.453 24.625 12.438 1 92.88 10 PHE B O 1
ATOM 2392 N N . GLY B 1 11 ? -15.266 24.938 11.195 1 92.75 11 GLY B N 1
ATOM 2393 C CA . GLY B 1 11 ? -15.047 26.375 11.156 1 92.75 11 GLY B CA 1
ATOM 2394 C C . GLY B 1 11 ? -13.836 26.781 10.336 1 92.75 11 GLY B C 1
ATOM 2395 O O . GLY B 1 11 ? -13.094 27.688 10.719 1 92.75 11 GLY B O 1
ATOM 2396 N N . ILE B 1 12 ? -13.586 26.031 9.289 1 95.75 12 ILE B N 1
ATOM 2397 C CA . ILE B 1 12 ? -12.469 26.359 8.414 1 95.75 12 ILE B CA 1
ATOM 2398 C C . ILE B 1 12 ? -12.992 26.875 7.07 1 95.75 12 ILE B C 1
ATOM 2400 O O . ILE B 1 12 ? -14.164 26.672 6.742 1 95.75 12 ILE B O 1
ATOM 2404 N N . LYS B 1 13 ? -12.07 27.609 6.336 1 96.06 13 LYS B N 1
ATOM 2405 C CA . LYS B 1 13 ? -12.508 28.172 5.062 1 96.06 13 LYS B CA 1
ATOM 2406 C C . LYS B 1 13 ? -11.328 28.328 4.102 1 96.06 13 LYS B C 1
ATOM 2408 O O . LYS B 1 13 ? -10.172 28.328 4.523 1 96.06 13 LYS B O 1
ATOM 2413 N N . GLU B 1 14 ? -11.656 28.484 2.846 1 95.12 14 GLU B N 1
ATOM 2414 C CA . GLU B 1 14 ? -10.633 28.703 1.833 1 95.12 14 GLU B CA 1
ATOM 2415 C C . GLU B 1 14 ? -10.008 30.078 1.968 1 95.12 14 GLU B C 1
ATOM 2417 O O . GLU B 1 14 ? -10.727 31.062 2.182 1 95.12 14 GLU B O 1
ATOM 2422 N N . ALA B 1 15 ? -8.75 30.094 1.817 1 93.44 15 ALA B N 1
ATOM 2423 C CA . ALA B 1 15 ? -8.023 31.359 1.928 1 93.44 15 ALA B CA 1
ATOM 2424 C C . ALA B 1 15 ? -8.281 32.25 0.717 1 93.44 15 ALA B C 1
ATOM 2426 O O . ALA B 1 15 ? -8.438 31.766 -0.403 1 93.44 15 ALA B O 1
ATOM 2427 N N . THR B 1 16 ? -8.344 33.625 0.854 1 82.88 16 THR B N 1
ATOM 2428 C CA . THR B 1 16 ? -8.57 34.594 -0.216 1 82.88 16 THR B CA 1
ATOM 2429 C C . THR B 1 16 ? -7.27 35.281 -0.614 1 82.88 16 THR B C 1
ATOM 2431 O O . THR B 1 16 ? -7.184 35.875 -1.679 1 82.88 16 THR B O 1
ATOM 2434 N N . GLY B 1 17 ? -6.066 35.156 -0.014 1 66.19 17 GLY B N 1
ATOM 2435 C CA . GLY B 1 17 ? -4.844 35.875 -0.3 1 66.19 17 GLY B CA 1
ATOM 2436 C C . GLY B 1 17 ? -3.684 35 -0.685 1 66.19 17 GLY B C 1
ATOM 2437 O O . GLY B 1 17 ? -3.885 33.906 -1.238 1 66.19 17 GLY B O 1
ATOM 2438 N N . THR B 1 18 ? -2.451 35.75 -0.559 1 60.16 18 THR B N 1
ATOM 2439 C CA . THR B 1 18 ? -1.195 35.094 -0.923 1 60.16 18 THR B CA 1
ATOM 2440 C C . THR B 1 18 ? -0.976 33.844 -0.094 1 60.16 18 THR B C 1
ATOM 2442 O O . THR B 1 18 ? -1.238 33.844 1.111 1 60.16 18 THR B O 1
ATOM 2445 N N . GLN B 1 19 ? -0.62 32.781 -0.785 1 65.25 19 GLN B N 1
ATOM 2446 C CA . GLN B 1 19 ? -0.597 31.438 -0.184 1 65.25 19 GLN B CA 1
ATOM 2447 C C . GLN B 1 19 ? 0.833 30.938 -0.029 1 65.25 19 GLN B C 1
ATOM 2449 O O . GLN B 1 19 ? 1.743 31.406 -0.715 1 65.25 19 GLN B O 1
ATOM 2454 N N . PRO B 1 20 ? 1.091 30.047 1.061 1 66.12 20 PRO B N 1
ATOM 2455 C CA . PRO B 1 20 ? 2.422 29.609 1.481 1 66.12 20 PRO B CA 1
ATOM 2456 C C . PRO B 1 20 ? 3.096 28.703 0.454 1 66.12 20 PRO B C 1
ATOM 2458 O O . PRO B 1 20 ? 3.895 27.828 0.818 1 66.12 20 PRO B O 1
ATOM 2461 N N . TRP B 1 21 ? 2.74 28.812 -0.801 1 79.69 21 TRP B N 1
ATOM 2462 C CA . TRP B 1 21 ? 3.234 27.812 -1.748 1 79.69 21 TRP B CA 1
ATOM 2463 C C . TRP B 1 21 ? 4.43 28.344 -2.529 1 79.69 21 TRP B C 1
ATOM 2465 O O . TRP B 1 21 ? 4.848 27.75 -3.525 1 79.69 21 TRP B O 1
ATOM 2475 N N . MET B 1 22 ? 4.949 29.453 -1.974 1 71.31 22 MET B N 1
ATOM 2476 C CA . MET B 1 22 ? 6.238 29.844 -2.549 1 71.31 22 MET B CA 1
ATOM 2477 C C . MET B 1 22 ? 7.363 28.969 -1.999 1 71.31 22 MET B C 1
ATOM 2479 O O . MET B 1 22 ? 7.879 29.234 -0.912 1 71.31 22 MET B O 1
ATOM 2483 N N . VAL B 1 23 ? 7.492 27.891 -2.541 1 63.94 23 VAL B N 1
ATOM 2484 C CA . VAL B 1 23 ? 8.531 26.953 -2.131 1 63.94 23 VAL B CA 1
ATOM 2485 C C . VAL B 1 23 ? 9.891 27.438 -2.604 1 63.94 23 VAL B C 1
ATOM 2487 O O . VAL B 1 23 ? 10.125 27.609 -3.805 1 63.94 23 VAL B O 1
ATOM 2490 N N . PRO B 1 24 ? 10.648 27.875 -1.574 1 64.06 24 PRO B N 1
ATOM 2491 C CA . PRO B 1 24 ? 12 28.172 -2.064 1 64.06 24 PRO B CA 1
ATOM 2492 C C . PRO B 1 24 ? 12.625 27 -2.822 1 64.06 24 PRO B C 1
ATOM 2494 O O . PRO B 1 24 ? 12.258 25.844 -2.594 1 64.06 24 PRO B O 1
ATOM 2497 N N . HIS B 1 25 ? 13.328 27.375 -3.785 1 61 25 HIS B N 1
ATOM 2498 C CA . HIS B 1 25 ? 14.078 26.328 -4.48 1 61 25 HIS B CA 1
ATOM 2499 C C . HIS B 1 25 ? 14.906 25.5 -3.504 1 61 25 HIS B C 1
ATOM 2501 O O . HIS B 1 25 ? 15.844 26.016 -2.885 1 61 25 HIS B O 1
ATOM 2507 N N . LEU B 1 26 ? 14.195 24.578 -2.949 1 64.25 26 LEU B N 1
ATOM 2508 C CA . LEU B 1 26 ? 14.961 23.625 -2.174 1 64.25 26 LEU B CA 1
ATOM 2509 C C . LEU B 1 26 ? 15.938 22.859 -3.068 1 64.25 26 LEU B C 1
ATOM 2511 O O . LEU B 1 26 ? 15.617 22.547 -4.219 1 64.25 26 LEU B O 1
ATOM 2515 N N . PHE B 1 27 ? 17.156 22.938 -2.803 1 65.38 27 PHE B N 1
ATOM 2516 C CA . PHE B 1 27 ? 18.125 22.125 -3.521 1 65.38 27 PHE B CA 1
ATOM 2517 C C . PHE B 1 27 ? 17.922 20.656 -3.223 1 65.38 27 PHE B C 1
ATOM 2519 O O . PHE B 1 27 ? 18.656 20.062 -2.42 1 65.38 27 PHE B O 1
ATOM 2526 N N . PHE B 1 28 ? 16.75 20.281 -3.557 1 78.94 28 PHE B N 1
ATOM 2527 C CA . PHE B 1 28 ? 16.312 18.891 -3.449 1 78.94 28 PHE B CA 1
ATOM 2528 C C . PHE B 1 28 ? 16.312 18.219 -4.816 1 78.94 28 PHE B C 1
ATOM 2530 O O . PHE B 1 28 ? 15.672 18.719 -5.75 1 78.94 28 PHE B O 1
ATOM 2537 N N . ALA B 1 29 ? 17.281 17.234 -5.094 1 82.75 29 ALA B N 1
ATOM 2538 C CA . ALA B 1 29 ? 17.266 16.594 -6.402 1 82.75 29 ALA B CA 1
ATOM 2539 C C . ALA B 1 29 ? 16.844 15.125 -6.281 1 82.75 29 ALA B C 1
ATOM 2541 O O . ALA B 1 29 ? 17.5 14.352 -5.57 1 82.75 29 ALA B O 1
ATOM 2542 N N . LEU B 1 30 ? 15.828 14.758 -6.957 1 87.69 30 LEU B N 1
ATOM 2543 C CA . LEU B 1 30 ? 15.438 13.352 -7.066 1 87.69 30 LEU B CA 1
ATOM 2544 C C . LEU B 1 30 ? 16.453 12.57 -7.898 1 87.69 30 LEU B C 1
ATOM 2546 O O . LEU B 1 30 ? 17.125 13.141 -8.766 1 87.69 30 LEU B O 1
ATOM 2550 N N . PRO B 1 31 ? 16.516 11.305 -7.582 1 87.12 31 PRO B N 1
ATOM 2551 C CA . PRO B 1 31 ? 17.297 10.477 -8.5 1 87.12 31 PRO B CA 1
ATOM 2552 C C . PRO B 1 31 ? 16.828 10.594 -9.953 1 87.12 31 PRO B C 1
ATOM 2554 O O . PRO B 1 31 ? 15.625 10.633 -10.219 1 87.12 31 PRO B O 1
ATOM 2557 N N . ALA B 1 32 ? 17.766 10.711 -10.852 1 85.44 32 ALA B N 1
ATOM 2558 C CA . ALA B 1 32 ? 17.5 10.984 -12.258 1 85.44 32 ALA B CA 1
ATOM 2559 C C . ALA B 1 32 ? 16.562 9.93 -12.859 1 85.44 32 ALA B C 1
ATOM 2561 O O . ALA B 1 32 ? 15.805 10.219 -13.789 1 85.44 32 ALA B O 1
ATOM 2562 N N . ASP B 1 33 ? 16.578 8.75 -12.281 1 87.56 33 ASP B N 1
ATOM 2563 C CA . ASP B 1 33 ? 15.828 7.656 -12.883 1 87.56 33 ASP B CA 1
ATOM 2564 C C . ASP B 1 33 ? 14.484 7.453 -12.18 1 87.56 33 ASP B C 1
ATOM 2566 O O . ASP B 1 33 ? 13.773 6.488 -12.453 1 87.56 33 ASP B O 1
ATOM 2570 N N . PHE B 1 34 ? 14.094 8.383 -11.352 1 92.62 34 PHE B N 1
ATOM 2571 C CA . PHE B 1 34 ? 12.883 8.172 -10.578 1 92.62 34 PHE B CA 1
ATOM 2572 C C . PHE B 1 34 ? 11.664 8.102 -11.5 1 92.62 34 PHE B C 1
ATOM 2574 O O . PHE B 1 34 ? 10.789 7.25 -11.312 1 92.62 34 PHE B O 1
ATOM 2581 N N . GLY B 1 35 ? 11.586 8.992 -12.406 1 89.44 35 GLY B N 1
ATOM 2582 C CA . GLY B 1 35 ? 10.5 8.938 -13.375 1 89.44 35 GLY B CA 1
ATOM 2583 C C . GLY B 1 35 ? 10.438 7.621 -14.125 1 89.44 35 GLY B C 1
ATOM 2584 O O . GLY B 1 35 ? 9.359 7.047 -14.297 1 89.44 35 GLY B O 1
ATOM 2585 N N . ARG B 1 36 ? 11.562 7.129 -14.562 1 87.69 36 ARG B N 1
ATOM 2586 C CA . ARG B 1 36 ? 11.633 5.855 -15.273 1 87.69 36 ARG B CA 1
ATOM 2587 C C . ARG B 1 36 ? 11.211 4.703 -14.359 1 87.69 36 ARG B C 1
ATOM 2589 O O . ARG B 1 36 ? 10.57 3.75 -14.812 1 87.69 36 ARG B O 1
ATOM 2596 N N . TYR B 1 37 ? 11.625 4.887 -13.203 1 88.56 37 TYR B N 1
ATOM 2597 C CA . TYR B 1 37 ? 11.219 3.908 -12.203 1 88.56 37 TYR B CA 1
ATOM 2598 C C . TYR B 1 37 ? 9.695 3.812 -12.117 1 88.56 37 TYR B C 1
ATOM 2600 O O . TYR B 1 37 ? 9.133 2.715 -12.141 1 88.56 37 TYR B O 1
ATOM 2608 N N . LEU B 1 38 ? 9.023 4.926 -12.055 1 92 38 LEU B N 1
ATOM 2609 C CA . LEU B 1 38 ? 7.574 4.914 -11.938 1 92 38 LEU B CA 1
ATOM 2610 C C . LEU B 1 38 ? 6.926 4.484 -13.25 1 92 38 LEU B C 1
ATOM 2612 O O . LEU B 1 38 ? 5.836 3.904 -13.25 1 92 38 LEU B O 1
ATOM 2616 N N . GLU B 1 39 ? 7.594 4.707 -14.336 1 89.56 39 GLU B N 1
ATOM 2617 C CA . GLU B 1 39 ? 7.102 4.207 -15.617 1 89.56 39 GLU B CA 1
ATOM 2618 C C . GLU B 1 39 ? 7.098 2.68 -15.648 1 89.56 39 GLU B C 1
ATOM 2620 O O . GLU B 1 39 ? 6.203 2.066 -16.234 1 89.56 39 GLU B O 1
ATOM 2625 N N . LEU B 1 40 ? 8.078 2.133 -15.086 1 88.94 40 LEU B N 1
ATOM 2626 C CA . LEU B 1 40 ? 8.125 0.678 -15 1 88.94 40 LEU B CA 1
ATOM 2627 C C . LEU B 1 40 ? 6.977 0.148 -14.148 1 88.94 40 LEU B C 1
ATOM 2629 O O . LEU B 1 40 ? 6.414 -0.907 -14.453 1 88.94 40 LEU B O 1
ATOM 2633 N N . TYR B 1 41 ? 6.656 0.914 -13.133 1 89.88 41 TYR B N 1
ATOM 2634 C CA . TYR B 1 41 ? 5.473 0.58 -12.352 1 89.88 41 TYR B CA 1
ATOM 2635 C C . TYR B 1 41 ? 4.227 0.566 -13.219 1 89.88 41 TYR B C 1
ATOM 2637 O O . TYR B 1 41 ? 3.389 -0.332 -13.102 1 89.88 41 TYR B O 1
ATOM 2645 N N . ASP B 1 42 ? 4.191 1.521 -14.039 1 90.31 42 ASP B N 1
ATOM 2646 C CA . ASP B 1 42 ? 3.033 1.621 -14.922 1 90.31 42 ASP B CA 1
ATOM 2647 C C . ASP B 1 42 ? 2.967 0.431 -15.883 1 90.31 42 ASP B C 1
ATOM 2649 O O . ASP B 1 42 ? 1.888 -0.106 -16.141 1 90.31 42 ASP B O 1
ATOM 2653 N N . THR B 1 43 ? 4.074 0.037 -16.344 1 88.81 43 THR B N 1
ATOM 2654 C CA . THR B 1 43 ? 4.133 -1.114 -17.234 1 88.81 43 THR B CA 1
ATOM 2655 C C . THR B 1 43 ? 3.744 -2.393 -16.5 1 88.81 43 THR B C 1
ATOM 2657 O O . THR B 1 43 ? 2.957 -3.193 -17 1 88.81 43 THR B O 1
ATOM 2660 N N . LEU B 1 44 ? 4.23 -2.502 -15.305 1 89.44 44 LEU B N 1
ATOM 2661 C CA . LEU B 1 44 ? 3.965 -3.676 -14.484 1 89.44 44 LEU B CA 1
ATOM 2662 C C . LEU B 1 44 ? 2.482 -3.777 -14.141 1 89.44 44 LEU B C 1
ATOM 2664 O O . LEU B 1 44 ? 1.939 -4.879 -14.031 1 89.44 44 LEU B O 1
ATOM 2668 N N . THR B 1 45 ? 1.836 -2.67 -14.023 1 91.56 45 THR B N 1
ATOM 2669 C CA . THR B 1 45 ? 0.468 -2.688 -13.516 1 91.56 45 THR B CA 1
ATOM 2670 C C . THR B 1 45 ? -0.523 -2.348 -14.625 1 91.56 45 THR B C 1
ATOM 2672 O O . THR B 1 45 ? -1.688 -2.045 -14.352 1 91.56 45 THR B O 1
ATOM 2675 N N . LYS B 1 46 ? -0.178 -2.367 -15.828 1 88 46 LYS B N 1
ATOM 2676 C CA . LYS B 1 46 ? -0.943 -1.843 -16.953 1 88 46 LYS B CA 1
ATOM 2677 C C . LYS B 1 46 ? -2.266 -2.588 -17.125 1 88 46 LYS B C 1
ATOM 2679 O O . LYS B 1 46 ? -3.281 -1.989 -17.484 1 88 46 LYS B O 1
ATOM 2684 N N . SER B 1 47 ? -2.314 -3.824 -16.844 1 84.25 47 SER B N 1
ATOM 2685 C CA . SER B 1 47 ? -3.512 -4.621 -17.094 1 84.25 47 SER B CA 1
ATOM 2686 C C . SER B 1 47 ? -4.402 -4.688 -15.859 1 84.25 47 SER B C 1
ATOM 2688 O O . SER B 1 47 ? -5.52 -5.203 -15.922 1 84.25 47 SER B O 1
ATOM 2690 N N . GLY B 1 48 ? -3.814 -4.207 -14.789 1 83.69 48 GLY B N 1
ATOM 2691 C CA . GLY B 1 48 ? -4.609 -4.199 -13.57 1 83.69 48 GLY B CA 1
ATOM 2692 C C . GLY B 1 48 ? -5.609 -3.062 -13.516 1 83.69 48 GLY B C 1
ATOM 2693 O O . GLY B 1 48 ? -5.449 -2.055 -14.211 1 83.69 48 GLY B O 1
ATOM 2694 N N . VAL B 1 49 ? -6.594 -3.266 -12.703 1 85.88 49 VAL B N 1
ATOM 2695 C CA . VAL B 1 49 ? -7.617 -2.244 -12.508 1 85.88 49 VAL B CA 1
ATOM 2696 C C . VAL B 1 49 ? -7.051 -1.092 -11.688 1 85.88 49 VAL B C 1
ATOM 2698 O O . VAL B 1 49 ? -6.254 -1.309 -10.773 1 85.88 49 VAL B O 1
ATOM 2701 N N . ASP B 1 50 ? -7.543 0.085 -12.055 1 90.81 50 ASP B N 1
ATOM 2702 C CA . ASP B 1 50 ? -7.18 1.246 -11.25 1 90.81 50 ASP B CA 1
ATOM 2703 C C . ASP B 1 50 ? -7.938 1.253 -9.922 1 90.81 50 ASP B C 1
ATOM 2705 O O . ASP B 1 50 ? -9.172 1.217 -9.906 1 90.81 50 ASP B O 1
ATOM 2709 N N . ASN B 1 51 ? -7.234 1.194 -8.922 1 93.5 51 ASN B N 1
ATOM 2710 C CA . ASN B 1 51 ? -7.801 1.305 -7.586 1 93.5 51 ASN B CA 1
ATOM 2711 C C . ASN B 1 51 ? -6.863 2.053 -6.641 1 93.5 51 ASN B C 1
ATOM 2713 O O . ASN B 1 51 ? -5.797 2.512 -7.055 1 93.5 51 ASN B O 1
ATOM 2717 N N . GLU B 1 52 ? -7.223 2.223 -5.41 1 94.88 52 GLU B N 1
ATOM 2718 C CA . GLU B 1 52 ? -6.445 3.033 -4.477 1 94.88 52 GLU B CA 1
ATOM 2719 C C . GLU B 1 52 ? -5.117 2.363 -4.133 1 94.88 52 GLU B C 1
ATOM 2721 O O . GLU B 1 52 ? -4.117 3.043 -3.891 1 94.88 52 GLU B O 1
ATOM 2726 N N . ALA B 1 53 ? -5.129 1.055 -4.137 1 95.19 53 ALA B N 1
ATOM 2727 C CA . ALA B 1 53 ? -3.895 0.329 -3.842 1 95.19 53 ALA B CA 1
ATOM 2728 C C . ALA B 1 53 ? -2.816 0.635 -4.875 1 95.19 53 ALA B C 1
ATOM 2730 O O . ALA B 1 53 ? -1.642 0.786 -4.531 1 95.19 53 ALA B O 1
ATOM 2731 N N . LYS B 1 54 ? -3.25 0.725 -6.094 1 95 54 LYS B N 1
ATOM 2732 C CA . LYS B 1 54 ? -2.33 1.091 -7.168 1 95 54 LYS B CA 1
ATOM 2733 C C . LYS B 1 54 ? -1.754 2.486 -6.945 1 95 54 LYS B C 1
ATOM 2735 O O . LYS B 1 54 ? -0.554 2.703 -7.121 1 95 54 LYS B O 1
ATOM 2740 N N . SER B 1 55 ? -2.543 3.42 -6.59 1 96.44 55 SER B N 1
ATOM 2741 C CA . SER B 1 55 ? -2.098 4.773 -6.281 1 96.44 55 SER B CA 1
ATOM 2742 C C . SER B 1 55 ? -1.144 4.785 -5.09 1 96.44 55 SER B C 1
ATOM 2744 O O . SER B 1 55 ? -0.131 5.488 -5.105 1 96.44 55 SER B O 1
ATOM 2746 N N . ARG B 1 56 ? -1.456 3.984 -4.113 1 96.31 56 ARG B N 1
ATOM 2747 C CA . ARG B 1 56 ? -0.624 3.936 -2.916 1 96.31 56 ARG B CA 1
ATOM 2748 C C . ARG B 1 56 ? 0.769 3.404 -3.236 1 96.31 56 ARG B C 1
ATOM 2750 O O . ARG B 1 56 ? 1.757 3.836 -2.639 1 96.31 56 ARG B O 1
ATOM 2757 N N . CYS B 1 57 ? 0.819 2.535 -4.082 1 94.38 57 CYS B N 1
ATOM 2758 C CA . CYS B 1 57 ? 2.121 2.006 -4.473 1 94.38 57 CYS B CA 1
ATOM 2759 C C . CYS B 1 57 ? 3.02 3.111 -5.016 1 94.38 57 CYS B C 1
ATOM 2761 O O . CYS B 1 57 ? 4.195 3.195 -4.652 1 94.38 57 CYS B O 1
ATOM 2763 N N . ARG B 1 58 ? 2.459 3.971 -5.812 1 94.88 58 ARG B N 1
ATOM 2764 C CA . ARG B 1 58 ? 3.209 5.094 -6.367 1 94.88 58 ARG B CA 1
ATOM 2765 C C . ARG B 1 58 ? 3.568 6.102 -5.281 1 94.88 58 ARG B C 1
ATOM 2767 O O . ARG B 1 58 ? 4.688 6.613 -5.25 1 94.88 58 ARG B O 1
ATOM 2774 N N . LEU B 1 59 ? 2.654 6.297 -4.445 1 96.75 59 LEU B N 1
ATOM 2775 C CA . LEU B 1 59 ? 2.867 7.238 -3.352 1 96.75 59 LEU B CA 1
ATOM 2776 C C . LEU B 1 59 ? 3.945 6.727 -2.4 1 96.75 59 LEU B C 1
ATOM 2778 O O . LEU B 1 59 ? 4.793 7.5 -1.944 1 96.75 59 LEU B O 1
ATOM 2782 N N . ASP B 1 60 ? 3.889 5.43 -2.129 1 95.5 60 ASP B N 1
ATOM 2783 C CA . ASP B 1 60 ? 4.926 4.828 -1.298 1 95.5 60 ASP B CA 1
ATOM 2784 C C . ASP B 1 60 ? 6.316 5.113 -1.857 1 95.5 60 ASP B C 1
ATOM 2786 O O . ASP B 1 60 ? 7.211 5.535 -1.122 1 95.5 60 ASP B O 1
ATOM 2790 N N . ALA B 1 61 ? 6.453 4.941 -3.127 1 94.31 61 ALA B N 1
ATOM 2791 C CA . ALA B 1 61 ? 7.742 5.148 -3.781 1 94.31 61 ALA B CA 1
ATOM 2792 C C . ALA B 1 61 ? 8.18 6.605 -3.672 1 94.31 61 ALA B C 1
ATOM 2794 O O . ALA B 1 61 ? 9.352 6.891 -3.389 1 94.31 61 ALA B O 1
ATOM 2795 N N . LEU B 1 62 ? 7.262 7.496 -3.883 1 95.44 62 LEU B N 1
ATOM 2796 C CA . LEU B 1 62 ? 7.578 8.922 -3.84 1 95.44 62 LEU B CA 1
ATOM 2797 C C . LEU B 1 62 ? 7.973 9.352 -2.43 1 95.44 62 LEU B C 1
ATOM 2799 O O . LEU B 1 62 ? 8.984 10.016 -2.24 1 95.44 62 LEU B O 1
ATOM 2803 N N . ILE B 1 63 ? 7.152 8.977 -1.434 1 95.06 63 ILE B N 1
ATOM 2804 C CA . ILE B 1 63 ? 7.41 9.367 -0.051 1 95.06 63 ILE B CA 1
ATOM 2805 C C . ILE B 1 63 ? 8.781 8.852 0.382 1 95.06 63 ILE B C 1
ATOM 2807 O O . ILE B 1 63 ? 9.562 9.586 0.987 1 95.06 63 ILE B O 1
ATOM 2811 N N . PHE B 1 64 ? 9.062 7.715 -0.017 1 92.56 64 PHE B N 1
ATOM 2812 C CA . PHE B 1 64 ? 10.32 7.098 0.396 1 92.56 64 PHE B CA 1
ATOM 2813 C C . PHE B 1 64 ? 11.508 7.797 -0.257 1 92.56 64 PHE B C 1
ATOM 2815 O O . PHE B 1 64 ? 12.516 8.055 0.399 1 92.56 64 PHE B O 1
ATOM 2822 N N . VAL B 1 65 ? 11.406 8.023 -1.534 1 93.06 65 VAL B N 1
ATOM 2823 C CA . VAL B 1 65 ? 12.539 8.625 -2.229 1 93.06 65 VAL B CA 1
ATOM 2824 C C . VAL B 1 65 ? 12.781 10.039 -1.699 1 93.06 65 VAL B C 1
ATOM 2826 O O . VAL B 1 65 ? 13.922 10.477 -1.587 1 93.06 65 VAL B O 1
ATOM 2829 N N . VAL B 1 66 ? 11.734 10.727 -1.346 1 92.94 66 VAL B N 1
ATOM 2830 C CA . VAL B 1 66 ? 11.859 12.062 -0.775 1 92.94 66 VAL B CA 1
ATOM 2831 C C . VAL B 1 66 ? 12.539 11.977 0.59 1 92.94 66 VAL B C 1
ATOM 2833 O O . VAL B 1 66 ? 13.484 12.727 0.868 1 92.94 66 VAL B O 1
ATOM 2836 N N . TYR B 1 67 ? 12.109 11.062 1.368 1 89.88 67 TYR B N 1
ATOM 2837 C CA . TYR B 1 67 ? 12.703 10.875 2.688 1 89.88 67 TYR B CA 1
ATOM 2838 C C . TYR B 1 67 ? 14.18 10.508 2.572 1 89.88 67 TYR B C 1
ATOM 2840 O O . TYR B 1 67 ? 15.016 11.055 3.283 1 89.88 67 TYR B O 1
ATOM 2848 N N . ARG B 1 68 ? 14.414 9.547 1.734 1 88.44 68 ARG B N 1
ATOM 2849 C CA . ARG B 1 68 ? 15.797 9.109 1.523 1 88.44 68 ARG B CA 1
ATOM 2850 C C . ARG B 1 68 ? 16.672 10.273 1.086 1 88.44 68 ARG B C 1
ATOM 2852 O O . ARG B 1 68 ? 17.781 10.453 1.61 1 88.44 68 ARG B O 1
ATOM 2859 N N . THR B 1 69 ? 16.203 11 0.186 1 89.25 69 THR B N 1
ATOM 2860 C CA . THR B 1 69 ? 16.969 12.109 -0.354 1 89.25 69 THR B CA 1
ATOM 2861 C C . THR B 1 69 ? 17.203 13.18 0.712 1 89.25 69 THR B C 1
ATOM 2863 O O . THR B 1 69 ? 18.297 13.711 0.837 1 89.25 69 THR B O 1
ATOM 2866 N N . LEU B 1 70 ? 16.188 13.438 1.494 1 87.56 70 LEU B N 1
ATOM 2867 C CA . LEU B 1 70 ? 16.328 14.383 2.598 1 87.56 70 LEU B CA 1
ATOM 2868 C C . LEU B 1 70 ? 17.359 13.891 3.602 1 87.56 70 LEU B C 1
ATOM 2870 O O . LEU B 1 70 ? 18.188 14.672 4.09 1 87.56 70 LEU B O 1
ATOM 2874 N N . SER B 1 71 ? 17.312 12.625 3.875 1 82.69 71 SER B N 1
ATOM 2875 C CA . SER B 1 71 ? 18.25 12.016 4.816 1 82.69 71 SER B CA 1
ATOM 2876 C C . SER B 1 71 ? 19.688 12.07 4.281 1 82.69 71 SER B C 1
ATOM 2878 O O . SER B 1 71 ? 20.609 12.406 5.02 1 82.69 71 SER B O 1
ATOM 2880 N N . GLU B 1 72 ? 19.828 11.789 3.064 1 83.75 72 GLU B N 1
ATOM 2881 C CA . GLU B 1 72 ? 21.141 11.734 2.439 1 83.75 72 GLU B CA 1
ATOM 2882 C C . GLU B 1 72 ? 21.766 13.125 2.332 1 83.75 72 GLU B C 1
ATOM 2884 O O . GLU B 1 72 ? 22.984 13.266 2.385 1 83.75 72 GLU B O 1
ATOM 2889 N N . GLN B 1 73 ? 20.922 14.094 2.186 1 81.62 73 GLN B N 1
ATOM 2890 C CA . GLN B 1 73 ? 21.422 15.453 2.01 1 81.62 73 GLN B CA 1
ATOM 2891 C C . GLN B 1 73 ? 21.438 16.203 3.336 1 81.62 73 GLN B C 1
ATOM 2893 O O . GLN B 1 73 ? 21.641 17.422 3.365 1 81.62 73 GLN B O 1
ATOM 2898 N N . ASP B 1 74 ? 21.141 15.492 4.434 1 79.12 74 ASP B N 1
ATOM 2899 C CA . ASP B 1 74 ? 21.141 16.031 5.789 1 79.12 74 ASP B CA 1
ATOM 2900 C C . ASP B 1 74 ? 20.203 17.219 5.914 1 79.12 74 ASP B C 1
ATOM 2902 O O . ASP B 1 74 ? 20.562 18.234 6.508 1 79.12 74 ASP B O 1
ATOM 2906 N N . LEU B 1 75 ? 19.25 17.109 5.199 1 73.88 75 LEU B N 1
ATOM 2907 C CA . LEU B 1 75 ? 18.25 18.172 5.246 1 73.88 75 LEU B CA 1
ATOM 2908 C C . LEU B 1 75 ? 17.172 17.859 6.273 1 73.88 75 LEU B C 1
ATOM 2910 O O . LEU B 1 75 ? 16.297 18.688 6.539 1 73.88 75 LEU B O 1
ATOM 2914 N N . HIS B 1 76 ? 17.344 16.578 6.742 1 66.19 76 HIS B N 1
ATOM 2915 C CA . HIS B 1 76 ? 16.453 16.281 7.855 1 66.19 76 HIS B CA 1
ATOM 2916 C C . HIS B 1 76 ? 16.891 17 9.125 1 66.19 76 HIS B C 1
ATOM 2918 O O . HIS B 1 76 ? 18.062 16.938 9.508 1 66.19 76 HIS B O 1
ATOM 2924 N N . PRO B 1 77 ? 16.234 18.078 9.344 1 52.53 77 PRO B N 1
ATOM 2925 C CA . PRO B 1 77 ? 16.844 18.75 10.492 1 52.53 77 PRO B CA 1
ATOM 2926 C C . PRO B 1 77 ? 17.297 17.781 11.578 1 52.53 77 PRO B C 1
ATOM 2928 O O . PRO B 1 77 ? 18.344 18 12.203 1 52.53 77 PRO B O 1
ATOM 2931 N N . ASN B 1 78 ? 16.297 17.312 12.594 1 53.84 78 ASN B N 1
ATOM 2932 C CA . ASN B 1 78 ? 16.594 16.953 13.977 1 53.84 78 ASN B CA 1
ATOM 2933 C C . ASN B 1 78 ? 17.078 15.516 14.094 1 53.84 78 ASN B C 1
ATOM 2935 O O . ASN B 1 78 ? 16.656 14.648 13.336 1 53.84 78 ASN B O 1
ATOM 2939 N N . THR B 1 79 ? 18.25 15.539 14.547 1 53.75 79 THR B N 1
ATOM 2940 C CA . THR B 1 79 ? 18.906 14.469 15.297 1 53.75 79 THR B CA 1
ATOM 2941 C C . THR B 1 79 ? 18.062 14.062 16.5 1 53.75 79 THR B C 1
ATOM 2943 O O . THR B 1 79 ? 17.359 14.891 17.078 1 53.75 79 THR B O 1
ATOM 2946 N N . GLY B 1 80 ? 17.719 12.883 16.625 1 54 80 GLY B N 1
ATOM 2947 C CA . GLY B 1 80 ? 17.156 12.258 17.797 1 54 80 GLY B CA 1
ATOM 2948 C C . GLY B 1 80 ? 15.703 11.844 17.625 1 54 80 GLY B C 1
ATOM 2949 O O . GLY B 1 80 ? 15.305 11.406 16.547 1 54 80 GLY B O 1
ATOM 2950 N N . ASP B 1 81 ? 14.883 12.133 18.656 1 56.28 81 ASP B N 1
ATOM 2951 C CA . ASP B 1 81 ? 13.5 11.695 18.828 1 56.28 81 ASP B CA 1
ATOM 2952 C C . ASP B 1 81 ? 12.555 12.523 17.984 1 56.28 81 ASP B C 1
ATOM 2954 O O . ASP B 1 81 ? 11.375 12.188 17.844 1 56.28 81 ASP B O 1
ATOM 2958 N N . SER B 1 82 ? 13.039 13.562 17.188 1 60.66 82 SER B N 1
ATOM 2959 C CA . SER B 1 82 ? 12.141 14.492 16.5 1 60.66 82 SER B CA 1
ATOM 2960 C C . SER B 1 82 ? 12.078 14.195 15.008 1 60.66 82 SER B C 1
ATOM 2962 O O . SER B 1 82 ? 11.477 14.961 14.25 1 60.66 82 SER B O 1
ATOM 2964 N N . ARG B 1 83 ? 12.617 13.141 14.617 1 73.44 83 ARG B N 1
ATOM 2965 C CA . ARG B 1 83 ? 12.633 12.836 13.188 1 73.44 83 ARG B CA 1
ATOM 2966 C C . ARG B 1 83 ? 11.242 12.438 12.695 1 73.44 83 ARG B C 1
ATOM 2968 O O . ARG B 1 83 ? 10.508 11.734 13.391 1 73.44 83 ARG B O 1
ATOM 2975 N N . ALA B 1 84 ? 10.938 12.977 11.5 1 83.88 84 ALA B N 1
ATOM 2976 C CA . ALA B 1 84 ? 9.68 12.648 10.844 1 83.88 84 ALA B CA 1
ATOM 2977 C C . ALA B 1 84 ? 9.562 11.141 10.594 1 83.88 84 ALA B C 1
ATOM 2979 O O . ALA B 1 84 ? 10.516 10.516 10.117 1 83.88 84 ALA B O 1
ATOM 2980 N N . THR B 1 85 ? 8.492 10.664 11.023 1 89.56 85 THR B N 1
ATOM 2981 C CA . THR B 1 85 ? 8.219 9.266 10.703 1 89.56 85 THR B CA 1
ATOM 2982 C C . THR B 1 85 ? 6.871 9.125 10.008 1 89.56 85 THR B C 1
ATOM 2984 O O . THR B 1 85 ? 5.98 9.961 10.195 1 89.56 85 THR B O 1
ATOM 2987 N N . LEU B 1 86 ? 6.82 8.102 9.242 1 93.44 86 LEU B N 1
ATOM 2988 C CA . LEU B 1 86 ? 5.617 7.828 8.461 1 93.44 86 LEU B CA 1
ATOM 2989 C C . LEU B 1 86 ? 4.742 6.793 9.164 1 93.44 86 LEU B C 1
ATOM 2991 O O . LEU B 1 86 ? 5.246 5.773 9.641 1 93.44 86 LEU B O 1
ATOM 2995 N N . SER B 1 87 ? 3.508 7.152 9.297 1 93.44 87 SER B N 1
ATOM 2996 C CA . SER B 1 87 ? 2.502 6.223 9.797 1 93.44 87 SER B CA 1
ATOM 2997 C C . SER B 1 87 ? 1.455 5.91 8.734 1 93.44 87 SER B C 1
ATOM 2999 O O . SER B 1 87 ? 1.061 6.793 7.969 1 93.44 87 SER B O 1
ATOM 3001 N N . PHE B 1 88 ? 1.068 4.621 8.758 1 94.94 88 PHE B N 1
ATOM 3002 C CA . PHE B 1 88 ? 0.04 4.176 7.82 1 94.94 88 PHE B CA 1
ATOM 3003 C C . PHE B 1 88 ? -1.288 3.967 8.539 1 94.94 88 PHE B C 1
ATOM 3005 O O . PHE B 1 88 ? -1.315 3.537 9.695 1 94.94 88 PHE B O 1
ATOM 3012 N N . GLU B 1 89 ? -2.35 4.285 7.75 1 94.69 89 GLU B N 1
ATOM 3013 C CA . GLU B 1 89 ? -3.699 4.004 8.227 1 94.69 89 GLU B CA 1
ATOM 3014 C C . GLU B 1 89 ? -3.887 4.477 9.664 1 94.69 89 GLU B C 1
ATOM 3016 O O . GLU B 1 89 ? -4.285 3.697 10.531 1 94.69 89 GLU B O 1
ATOM 3021 N N .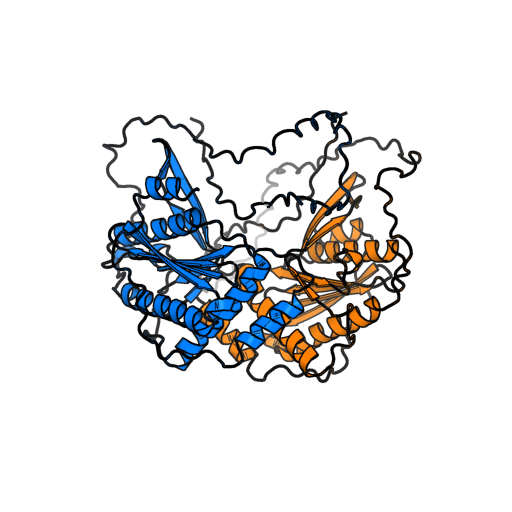 THR B 1 90 ? -3.668 5.715 9.891 1 93.38 90 THR B N 1
ATOM 3022 C CA . THR B 1 90 ? -3.783 6.344 11.203 1 93.38 90 THR B CA 1
ATOM 3023 C C . THR B 1 90 ? -5.238 6.672 11.523 1 93.38 90 THR B C 1
ATOM 3025 O O . THR B 1 90 ? -5.883 7.422 10.789 1 93.38 90 THR B O 1
ATOM 3028 N N . PRO B 1 91 ? -5.742 6.148 12.602 1 92.5 91 PRO B N 1
ATOM 3029 C CA . PRO B 1 91 ? -7.121 6.48 12.969 1 92.5 91 PRO B CA 1
ATOM 3030 C C . PRO B 1 91 ? -7.246 7.871 13.586 1 92.5 91 PRO B C 1
ATOM 3032 O O . PRO B 1 91 ? -6.402 8.273 14.391 1 92.5 91 PRO B O 1
ATOM 3035 N N . PHE B 1 92 ? -8.203 8.609 13.156 1 91.19 92 PHE B N 1
ATOM 3036 C CA . PHE B 1 92 ? -8.547 9.906 13.719 1 91.19 92 PHE B CA 1
ATOM 3037 C C . PHE B 1 92 ? -9.969 9.891 14.281 1 91.19 92 PHE B C 1
ATOM 3039 O O . PHE B 1 92 ? -10.852 9.227 13.734 1 91.19 92 PHE B O 1
ATOM 3046 N N . LYS B 1 93 ? -10.039 10.539 15.344 1 90.31 93 LYS B N 1
ATOM 3047 C CA . LYS B 1 93 ? -11.336 10.695 15.992 1 90.31 93 LYS B CA 1
ATOM 3048 C C . LYS B 1 93 ? -11.461 12.062 16.656 1 90.31 93 LYS B C 1
ATOM 3050 O O . LYS B 1 93 ? -10.516 12.547 17.281 1 90.31 93 LYS B O 1
ATOM 3055 N N . TRP B 1 94 ? -12.594 12.672 16.406 1 88.5 94 TRP B N 1
ATOM 3056 C CA . TRP B 1 94 ? -12.867 13.953 17.062 1 88.5 94 TRP B CA 1
ATOM 3057 C C . TRP B 1 94 ? -14.359 14.109 17.344 1 88.5 94 TRP B C 1
ATOM 3059 O O . TRP B 1 94 ? -15.195 13.742 16.516 1 88.5 94 TRP B O 1
ATOM 3069 N N . SER B 1 95 ? -14.578 14.57 18.609 1 87.94 95 SER B N 1
ATOM 3070 C CA . SER B 1 95 ? -15.938 14.82 19.078 1 87.94 95 SER B CA 1
ATOM 3071 C C . SER B 1 95 ? -15.977 15.953 20.094 1 87.94 95 SER B C 1
ATOM 3073 O O . SER B 1 95 ? -15.039 16.109 20.875 1 87.94 95 SER B O 1
ATOM 3075 N N . PRO B 1 96 ? -17.078 16.797 20.016 1 85.19 96 PRO B N 1
ATOM 3076 C CA . PRO B 1 96 ? -18.219 16.719 19.094 1 85.19 96 PRO B CA 1
ATOM 3077 C C . PRO B 1 96 ? -18.016 17.547 17.828 1 85.19 96 PRO B C 1
ATOM 3079 O O . PRO B 1 96 ? -17.203 18.484 17.812 1 85.19 96 PRO B O 1
ATOM 3082 N N . VAL B 1 97 ? -18.547 17.109 16.781 1 84.44 97 VAL B N 1
ATOM 3083 C CA . VAL B 1 97 ? -18.656 17.891 15.555 1 84.44 97 VAL B CA 1
ATOM 3084 C C . VAL B 1 97 ? -20.125 18.188 15.25 1 84.44 97 VAL B C 1
ATOM 3086 O O . VAL B 1 97 ? -20.922 17.25 15.078 1 84.44 97 VAL B O 1
ATOM 3089 N N . PRO B 1 98 ? -20.391 19.469 15.328 1 80.81 98 PRO B N 1
ATOM 3090 C CA . PRO B 1 98 ? -21.797 19.797 15.07 1 80.81 98 PRO B CA 1
ATOM 3091 C C . PRO B 1 98 ? -22.172 19.656 13.594 1 80.81 98 PRO B C 1
ATOM 3093 O O . PRO B 1 98 ? -21.5 20.219 12.727 1 80.81 98 PRO B O 1
ATOM 3096 N N . VAL B 1 99 ? -23.156 18.844 13.312 1 76.81 99 VAL B N 1
ATOM 3097 C CA . VAL B 1 99 ? -23.781 18.766 11.992 1 76.81 99 VAL B CA 1
ATOM 3098 C C . VAL B 1 99 ? -25.266 19.078 12.094 1 76.81 99 VAL B C 1
ATOM 3100 O O . VAL B 1 99 ? -26.031 18.328 12.719 1 76.81 99 VAL B O 1
ATOM 3103 N N . ASN B 1 100 ? -25.625 20.172 11.422 1 77.62 100 ASN B N 1
ATOM 3104 C CA . ASN B 1 100 ? -26.984 20.656 11.516 1 77.62 100 ASN B CA 1
ATOM 3105 C C . ASN B 1 100 ? -27.453 20.766 12.969 1 77.62 100 ASN B C 1
ATOM 3107 O O . ASN B 1 100 ? -28.547 20.328 13.312 1 77.62 100 ASN B O 1
ATOM 3111 N N . GLY B 1 101 ? -26.609 21.172 13.812 1 78 101 GLY B N 1
ATOM 3112 C CA . GLY B 1 101 ? -26.922 21.438 15.211 1 78 101 GLY B CA 1
ATOM 3113 C C . GLY B 1 101 ? -26.844 20.203 16.078 1 78 101 GLY B C 1
ATOM 3114 O O . GLY B 1 101 ? -27.031 20.281 17.297 1 78 101 GLY B O 1
ATOM 3115 N N . VAL B 1 102 ? -26.672 19.047 15.531 1 85.25 102 VAL B N 1
ATOM 3116 C CA . VAL B 1 102 ? -26.594 17.781 16.266 1 85.25 102 VAL B CA 1
ATOM 3117 C C . VAL B 1 102 ? -25.141 17.359 16.391 1 85.25 102 VAL B C 1
ATOM 3119 O O . VAL B 1 102 ? -24.391 17.344 15.414 1 85.25 102 VAL B O 1
ATOM 3122 N N . PRO B 1 103 ? -24.766 17.016 17.656 1 87.88 103 PRO B N 1
ATOM 3123 C CA . PRO B 1 103 ? -23.375 16.594 17.859 1 87.88 103 PRO B CA 1
ATOM 3124 C C . PRO B 1 103 ? -23.094 15.195 17.328 1 87.88 103 PRO B C 1
ATOM 3126 O O . PRO B 1 103 ? -23.875 14.273 17.547 1 87.88 103 PRO B O 1
ATOM 3129 N N . HIS B 1 104 ? -22.031 15.125 16.547 1 88.44 104 HIS B N 1
ATOM 3130 C CA . HIS B 1 104 ? -21.562 13.852 16.031 1 88.44 104 HIS B CA 1
ATOM 3131 C C . HIS B 1 104 ? -20.078 13.633 16.344 1 88.44 104 HIS B C 1
ATOM 3133 O O . HIS B 1 104 ? -19.375 14.578 16.719 1 88.44 104 HIS B O 1
ATOM 3139 N N . THR B 1 105 ? -19.75 12.32 16.328 1 91.06 105 THR B N 1
ATOM 3140 C CA . THR B 1 105 ? -18.328 11.984 16.375 1 91.06 105 THR B CA 1
ATOM 3141 C C . THR B 1 105 ? -17.797 11.742 14.961 1 91.06 105 THR B C 1
ATOM 3143 O O . THR B 1 105 ? -18.375 10.969 14.195 1 91.06 105 THR B O 1
ATOM 3146 N N . CYS B 1 106 ? -16.797 12.516 14.656 1 90 106 CYS B N 1
ATOM 3147 C CA . CYS B 1 106 ? -16.125 12.336 13.375 1 90 106 CYS B CA 1
ATOM 3148 C C . CYS B 1 106 ? -14.969 11.344 13.5 1 90 106 CYS B C 1
ATOM 3150 O O . CYS B 1 106 ? -14.102 11.5 14.359 1 90 106 CYS B O 1
ATOM 3152 N N . THR B 1 107 ? -15.086 10.227 12.727 1 92.06 107 THR B N 1
ATOM 3153 C CA . THR B 1 107 ? -14.031 9.219 12.75 1 92.06 107 THR B CA 1
ATOM 3154 C C . THR B 1 107 ? -13.562 8.898 11.328 1 92.06 107 THR B C 1
ATOM 3156 O O . THR B 1 107 ? -14.305 9.078 10.367 1 92.06 107 THR B O 1
ATOM 3159 N N . GLY B 1 108 ? -12.289 8.539 11.242 1 92.62 108 GLY B N 1
ATOM 3160 C CA . GLY B 1 108 ? -11.734 8.094 9.977 1 92.62 108 GLY B CA 1
ATOM 3161 C C . GLY B 1 108 ? -10.305 7.59 10.094 1 92.62 108 GLY B C 1
ATOM 3162 O O . GLY B 1 108 ? -9.695 7.691 11.164 1 92.62 108 GLY B O 1
ATOM 3163 N N . THR B 1 109 ? -9.883 6.914 9 1 95.38 109 THR B N 1
ATOM 3164 C CA . THR B 1 109 ? -8.516 6.395 8.945 1 95.38 109 THR B CA 1
ATOM 3165 C C . THR B 1 109 ? -7.754 7.016 7.777 1 95.38 109 THR B C 1
ATOM 3167 O O . THR B 1 109 ? -8.109 6.809 6.613 1 95.38 109 THR B O 1
ATOM 3170 N N . ALA B 1 110 ? -6.758 7.859 8.125 1 96.06 110 ALA B N 1
ATOM 3171 C CA . ALA B 1 110 ? -5.93 8.469 7.09 1 96.06 110 ALA B CA 1
ATOM 3172 C C . ALA B 1 110 ? -4.949 7.449 6.512 1 96.06 110 ALA B C 1
ATOM 3174 O O . ALA B 1 110 ? -4.367 6.648 7.246 1 96.06 110 ALA B O 1
ATOM 3175 N N . ASP B 1 111 ? -4.695 7.496 5.203 1 96.88 111 ASP B N 1
ATOM 3176 C CA . ASP B 1 111 ? -3.779 6.555 4.559 1 96.88 111 ASP B CA 1
ATOM 3177 C C . ASP B 1 111 ? -2.357 6.727 5.086 1 96.88 111 ASP B C 1
ATOM 3179 O O . ASP B 1 111 ? -1.682 5.742 5.398 1 96.88 111 ASP B O 1
ATOM 3183 N N . TYR B 1 112 ? -1.899 8.008 5.148 1 97.19 112 TYR B N 1
ATOM 3184 C CA . TYR B 1 112 ? -0.569 8.344 5.645 1 97.19 112 TYR B CA 1
ATOM 3185 C C . TYR B 1 112 ? -0.627 9.531 6.594 1 97.19 112 TYR B C 1
ATOM 3187 O O . TYR B 1 112 ? -1.384 10.484 6.363 1 97.19 112 TYR B O 1
ATOM 3195 N N . THR B 1 113 ? 0.182 9.469 7.59 1 96.06 113 THR B N 1
ATOM 3196 C CA . THR B 1 113 ? 0.494 10.656 8.367 1 96.06 113 THR B CA 1
ATOM 3197 C C . THR B 1 113 ? 1.987 10.727 8.68 1 96.06 113 THR B C 1
ATOM 3199 O O . THR B 1 113 ? 2.66 9.703 8.75 1 96.06 113 THR B O 1
ATOM 3202 N N . VAL B 1 114 ? 2.467 11.883 8.703 1 92.94 114 VAL B N 1
ATOM 3203 C CA . VAL B 1 114 ? 3.842 12.094 9.148 1 92.94 114 VAL B CA 1
ATOM 3204 C C . VAL B 1 114 ? 3.852 12.602 10.586 1 92.94 114 VAL B C 1
ATOM 3206 O O . VAL B 1 114 ? 3.277 13.656 10.883 1 92.94 114 VAL B O 1
ATOM 3209 N N . LEU B 1 115 ? 4.484 11.797 11.312 1 87.88 115 LEU B N 1
ATOM 3210 C CA . LEU B 1 115 ? 4.559 12.031 12.75 1 87.88 115 LEU B CA 1
ATOM 3211 C C . LEU B 1 115 ? 5.898 12.656 13.133 1 87.88 115 LEU B C 1
ATOM 3213 O O . LEU B 1 115 ? 6.945 12.258 12.617 1 87.88 115 LEU B O 1
ATOM 3217 N N . PHE B 1 116 ? 5.723 13.664 13.906 1 83.38 116 PHE B N 1
ATOM 3218 C CA . PHE B 1 116 ? 6.922 14.281 14.461 1 83.38 116 PHE B CA 1
ATOM 3219 C C . PHE B 1 116 ? 6.984 14.086 15.969 1 83.38 116 PHE B C 1
ATOM 3221 O O . PHE B 1 116 ? 6.078 14.508 16.688 1 83.38 116 PHE B O 1
ATOM 3228 N N . GLY B 1 117 ? 7.984 13.312 16.359 1 73.19 117 GLY B N 1
ATOM 3229 C CA . GLY B 1 117 ? 8.156 13.023 17.781 1 73.19 117 GLY B CA 1
ATOM 3230 C C . GLY B 1 117 ? 7.926 11.57 18.125 1 73.19 117 GLY B C 1
ATOM 3231 O O . GLY B 1 117 ? 7.672 10.742 17.234 1 73.19 117 GLY B O 1
ATOM 3232 N N . GLY B 1 118 ? 8.141 11.25 19.344 1 64.06 118 GLY B N 1
ATOM 3233 C CA . GLY B 1 118 ? 8.148 9.867 19.781 1 64.06 118 GLY B CA 1
ATOM 3234 C C . GLY B 1 118 ? 6.777 9.352 20.156 1 64.06 118 GLY B C 1
ATOM 3235 O O . GLY B 1 118 ? 6.578 8.148 20.312 1 64.06 118 GLY B O 1
ATOM 3236 N N . ARG B 1 119 ? 5.828 10.273 20.25 1 65.12 119 ARG B N 1
ATOM 3237 C CA . ARG B 1 119 ? 4.531 9.781 20.703 1 65.12 119 ARG B CA 1
ATOM 3238 C C . ARG B 1 119 ? 3.506 9.812 19.578 1 65.12 119 ARG B C 1
ATOM 3240 O O . ARG B 1 119 ? 3.482 10.742 18.781 1 65.12 119 ARG B O 1
ATOM 3247 N N . ASP B 1 120 ? 2.807 8.695 19.531 1 68.62 120 ASP B N 1
ATOM 3248 C CA . ASP B 1 120 ? 1.758 8.594 18.516 1 68.62 120 ASP B CA 1
ATOM 3249 C C . ASP B 1 120 ? 0.475 9.273 18.984 1 68.62 120 ASP B C 1
ATOM 3251 O O . ASP B 1 120 ? -0.517 8.609 19.281 1 68.62 120 ASP B O 1
ATOM 3255 N N . HIS B 1 121 ? 0.55 10.586 19.125 1 80.12 121 HIS B N 1
ATOM 3256 C CA . HIS B 1 121 ? -0.597 11.445 19.391 1 80.12 121 HIS B CA 1
ATOM 3257 C C . HIS B 1 121 ? -1.037 12.195 18.141 1 80.12 121 HIS B C 1
ATOM 3259 O O . HIS B 1 121 ? -0.201 12.609 17.344 1 80.12 121 HIS B O 1
ATOM 3265 N N . MET B 1 122 ? -2.311 12.336 18.078 1 82.44 122 MET B N 1
ATOM 3266 C CA . MET B 1 122 ? -2.887 12.969 16.891 1 82.44 122 MET B CA 1
ATOM 3267 C C . MET B 1 122 ? -2.211 14.305 16.609 1 82.44 122 MET B C 1
ATOM 3269 O O . MET B 1 122 ? -1.966 14.641 15.453 1 82.44 122 MET B O 1
ATOM 3273 N N . ALA B 1 123 ? -1.837 15.016 17.656 1 82.44 123 ALA B N 1
ATOM 3274 C CA . ALA B 1 123 ? -1.261 16.359 17.531 1 82.44 123 ALA B CA 1
ATOM 3275 C C . ALA B 1 123 ? 0.121 16.297 16.891 1 82.44 123 ALA B C 1
ATOM 3277 O O . ALA B 1 123 ? 0.656 17.328 16.469 1 82.44 123 ALA B O 1
ATOM 3278 N N . CYS B 1 124 ? 0.609 15.117 16.797 1 85.44 124 CYS B N 1
ATOM 3279 C CA . CYS B 1 124 ? 1.972 14.969 16.297 1 85.44 124 CYS B CA 1
ATOM 3280 C C . CYS B 1 124 ? 1.976 14.594 14.82 1 85.44 124 CYS B C 1
ATOM 3282 O O . CYS B 1 124 ? 3.039 14.477 14.203 1 85.44 124 CYS B O 1
ATOM 3284 N N . HIS B 1 125 ? 0.774 14.461 14.234 1 88.12 125 HIS B N 1
ATOM 3285 C CA . HIS B 1 125 ? 0.638 14.086 12.836 1 88.12 125 HIS B CA 1
ATOM 3286 C C . HIS B 1 125 ? 0.453 15.32 11.953 1 88.12 125 HIS B C 1
ATOM 3288 O O . HIS B 1 125 ? -0.622 15.531 11.391 1 88.12 125 HIS B O 1
ATOM 3294 N N . LEU B 1 126 ? 1.523 16.031 11.68 1 89.94 126 LEU B N 1
ATOM 3295 C CA . LEU B 1 126 ? 1.463 17.375 11.125 1 89.94 126 LEU B CA 1
ATOM 3296 C C . LEU B 1 126 ? 1.252 17.344 9.609 1 89.94 126 LEU B C 1
ATOM 3298 O O . LEU B 1 126 ? 1.005 18.375 8.984 1 89.94 126 LEU B O 1
ATOM 3302 N N . ILE B 1 127 ? 1.349 16.188 9.008 1 95.19 127 ILE B N 1
ATOM 3303 C CA . ILE B 1 127 ? 1.053 16 7.59 1 95.19 127 ILE B CA 1
ATOM 3304 C C . ILE B 1 127 ? 0.114 14.812 7.406 1 95.19 127 ILE B C 1
ATOM 3306 O O . ILE B 1 127 ? 0.365 13.727 7.938 1 95.19 127 ILE B O 1
ATOM 3310 N N . VAL B 1 128 ? -0.969 15.07 6.73 1 97.62 128 VAL B N 1
ATOM 3311 C CA . VAL B 1 128 ? -1.93 14.016 6.414 1 97.62 128 VAL B CA 1
ATOM 3312 C C . VAL B 1 128 ? -1.994 13.812 4.902 1 97.62 128 VAL B C 1
ATOM 3314 O O . VAL B 1 128 ? -2.135 14.773 4.145 1 97.62 128 VAL B O 1
ATOM 3317 N N . LEU B 1 129 ? -1.835 12.57 4.426 1 98 129 LEU B N 1
ATOM 3318 C CA . LEU B 1 129 ? -1.922 12.25 3.006 1 98 129 LEU B CA 1
ATOM 3319 C C . LEU B 1 129 ? -3.012 11.219 2.744 1 98 129 LEU B C 1
ATOM 3321 O O . LEU B 1 129 ? -3.148 10.25 3.5 1 98 129 LEU B O 1
ATOM 3325 N N . GLU B 1 130 ? -3.803 11.484 1.769 1 97.56 130 GLU B N 1
ATOM 3326 C CA . GLU B 1 130 ? -4.852 10.562 1.331 1 97.56 130 GLU B CA 1
ATOM 3327 C C . GLU B 1 130 ? -4.641 10.133 -0.118 1 97.56 130 GLU B C 1
ATOM 3329 O O . GLU B 1 130 ? -4.355 10.969 -0.981 1 97.56 130 GLU B O 1
ATOM 3334 N N . ALA B 1 131 ? -4.719 8.883 -0.318 1 97.62 131 ALA B N 1
ATOM 3335 C CA . ALA B 1 131 ? -4.629 8.312 -1.66 1 97.62 131 ALA B CA 1
ATOM 3336 C C . ALA B 1 131 ? -6.012 8.031 -2.232 1 97.62 131 ALA B C 1
ATOM 3338 O O . ALA B 1 131 ? -6.902 7.551 -1.521 1 97.62 131 ALA B O 1
ATOM 3339 N N . LYS B 1 132 ? -6.164 8.383 -3.496 1 96.75 132 LYS B N 1
ATOM 3340 C CA . LYS B 1 132 ? -7.395 8.102 -4.23 1 96.75 132 LYS B CA 1
ATOM 3341 C C . LYS B 1 132 ? -7.105 7.309 -5.5 1 96.75 132 LYS B C 1
ATOM 3343 O O . LYS B 1 132 ? -5.961 7.246 -5.953 1 96.75 132 LYS B O 1
ATOM 3348 N N . LYS B 1 133 ? -8.164 6.699 -5.957 1 95.38 133 LYS B N 1
ATOM 3349 C CA . LYS B 1 133 ? -8.039 6.012 -7.238 1 95.38 133 LYS B CA 1
ATOM 3350 C C . LYS B 1 133 ? -7.723 6.992 -8.359 1 95.38 133 LYS B C 1
ATOM 3352 O O . LYS B 1 133 ? -8.156 8.148 -8.32 1 95.38 133 LYS B O 1
ATOM 3357 N N . ARG B 1 134 ? -7.07 6.43 -9.336 1 93.25 134 ARG B N 1
ATOM 3358 C CA . ARG B 1 134 ? -6.676 7.273 -10.461 1 93.25 134 ARG B CA 1
ATOM 3359 C C . ARG B 1 134 ? -7.891 7.941 -11.094 1 93.25 134 ARG B C 1
ATOM 3361 O O . ARG B 1 134 ? -8.922 7.297 -11.305 1 93.25 134 ARG B O 1
ATOM 3368 N N . TYR B 1 135 ? -7.836 9.242 -11.305 1 89.81 135 TYR B N 1
ATOM 3369 C CA . TYR B 1 135 ? -8.805 10.094 -11.984 1 89.81 135 TYR B CA 1
ATOM 3370 C C . TYR B 1 135 ? -10.008 10.367 -11.094 1 89.81 135 TYR B C 1
ATOM 3372 O O . TYR B 1 135 ? -11.039 10.844 -11.57 1 89.81 135 TYR B O 1
ATOM 3380 N N . ASN B 1 136 ? -9.93 10.008 -9.859 1 89.81 136 ASN B N 1
ATOM 3381 C CA . ASN B 1 136 ? -11 10.273 -8.898 1 89.81 136 ASN B CA 1
ATOM 3382 C C . ASN B 1 136 ? -10.461 10.961 -7.648 1 89.81 136 ASN B C 1
ATOM 3384 O O . ASN B 1 136 ? -10.508 10.391 -6.555 1 89.81 136 ASN B O 1
ATOM 3388 N N . LEU B 1 137 ? -10.109 12.117 -7.863 1 90.56 137 LEU B N 1
ATOM 3389 C CA . LEU B 1 137 ? -9.523 12.836 -6.738 1 90.56 137 LEU B CA 1
ATOM 3390 C C . LEU B 1 137 ? -10.602 13.57 -5.945 1 90.56 137 LEU B C 1
ATOM 3392 O O . LEU B 1 137 ? -10.461 14.758 -5.656 1 90.56 137 LEU B O 1
ATOM 3396 N N . SER B 1 138 ? -11.633 12.781 -5.664 1 87.88 138 SER B N 1
ATOM 3397 C CA . SER B 1 138 ? -12.656 13.289 -4.754 1 87.88 138 SER B CA 1
ATOM 3398 C C . SER B 1 138 ? -12.289 13.008 -3.301 1 87.88 138 SER B C 1
ATOM 3400 O O . SER B 1 138 ? -11.68 11.984 -2.996 1 87.88 138 SER B O 1
ATOM 3402 N N . GLY B 1 139 ? -12.18 14.031 -2.383 1 92.81 139 GLY B N 1
ATOM 3403 C CA . GLY B 1 139 ? -11.883 13.727 -0.992 1 92.81 139 GLY B CA 1
ATOM 3404 C C . GLY B 1 139 ? -11.336 14.922 -0.229 1 92.81 139 GLY B C 1
ATOM 3405 O O . GLY B 1 139 ? -10.805 14.773 0.873 1 92.81 139 GLY B O 1
ATOM 3406 N N . ALA B 1 140 ? -11.5 16.031 -0.847 1 95.38 140 ALA B N 1
ATOM 3407 C CA . ALA B 1 140 ? -10.984 17.234 -0.195 1 95.38 140 ALA B CA 1
ATOM 3408 C C . ALA B 1 140 ? -11.625 17.422 1.18 1 95.38 140 ALA B C 1
ATOM 3410 O O . ALA B 1 140 ? -10.938 17.766 2.143 1 95.38 140 ALA B O 1
ATOM 3411 N N . GLY B 1 141 ? -12.938 17.219 1.201 1 95.38 141 GLY B N 1
ATOM 3412 C CA . GLY B 1 141 ? -13.625 17.328 2.48 1 95.38 141 GLY B CA 1
ATOM 3413 C C . GLY B 1 141 ? -13.07 16.391 3.535 1 95.38 141 GLY B C 1
ATOM 3414 O O . GLY B 1 141 ? -12.883 16.781 4.688 1 95.38 141 GLY B O 1
ATOM 3415 N N . GLN B 1 142 ? -12.828 15.188 3.135 1 94.94 142 GLN B N 1
ATOM 3416 C CA . GLN B 1 142 ? -12.281 14.188 4.047 1 94.94 142 GLN B CA 1
ATOM 3417 C C . GLN B 1 142 ? -10.891 14.586 4.523 1 94.94 142 GLN B C 1
ATOM 3419 O O . GLN B 1 142 ? -10.602 14.531 5.719 1 94.94 142 GLN B O 1
ATOM 3424 N N . LEU B 1 143 ? -10.055 14.961 3.629 1 97.56 143 LEU B N 1
ATOM 3425 C CA . LEU B 1 143 ? -8.703 15.367 3.979 1 97.56 143 LEU B CA 1
ATOM 3426 C C . LEU B 1 143 ? -8.719 16.562 4.926 1 97.56 143 LEU B C 1
ATOM 3428 O O . LEU B 1 143 ? -8.047 16.562 5.961 1 97.56 143 LEU B O 1
ATOM 3432 N N . LEU B 1 144 ? -9.484 17.516 4.617 1 97.62 144 LEU B N 1
ATOM 3433 C CA . LEU B 1 144 ? -9.555 18.734 5.43 1 97.62 144 LEU B CA 1
ATOM 3434 C C . LEU B 1 144 ? -10.125 18.422 6.812 1 97.62 144 LEU B C 1
ATOM 3436 O O . LEU B 1 144 ? -9.734 19.047 7.801 1 97.62 144 LEU B O 1
ATOM 3440 N N . ALA B 1 145 ? -11.008 17.469 6.859 1 96.38 145 ALA B N 1
ATOM 3441 C CA . ALA B 1 145 ? -11.508 17.062 8.164 1 96.38 145 ALA B CA 1
ATOM 3442 C C . ALA B 1 145 ? -10.391 16.484 9.031 1 96.38 145 ALA B C 1
ATOM 3444 O O . ALA B 1 145 ? -10.273 16.828 10.211 1 96.38 145 ALA B O 1
ATOM 3445 N N . TYR B 1 146 ? -9.586 15.641 8.469 1 97 146 TYR B N 1
ATOM 3446 C CA . TYR B 1 146 ? -8.461 15.086 9.211 1 97 146 TYR B CA 1
ATOM 3447 C C . TYR B 1 146 ? -7.508 16.188 9.664 1 97 146 TYR B C 1
ATOM 3449 O O . TYR B 1 146 ? -7.07 16.203 10.812 1 97 146 TYR B O 1
ATOM 3457 N N . MET B 1 147 ? -7.238 17.062 8.75 1 97.44 147 MET B N 1
ATOM 3458 C CA . MET B 1 147 ? -6.348 18.172 9.062 1 97.44 147 MET B CA 1
ATOM 3459 C C . MET B 1 147 ? -6.918 19.016 10.195 1 97.44 147 MET B C 1
ATOM 3461 O O . MET B 1 147 ? -6.191 19.406 11.109 1 97.44 147 MET B O 1
ATOM 3465 N N . ALA B 1 148 ? -8.172 19.266 10.125 1 96.56 148 ALA B N 1
ATOM 3466 C CA . ALA B 1 148 ? -8.828 20.062 11.141 1 96.56 148 ALA B CA 1
ATOM 3467 C C . ALA B 1 148 ? -8.789 19.375 12.5 1 96.56 148 ALA B C 1
ATOM 3469 O O . ALA B 1 148 ? -8.602 20.031 13.531 1 96.56 148 ALA B O 1
ATOM 3470 N N . MET B 1 149 ? -8.961 18.125 12.5 1 95.44 149 MET B N 1
ATOM 3471 C CA . MET B 1 149 ? -8.883 17.375 13.75 1 95.44 149 MET B CA 1
ATOM 3472 C C . MET B 1 149 ? -7.492 17.5 14.367 1 95.44 149 MET B C 1
ATOM 3474 O O . MET B 1 149 ? -7.363 17.672 15.586 1 95.44 149 MET B O 1
ATOM 3478 N N . VAL B 1 150 ? -6.5 17.375 13.57 1 94.88 150 VAL B N 1
ATOM 3479 C CA . VAL B 1 150 ? -5.133 17.531 14.055 1 94.88 150 VAL B CA 1
ATOM 3480 C C . VAL B 1 150 ? -4.941 18.953 14.586 1 94.88 150 VAL B C 1
ATOM 3482 O O . VAL B 1 150 ? -4.391 19.141 15.672 1 94.88 150 VAL B O 1
ATOM 3485 N N . GLN B 1 151 ? -5.402 19.875 13.828 1 95.25 151 GLN B N 1
ATOM 3486 C CA . GLN B 1 151 ? -5.242 21.281 14.18 1 95.25 151 GLN B CA 1
ATOM 3487 C C . GLN B 1 151 ? -5.855 21.578 15.547 1 95.25 151 GLN B C 1
ATOM 3489 O O . GLN B 1 151 ? -5.215 22.203 16.406 1 95.25 151 GLN B O 1
ATOM 3494 N N . VAL B 1 152 ? -7.062 21.156 15.75 1 92.31 152 VAL B N 1
ATOM 3495 C CA . VAL B 1 152 ? -7.77 21.453 17 1 92.31 152 VAL B CA 1
ATOM 3496 C C . VAL B 1 152 ? -7.055 20.766 18.156 1 92.31 152 VAL B C 1
ATOM 3498 O O . VAL B 1 152 ? -6.961 21.328 19.25 1 92.31 152 VAL B O 1
ATOM 3501 N N . ASN B 1 153 ? -6.586 19.625 17.906 1 90.31 153 ASN B N 1
ATOM 3502 C CA . ASN B 1 153 ? -5.852 18.906 18.938 1 90.31 153 ASN B CA 1
ATOM 3503 C C . ASN B 1 153 ? -4.555 19.625 19.297 1 90.31 153 ASN B C 1
ATOM 3505 O O . ASN B 1 153 ? -4.195 19.703 20.484 1 90.31 153 ASN B O 1
ATOM 3509 N N . ARG B 1 154 ? -3.895 20.141 18.375 1 90.56 154 ARG B N 1
ATOM 3510 C CA . ARG B 1 154 ? -2.656 20.875 18.625 1 90.56 154 ARG B CA 1
ATOM 3511 C C . ARG B 1 154 ? -2.922 22.156 19.391 1 90.56 154 ARG B C 1
ATOM 3513 O O . ARG B 1 154 ? -2.195 22.469 20.344 1 90.56 154 ARG B O 1
ATOM 3520 N N . LYS B 1 155 ? -3.934 22.781 19 1 90.06 155 LYS B N 1
ATOM 3521 C CA . LYS B 1 155 ? -4.324 24 19.703 1 90.06 155 LYS B CA 1
ATOM 3522 C C . LYS B 1 155 ? -4.676 23.703 21.156 1 90.06 155 LYS B C 1
ATOM 3524 O O . LYS B 1 155 ? -4.219 24.391 22.078 1 90.06 155 LYS B O 1
ATOM 3529 N N . ALA B 1 156 ? -5.398 22.688 21.312 1 86.56 156 ALA B N 1
ATOM 3530 C CA . ALA B 1 156 ? -5.852 22.297 22.641 1 86.56 156 ALA B CA 1
ATOM 3531 C C . ALA B 1 156 ? -4.672 21.906 23.531 1 86.56 156 ALA B C 1
ATOM 3533 O O . ALA B 1 156 ? -4.723 22.094 24.75 1 86.56 156 ALA B O 1
ATOM 3534 N N . ARG B 1 157 ? -3.625 21.578 22.969 1 85.69 157 ARG B N 1
ATOM 3535 C CA . ARG B 1 157 ? -2.463 21.125 23.719 1 85.69 157 ARG B CA 1
ATOM 3536 C C . ARG B 1 157 ? -1.462 22.25 23.922 1 85.69 157 ARG B C 1
ATOM 3538 O O . ARG B 1 157 ? -0.376 22.047 24.453 1 85.69 157 ARG B O 1
ATOM 3545 N N . GLY B 1 158 ? -1.782 23.359 23.391 1 85.69 158 GLY B N 1
ATOM 3546 C CA . GLY B 1 158 ? -0.993 24.547 23.688 1 85.69 158 GLY B CA 1
ATOM 3547 C C . GLY B 1 158 ? 0.195 24.719 22.766 1 85.69 158 GLY B C 1
ATOM 3548 O O . GLY B 1 158 ? 1.172 25.391 23.109 1 85.69 158 GLY B O 1
ATOM 3549 N N . GLN B 1 159 ? 0.113 24.094 21.594 1 86.06 159 GLN B N 1
ATOM 3550 C CA . GLN B 1 159 ? 1.188 24.297 20.641 1 86.06 159 GLN B CA 1
ATOM 3551 C C . GLN B 1 159 ? 1.2 25.734 20.125 1 86.06 159 GLN B C 1
ATOM 3553 O O . GLN B 1 159 ? 0.146 26.344 19.969 1 86.06 159 GLN B O 1
ATOM 3558 N N . SER B 1 160 ? 2.457 26.25 19.938 1 87.25 160 SER B N 1
ATOM 3559 C CA . SER B 1 160 ? 2.574 27.625 19.469 1 87.25 160 SER B CA 1
ATOM 3560 C C . SER B 1 160 ? 2.137 27.75 18.016 1 87.25 160 SER B C 1
ATOM 3562 O O . SER B 1 160 ? 1.695 28.828 17.578 1 87.25 160 SER B O 1
ATOM 3564 N N . ASN B 1 161 ? 2.348 26.703 17.328 1 92.25 161 ASN B N 1
ATOM 3565 C CA . ASN B 1 161 ? 1.931 26.609 15.93 1 92.25 161 ASN B CA 1
ATOM 3566 C C . ASN B 1 161 ? 1.106 25.344 15.68 1 92.25 161 ASN B C 1
ATOM 3568 O O . ASN B 1 161 ? 1.586 24.234 15.891 1 92.25 161 ASN B O 1
ATOM 3572 N N . TRP B 1 162 ? -0.18 25.578 15.273 1 93.31 162 TRP B N 1
ATOM 3573 C CA . TRP B 1 162 ? -1.048 24.422 15.094 1 93.31 162 TRP B CA 1
ATOM 3574 C C . TRP B 1 162 ? -1.479 24.281 13.641 1 93.31 162 TRP B C 1
ATOM 3576 O O . TRP B 1 162 ? -2.529 23.703 13.344 1 93.31 162 TRP B O 1
ATOM 3586 N N . SER B 1 163 ? -0.648 24.859 12.68 1 94.75 163 SER B N 1
ATOM 3587 C CA . SER B 1 163 ? -0.894 24.641 11.25 1 94.75 163 SER B CA 1
ATOM 3588 C C . SER B 1 163 ? -0.677 23.188 10.867 1 94.75 163 SER B C 1
ATOM 3590 O O . SER B 1 163 ? 0.045 22.453 11.547 1 94.75 163 SER B O 1
ATOM 3592 N N . VAL B 1 164 ? -1.345 22.766 9.836 1 96.31 164 VAL B N 1
ATOM 3593 C CA . VAL B 1 164 ? -1.281 21.375 9.398 1 96.31 164 VAL B CA 1
ATOM 3594 C C . VAL B 1 164 ? -1.182 21.328 7.875 1 96.31 164 VAL B C 1
ATOM 3596 O O . VAL B 1 164 ? -1.838 22.094 7.172 1 96.31 164 VAL B O 1
ATOM 3599 N N . TRP B 1 165 ? -0.374 20.391 7.395 1 96.88 165 TRP B N 1
ATOM 3600 C CA . TRP B 1 165 ? -0.219 20.156 5.961 1 96.88 165 TRP B CA 1
ATOM 3601 C C . TRP B 1 165 ? -0.972 18.906 5.523 1 96.88 165 TRP B C 1
ATOM 3603 O O . TRP B 1 165 ? -1.192 18 6.324 1 96.88 165 TRP B O 1
ATOM 3613 N N . GLY B 1 166 ? -1.383 18.938 4.273 1 97.88 166 GLY B N 1
ATOM 3614 C CA . GLY B 1 166 ? -2.084 17.781 3.729 1 97.88 166 GLY B CA 1
ATOM 3615 C C . GLY B 1 166 ? -1.824 17.562 2.248 1 97.88 166 GLY B C 1
ATOM 3616 O O . GLY B 1 166 ? -1.299 18.453 1.572 1 97.88 166 GLY B O 1
ATOM 3617 N N . CYS B 1 167 ? -2.182 16.391 1.764 1 98.25 167 CYS B N 1
ATOM 3618 C CA . CYS B 1 167 ? -2.062 16.094 0.342 1 98.25 167 CYS B CA 1
ATOM 3619 C C . CYS B 1 167 ? -3.07 15.023 -0.072 1 98.25 167 CYS B C 1
ATOM 3621 O O . CYS B 1 167 ? -3.246 14.023 0.629 1 98.25 167 CYS B O 1
ATOM 3623 N N . LEU B 1 168 ? -3.746 15.344 -1.04 1 97.94 168 LEU B N 1
ATOM 3624 C CA . LEU B 1 168 ? -4.633 14.414 -1.723 1 97.94 168 LEU B CA 1
ATOM 3625 C C . LEU B 1 168 ? -4.07 14.023 -3.084 1 97.94 168 LEU B C 1
ATOM 3627 O O . LEU B 1 168 ? -3.738 14.891 -3.896 1 97.94 168 LEU B O 1
ATOM 3631 N N . SER B 1 169 ? -3.955 12.656 -3.363 1 98.19 169 SER B N 1
ATOM 3632 C CA . SER B 1 169 ? -3.299 12.297 -4.613 1 98.19 169 SER B CA 1
ATOM 3633 C C . SER B 1 169 ? -3.82 10.961 -5.148 1 98.19 169 SER B C 1
ATOM 3635 O O . SER B 1 169 ? -4.23 10.094 -4.371 1 98.19 169 SER B O 1
ATOM 3637 N N . ASP B 1 170 ? -3.824 10.836 -6.426 1 96.75 170 ASP B N 1
ATOM 3638 C CA . ASP B 1 170 ? -4.098 9.562 -7.074 1 96.75 170 ASP B CA 1
ATOM 3639 C C . ASP B 1 170 ? -2.811 8.922 -7.598 1 96.75 170 ASP B C 1
ATOM 3641 O O . ASP B 1 170 ? -2.857 8.008 -8.422 1 96.75 170 ASP B O 1
ATOM 3645 N N . GLY B 1 171 ? -1.696 9.438 -7.168 1 95.81 171 GLY B N 1
ATOM 3646 C CA . GLY B 1 171 ? -0.411 8.914 -7.598 1 95.81 171 GLY B CA 1
ATOM 3647 C C . GLY B 1 171 ? 0.153 9.625 -8.805 1 95.81 171 GLY B C 1
ATOM 3648 O O . GLY B 1 171 ? 1.335 9.484 -9.125 1 95.81 171 GLY B O 1
ATOM 3649 N N . TRP B 1 172 ? -0.641 10.438 -9.516 1 95.38 172 TRP B N 1
ATOM 3650 C CA . TRP B 1 172 ? -0.233 11.188 -10.703 1 95.38 172 TRP B CA 1
ATOM 3651 C C . TRP B 1 172 ? -0.426 12.688 -10.492 1 95.38 172 TRP B C 1
ATOM 3653 O O . TRP B 1 172 ? 0.431 13.484 -10.867 1 95.38 172 TRP B O 1
ATOM 3663 N N . SER B 1 173 ? -1.55 12.992 -9.93 1 96.75 173 SER B N 1
ATOM 3664 C CA . SER B 1 173 ? -1.853 14.367 -9.539 1 96.75 173 SER B CA 1
ATOM 3665 C C . SER B 1 173 ? -1.786 14.539 -8.023 1 96.75 173 SER B C 1
ATOM 3667 O O . SER B 1 173 ? -2.166 13.641 -7.273 1 96.75 173 SER B O 1
ATOM 3669 N N . PHE B 1 174 ? -1.339 15.734 -7.668 1 97.12 174 PHE B N 1
ATOM 3670 C CA . PHE B 1 174 ? -1.142 16.031 -6.254 1 97.12 174 PHE B CA 1
ATOM 3671 C C . PHE B 1 174 ? -1.791 17.359 -5.883 1 97.12 174 PHE B C 1
ATOM 3673 O O . PHE B 1 174 ? -1.456 18.406 -6.453 1 97.12 174 PHE B O 1
ATOM 3680 N N . HIS B 1 175 ? -2.738 17.266 -5 1 97.06 175 HIS B N 1
ATOM 3681 C CA . HIS B 1 175 ? -3.336 18.453 -4.391 1 97.06 175 HIS B CA 1
ATOM 3682 C C . HIS B 1 175 ? -2.791 18.672 -2.982 1 97.06 175 HIS B C 1
ATOM 3684 O O . HIS B 1 175 ? -3.18 17.984 -2.041 1 97.06 175 HIS B O 1
ATOM 3690 N N . PHE B 1 176 ? -1.957 19.641 -2.93 1 96.62 176 PHE B N 1
ATOM 3691 C CA . PHE B 1 176 ? -1.371 20 -1.64 1 96.62 176 PHE B CA 1
ATOM 3692 C C . PHE B 1 176 ? -2.24 21.016 -0.908 1 96.62 176 PHE B C 1
ATOM 3694 O O . PHE B 1 176 ? -2.785 21.922 -1.524 1 96.62 176 PHE B O 1
ATOM 3701 N N . TYR B 1 177 ? -2.334 20.781 0.402 1 96.94 177 TYR B N 1
ATOM 3702 C CA . TYR B 1 177 ? -3.148 21.656 1.233 1 96.94 177 TYR B CA 1
ATOM 3703 C C . TYR B 1 177 ? -2.342 22.203 2.408 1 96.94 177 TYR B C 1
ATOM 3705 O O . TYR B 1 177 ? -1.446 21.531 2.918 1 96.94 177 TYR B O 1
ATOM 3713 N N . PHE B 1 178 ? -2.658 23.375 2.766 1 96.62 178 PHE B N 1
ATOM 3714 C CA . PHE B 1 178 ? -2.145 24.016 3.975 1 96.62 178 PHE B CA 1
ATOM 3715 C C . PHE B 1 178 ? -3.277 24.656 4.773 1 96.62 178 PHE B C 1
ATOM 3717 O O . PHE B 1 178 ? -4.059 25.438 4.234 1 96.62 178 PHE B O 1
ATOM 3724 N N . LEU B 1 179 ? -3.422 24.188 5.977 1 96.69 179 LEU B N 1
ATOM 3725 C CA . LEU B 1 179 ? -4.367 24.781 6.926 1 96.69 179 LEU B CA 1
ATOM 3726 C C . LEU B 1 179 ? -3.645 25.641 7.953 1 96.69 179 LEU B C 1
ATOM 3728 O O . LEU B 1 179 ? -2.916 25.125 8.805 1 96.69 179 LEU B O 1
ATOM 3732 N N . ASP B 1 180 ? -3.902 26.906 7.93 1 95.06 180 ASP B N 1
ATOM 3733 C CA . ASP B 1 180 ? -3.139 27.812 8.781 1 95.06 180 ASP B CA 1
ATOM 3734 C C . ASP B 1 180 ? -3.775 27.938 10.164 1 95.06 180 ASP B C 1
ATOM 3736 O O . ASP B 1 180 ? -4.781 27.281 10.445 1 95.06 180 ASP B O 1
ATOM 3740 N N . MET B 1 181 ? -3.197 28.719 11.023 1 94.19 181 MET B N 1
ATOM 3741 C CA . MET B 1 181 ? -3.598 28.812 12.422 1 94.19 181 MET B CA 1
ATOM 3742 C C . MET B 1 181 ? -4.945 29.516 12.555 1 94.19 181 MET B C 1
ATOM 3744 O O . MET B 1 181 ? -5.621 29.375 13.578 1 94.19 181 MET B O 1
ATOM 3748 N N . GLU B 1 182 ? -5.379 30.266 11.57 1 93.75 182 GLU B N 1
ATOM 3749 C CA . GLU B 1 182 ? -6.633 31.016 11.609 1 93.75 182 GLU B CA 1
ATOM 3750 C C . GLU B 1 182 ? -7.789 30.188 11.055 1 93.75 182 GLU B C 1
ATOM 3752 O O . GLU B 1 182 ? -8.938 30.625 11.055 1 93.75 182 GLU B O 1
ATOM 3757 N N . GLY B 1 183 ? -7.445 29.016 10.555 1 95.31 183 GLY B N 1
ATOM 3758 C CA . GLY B 1 183 ? -8.477 28.156 10.008 1 95.31 183 GLY B CA 1
ATOM 3759 C C . GLY B 1 183 ? -8.711 28.375 8.523 1 95.31 183 GLY B C 1
ATOM 3760 O O . GLY B 1 183 ? -9.734 27.953 7.977 1 95.31 183 GLY B O 1
ATOM 3761 N N . ASN B 1 184 ? -7.777 29.062 7.883 1 96 184 ASN B N 1
ATOM 3762 C CA . ASN B 1 184 ? -7.84 29.234 6.438 1 96 184 ASN B CA 1
ATOM 3763 C C . ASN B 1 184 ? -7.02 28.172 5.707 1 96 184 ASN B C 1
ATOM 3765 O O . ASN B 1 184 ? -5.844 27.969 6.016 1 96 184 ASN B O 1
ATOM 3769 N N . TRP B 1 185 ? -7.707 27.531 4.711 1 96.44 185 TRP B N 1
ATOM 3770 C CA . TRP B 1 185 ? -6.938 26.547 3.967 1 96.44 185 TRP B CA 1
ATOM 3771 C C . TRP B 1 185 ? -6.664 27.016 2.547 1 96.44 185 TRP B C 1
ATOM 3773 O O . TRP B 1 185 ? -7.438 27.797 1.985 1 96.44 185 TRP B O 1
ATOM 3783 N N . SER B 1 186 ? -5.527 26.656 2.012 1 96.25 186 SER B N 1
ATOM 3784 C CA . SER B 1 186 ? -5.137 26.891 0.626 1 96.25 186 SER B CA 1
ATOM 3785 C C . SER B 1 186 ? -4.59 25.609 -0.014 1 96.25 186 SER B C 1
ATOM 3787 O O . SER B 1 186 ? -4.254 24.656 0.685 1 96.25 186 SER B O 1
ATOM 3789 N N . SER B 1 187 ? -4.617 25.625 -1.341 1 94.12 187 SER B N 1
ATOM 3790 C CA . SER B 1 187 ? -4.16 24.406 -2.01 1 94.12 187 SER B CA 1
ATOM 3791 C C . SER B 1 187 ? -3.301 24.734 -3.225 1 94.12 187 SER B C 1
ATOM 3793 O O . SER B 1 187 ? -3.328 25.859 -3.727 1 94.12 187 SER B O 1
ATOM 3795 N N . LYS B 1 188 ? -2.494 23.844 -3.572 1 93.75 188 LYS B N 1
ATOM 3796 C CA . LYS B 1 188 ? -1.673 23.844 -4.781 1 93.75 188 LYS B CA 1
ATOM 3797 C C . LYS B 1 188 ? -1.799 22.516 -5.527 1 93.75 188 LYS B C 1
ATOM 3799 O O . LYS B 1 188 ? -1.656 21.453 -4.934 1 93.75 188 LYS B O 1
ATOM 3804 N N . ILE B 1 189 ? -2.07 22.672 -6.789 1 94.56 189 ILE B N 1
ATOM 3805 C CA . ILE B 1 189 ? -2.258 21.469 -7.59 1 94.56 189 ILE B CA 1
ATOM 3806 C C . ILE B 1 189 ? -1.06 21.266 -8.516 1 94.56 189 ILE B C 1
ATOM 3808 O O . ILE B 1 189 ? -0.656 22.188 -9.227 1 94.56 189 ILE B O 1
ATOM 3812 N N . LEU B 1 190 ? -0.482 20.109 -8.445 1 94.81 190 LEU B N 1
ATOM 3813 C CA . LEU B 1 190 ? 0.618 19.734 -9.328 1 94.81 190 LEU B CA 1
ATOM 3814 C C . LEU B 1 190 ? 0.336 18.406 -10.016 1 94.81 190 LEU B C 1
ATOM 3816 O O . LEU B 1 190 ? -0.315 17.531 -9.445 1 94.81 190 LEU B O 1
ATOM 3820 N N . SER B 1 191 ? 0.846 18.297 -11.211 1 95 191 SER B N 1
ATOM 3821 C CA . SER B 1 191 ? 0.731 17.047 -11.961 1 95 191 SER B CA 1
ATOM 3822 C C . SER B 1 191 ? 2.094 16.578 -12.461 1 95 191 SER B C 1
ATOM 3824 O O . SER B 1 191 ? 2.887 17.375 -12.969 1 95 191 SER B O 1
ATOM 3826 N N . SER B 1 192 ? 2.293 15.328 -12.344 1 92.56 192 SER B N 1
ATOM 3827 C CA . SER B 1 192 ? 3.568 14.773 -12.781 1 92.56 192 SER B CA 1
ATOM 3828 C C . SER B 1 192 ? 3.719 14.859 -14.297 1 92.56 192 SER B C 1
ATOM 3830 O O . SER B 1 192 ? 4.832 14.969 -14.812 1 92.56 192 SER B O 1
ATOM 3832 N N . SER B 1 193 ? 2.623 14.82 -15.008 1 89.5 193 SER B N 1
ATOM 3833 C CA . SER B 1 193 ? 2.67 14.867 -16.469 1 89.5 193 SER B CA 1
ATOM 3834 C C . SER B 1 193 ? 2.992 16.266 -16.969 1 89.5 193 SER B C 1
ATOM 3836 O O . SER B 1 193 ? 3.504 16.438 -18.078 1 89.5 193 SER B O 1
ATOM 3838 N N . VAL B 1 194 ? 2.727 17.266 -16.109 1 86.38 194 VAL B N 1
ATOM 3839 C CA . VAL B 1 194 ? 2.881 18.641 -16.547 1 86.38 194 VAL B CA 1
ATOM 3840 C C . VAL B 1 194 ? 4.203 19.203 -16.016 1 86.38 194 VAL B C 1
ATOM 3842 O O . VAL B 1 194 ? 5 19.75 -16.781 1 86.38 194 VAL B O 1
ATOM 3845 N N . LEU B 1 195 ? 4.508 19.016 -14.758 1 84.75 195 LEU B N 1
ATOM 3846 C CA . LEU B 1 195 ? 5.625 19.688 -14.102 1 84.75 195 LEU B CA 1
ATOM 3847 C C . LEU B 1 195 ? 6.738 18.703 -13.773 1 84.75 195 LEU B C 1
ATOM 3849 O O . LEU B 1 195 ? 7.832 19.094 -13.375 1 84.75 195 LEU B O 1
ATOM 3853 N N . GLY B 1 196 ? 6.418 17.391 -13.992 1 87.12 196 GLY B N 1
ATOM 3854 C CA . GLY B 1 196 ? 7.398 16.391 -13.633 1 87.12 196 GLY B CA 1
ATOM 3855 C C . GLY B 1 196 ? 7.391 16.047 -12.148 1 87.12 196 GLY B C 1
ATOM 3856 O O . GLY B 1 196 ? 6.617 16.625 -11.383 1 87.12 196 GLY B O 1
ATOM 3857 N N . TRP B 1 197 ? 8.242 15.164 -11.766 1 93.25 197 TRP B N 1
ATOM 3858 C CA . TRP B 1 197 ? 8.25 14.625 -10.414 1 93.25 197 TRP B CA 1
ATOM 3859 C C . TRP B 1 197 ? 9.07 15.508 -9.477 1 93.25 197 TRP B C 1
ATOM 3861 O O . TRP B 1 197 ? 8.867 15.5 -8.266 1 93.25 197 TRP B O 1
ATOM 3871 N N . GLN B 1 198 ? 9.969 16.266 -10.016 1 91.38 198 GLN B N 1
ATOM 3872 C CA . GLN B 1 198 ? 10.875 17.078 -9.195 1 91.38 198 GLN B CA 1
ATOM 3873 C C . GLN B 1 198 ? 10.109 18.125 -8.398 1 91.38 198 GLN B C 1
ATOM 3875 O O . GLN B 1 198 ? 10.344 18.297 -7.203 1 91.38 198 GLN B O 1
ATOM 3880 N N . GLU B 1 199 ? 9.203 18.797 -9.055 1 90.88 199 GLU B N 1
ATOM 3881 C CA . GLU B 1 199 ? 8.43 19.828 -8.375 1 90.88 199 GLU B CA 1
ATOM 3882 C C . GLU B 1 199 ? 7.539 19.234 -7.289 1 90.88 199 GLU B C 1
ATOM 3884 O O . GLU B 1 199 ? 7.375 19.812 -6.219 1 90.88 199 GLU B O 1
ATOM 3889 N N . ILE B 1 200 ? 6.941 18.156 -7.594 1 94 200 ILE B N 1
ATOM 3890 C CA . ILE B 1 200 ? 6.102 17.453 -6.633 1 94 200 ILE B CA 1
ATOM 3891 C C . ILE B 1 200 ? 6.934 17.047 -5.422 1 94 200 ILE B C 1
ATOM 3893 O O . ILE B 1 200 ? 6.547 17.297 -4.277 1 94 200 ILE B O 1
ATOM 3897 N N . ALA B 1 201 ? 8.078 16.453 -5.688 1 93.5 201 ALA B N 1
ATOM 3898 C CA . ALA B 1 201 ? 8.984 16.031 -4.621 1 93.5 201 ALA B CA 1
ATOM 3899 C C . ALA B 1 201 ? 9.453 17.234 -3.795 1 93.5 201 ALA B C 1
ATOM 3901 O O . ALA B 1 201 ? 9.531 17.156 -2.566 1 93.5 201 ALA B O 1
ATOM 3902 N N . ASN B 1 202 ? 9.734 18.281 -4.449 1 91.5 202 ASN B N 1
ATOM 3903 C CA . ASN B 1 202 ? 10.164 19.484 -3.758 1 91.5 202 ASN B CA 1
ATOM 3904 C C . ASN B 1 202 ? 9.086 20.016 -2.816 1 91.5 202 ASN B C 1
ATOM 3906 O O . ASN B 1 202 ? 9.383 20.438 -1.702 1 91.5 202 ASN B O 1
ATOM 3910 N N . THR B 1 203 ? 7.938 20.016 -3.312 1 92.69 203 THR B N 1
ATOM 3911 C CA . THR B 1 203 ? 6.828 20.5 -2.502 1 92.69 203 THR B CA 1
ATOM 3912 C C . THR B 1 203 ? 6.621 19.609 -1.28 1 92.69 203 THR B C 1
ATOM 3914 O O . THR B 1 203 ? 6.438 20.109 -0.167 1 92.69 203 THR B O 1
ATOM 3917 N N . LEU B 1 204 ? 6.66 18.312 -1.519 1 93.44 204 LEU B N 1
ATOM 3918 C CA . LEU B 1 204 ? 6.543 17.391 -0.406 1 93.44 204 LEU B CA 1
ATOM 3919 C C . LEU B 1 204 ? 7.676 17.578 0.594 1 93.44 204 LEU B C 1
ATOM 3921 O O . LEU B 1 204 ? 7.445 17.594 1.805 1 93.44 204 LEU B O 1
ATOM 3925 N N . ALA B 1 205 ? 8.852 17.719 0.13 1 91.75 205 ALA B N 1
ATOM 3926 C CA . ALA B 1 205 ? 10.008 17.969 0.988 1 91.75 205 ALA B CA 1
ATOM 3927 C C . ALA B 1 205 ? 9.836 19.25 1.791 1 91.75 205 ALA B C 1
ATOM 3929 O O . ALA B 1 205 ? 10.125 19.281 2.99 1 91.75 205 ALA B O 1
ATOM 3930 N N . HIS B 1 206 ? 9.414 20.203 1.127 1 90.5 206 HIS B N 1
ATOM 3931 C CA . HIS B 1 206 ? 9.156 21.469 1.785 1 90.5 206 HIS B CA 1
ATOM 3932 C C . HIS B 1 206 ? 8.156 21.312 2.92 1 90.5 206 HIS B C 1
ATOM 3934 O O . HIS B 1 206 ? 8.352 21.844 4.012 1 90.5 206 HIS B O 1
ATOM 3940 N N . MET B 1 207 ? 7.082 20.625 2.67 1 91.81 207 MET B N 1
ATOM 3941 C CA . MET B 1 207 ? 6.078 20.344 3.695 1 91.81 207 MET B CA 1
ATOM 3942 C C . MET B 1 207 ? 6.707 19.688 4.914 1 91.81 207 MET B C 1
ATOM 3944 O O . MET B 1 207 ? 6.445 20.078 6.051 1 91.81 207 MET B O 1
ATOM 3948 N N . ILE B 1 208 ? 7.516 18.719 4.652 1 89.81 208 ILE B N 1
ATOM 3949 C CA . ILE B 1 208 ? 8.133 17.938 5.73 1 89.81 208 ILE B CA 1
ATOM 3950 C C . ILE B 1 208 ? 9.055 18.844 6.543 1 89.81 208 ILE B C 1
ATOM 3952 O O . ILE B 1 208 ? 9 18.859 7.777 1 89.81 208 ILE B O 1
ATOM 3956 N N . ILE B 1 209 ? 9.82 19.594 5.871 1 87.31 209 ILE B N 1
ATOM 3957 C CA . ILE B 1 209 ? 10.789 20.469 6.527 1 87.31 209 ILE B CA 1
ATOM 3958 C C . ILE B 1 209 ? 10.062 21.531 7.344 1 87.31 209 ILE B C 1
ATOM 3960 O O . ILE B 1 209 ? 10.414 21.781 8.5 1 87.31 209 ILE B O 1
ATOM 3964 N N . GLN B 1 210 ? 9.078 22.125 6.789 1 87.88 210 GLN B N 1
ATOM 3965 C CA . GLN B 1 210 ? 8.328 23.172 7.48 1 87.88 210 GLN B CA 1
ATOM 3966 C C . GLN B 1 210 ? 7.562 22.609 8.672 1 87.88 210 GLN B C 1
ATOM 3968 O O . GLN B 1 210 ? 7.504 23.234 9.734 1 87.88 210 GLN B O 1
ATOM 3973 N N . ALA B 1 211 ? 6.957 21.453 8.43 1 89.44 211 ALA B N 1
ATOM 3974 C CA . ALA B 1 211 ? 6.227 20.828 9.523 1 89.44 211 ALA B CA 1
ATOM 3975 C C . ALA B 1 211 ? 7.16 20.469 10.68 1 89.44 211 ALA B C 1
ATOM 3977 O O . ALA B 1 211 ? 6.793 20.609 11.852 1 89.44 211 ALA B O 1
ATOM 3978 N N . GLN B 1 212 ? 8.281 20.016 10.367 1 84.56 212 GLN B N 1
ATOM 3979 C CA . GLN B 1 212 ? 9.266 19.688 11.391 1 84.56 212 GLN B CA 1
ATOM 3980 C C . GLN B 1 212 ? 9.656 20.922 12.195 1 84.56 212 GLN B C 1
ATOM 3982 O O . GLN B 1 212 ? 9.812 20.859 13.414 1 84.56 212 GLN B O 1
ATOM 3987 N N . ALA B 1 213 ? 9.867 21.953 11.516 1 82.38 213 ALA B N 1
ATOM 3988 C CA . ALA B 1 213 ? 10.234 23.203 12.172 1 82.38 213 ALA B CA 1
ATOM 3989 C C . ALA B 1 213 ? 9.18 23.625 13.188 1 82.38 213 ALA B C 1
ATOM 3991 O O . ALA B 1 213 ? 9.508 24.125 14.266 1 82.38 213 ALA B O 1
ATOM 3992 N N . VAL B 1 214 ? 7.973 23.406 12.867 1 81.94 214 VAL B N 1
ATOM 3993 C CA . VAL B 1 214 ? 6.844 23.797 13.711 1 81.94 214 VAL B CA 1
ATOM 3994 C C . VAL B 1 214 ? 6.699 22.797 14.867 1 81.94 214 VAL B C 1
ATOM 3996 O O . VAL B 1 214 ? 6.309 23.188 15.969 1 81.94 214 VAL B O 1
ATOM 3999 N N . ALA B 1 215 ? 6.973 21.516 14.602 1 78.69 215 ALA B N 1
ATOM 4000 C CA . ALA B 1 215 ? 6.84 20.469 15.609 1 78.69 215 ALA B CA 1
ATOM 4001 C C . ALA B 1 215 ? 7.832 20.688 16.75 1 78.69 215 ALA B C 1
ATOM 4003 O O . ALA B 1 215 ? 7.551 20.328 17.906 1 78.69 215 ALA B O 1
ATOM 4004 N N . ASN B 1 216 ? 9.094 20.938 16.5 1 66.31 216 ASN B N 1
ATOM 4005 C CA . ASN B 1 216 ? 10.156 21.141 17.484 1 66.31 216 ASN B CA 1
ATOM 4006 C C . ASN B 1 216 ? 9.875 22.344 18.375 1 66.31 216 ASN B C 1
ATOM 4008 O O . ASN B 1 216 ? 10.594 22.578 19.344 1 66.31 216 ASN B O 1
ATOM 4012 N N . SER B 1 217 ? 8.891 22.953 18.031 1 56.78 217 SER B N 1
ATOM 4013 C CA . SER B 1 217 ? 8.562 24.016 18.969 1 56.78 217 SER B CA 1
ATOM 4014 C C . SER B 1 217 ? 8.07 23.453 20.312 1 56.78 217 SER B C 1
ATOM 4016 O O . SER B 1 217 ? 7.445 22.391 20.344 1 56.78 217 SER B O 1
ATOM 4018 N N . PRO B 1 218 ? 8.82 23.609 21.406 1 45.5 218 PRO B N 1
ATOM 4019 C CA . PRO B 1 218 ? 8.57 23.016 22.719 1 45.5 218 PRO B CA 1
ATOM 4020 C C . PRO B 1 218 ? 7.09 22.703 22.953 1 45.5 218 PRO B C 1
ATOM 4022 O O . PRO B 1 218 ? 6.23 23.562 22.703 1 45.5 218 PRO B O 1
ATOM 4025 N N . LEU B 1 219 ? 6.684 21.547 22.531 1 47.78 219 LEU B N 1
ATOM 4026 C CA . LEU B 1 219 ? 5.383 21.188 23.109 1 47.78 219 LEU B CA 1
ATOM 4027 C C . LEU B 1 219 ? 5.23 21.766 24.516 1 47.78 219 LEU B C 1
ATOM 4029 O O . LEU B 1 219 ? 6.121 21.609 25.344 1 47.78 219 LEU B O 1
ATOM 4033 N N . ARG B 1 220 ? 4.73 22.875 24.703 1 37.97 220 ARG B N 1
ATOM 4034 C CA . ARG B 1 220 ? 4.441 23.125 26.109 1 37.97 220 ARG B CA 1
ATOM 4035 C C . ARG B 1 220 ? 4.109 21.828 26.844 1 37.97 220 ARG B C 1
ATOM 4037 O O . ARG B 1 220 ? 3.307 21.016 26.359 1 37.97 220 ARG B O 1
ATOM 4044 N N . LEU B 1 221 ? 5.074 21.125 27.406 1 35.75 221 LEU B N 1
ATOM 4045 C CA . LEU B 1 221 ? 4.977 20.047 28.375 1 35.75 221 LEU B CA 1
ATOM 4046 C C . LEU B 1 221 ? 3.611 20.047 29.047 1 35.75 221 LEU B C 1
ATOM 4048 O O . LEU B 1 221 ? 3.424 19.391 30.078 1 35.75 221 LEU B O 1
ATOM 4052 N N . SER B 1 222 ? 2.748 20.984 28.922 1 34.62 222 SER B N 1
ATOM 4053 C CA . SER B 1 222 ? 1.69 20.922 29.922 1 34.62 222 SER B CA 1
ATOM 4054 C C . SER B 1 222 ? 1.116 19.516 30.031 1 34.62 222 SER B C 1
ATOM 4056 O O . SER B 1 222 ? 1.04 18.953 31.125 1 34.62 222 SER B O 1
ATOM 4058 N N . LEU B 1 223 ? -0.249 19.125 29.328 1 32.25 223 LEU B N 1
ATOM 4059 C CA . LEU B 1 223 ? -1.195 18.188 29.906 1 32.25 223 LEU B CA 1
ATOM 4060 C C . LEU B 1 223 ? -0.77 16.75 29.625 1 32.25 223 LEU B C 1
ATOM 4062 O O . LEU B 1 223 ? -0.912 16.266 28.5 1 32.25 223 LEU B O 1
ATOM 4066 N N . TYR B 1 224 ? 0.356 16.266 29.922 1 32.5 224 TYR B N 1
ATOM 4067 C CA . TYR B 1 224 ? 0.201 14.883 30.359 1 32.5 224 TYR B CA 1
ATOM 4068 C C . TYR B 1 224 ? -1.101 14.695 31.125 1 32.5 224 TYR B C 1
ATOM 4070 O O . TYR B 1 224 ? -1.089 14.539 32.344 1 32.5 224 TYR B O 1
ATOM 4078 N N . SER B 1 225 ? -2.162 15.602 31.219 1 31.38 225 SER B N 1
ATOM 4079 C CA . SER B 1 225 ? -3.318 15.234 32.031 1 31.38 225 SER B CA 1
ATOM 4080 C C . SER B 1 225 ? -3.799 13.82 31.688 1 31.38 225 SER B C 1
ATOM 4082 O O . SER B 1 225 ? -4.148 13.539 30.531 1 31.38 225 SER B O 1
ATOM 4084 N N . THR B 1 226 ? -3.357 12.797 32.281 1 31.48 226 THR B N 1
ATOM 4085 C CA . THR B 1 226 ? -4.039 11.547 32.625 1 31.48 226 THR B CA 1
ATOM 4086 C C . THR B 1 226 ? -5.535 11.781 32.812 1 31.48 226 THR B C 1
ATOM 4088 O O . THR B 1 226 ? -6.227 10.953 33.406 1 31.48 226 THR B O 1
ATOM 4091 N N . GLN B 1 227 ? -6.102 13.008 32.844 1 28.91 227 GLN B N 1
ATOM 4092 C CA . GLN B 1 227 ? -7.512 13.102 33.219 1 28.91 227 GLN B CA 1
ATOM 4093 C C . GLN B 1 227 ? -8.383 12.312 32.25 1 28.91 227 GLN B C 1
ATOM 4095 O O . GLN B 1 227 ? -8.242 12.438 31.016 1 28.91 227 GLN B O 1
ATOM 4100 N N . ASP B 1 228 ? -8.867 11.203 32.688 1 27.81 228 ASP B N 1
ATOM 4101 C CA . ASP B 1 228 ? -10 10.43 32.188 1 27.81 228 ASP B CA 1
ATOM 4102 C C . ASP B 1 228 ? -11.086 11.344 31.625 1 27.81 228 ASP B C 1
ATOM 4104 O O . ASP B 1 228 ? -11.375 12.398 32.188 1 27.81 228 ASP B O 1
ATOM 4108 N N . PRO B 1 229 ? -11.391 11.484 30.359 1 29.09 229 PRO B N 1
ATOM 4109 C CA . PRO B 1 229 ? -12.516 12.297 29.906 1 29.09 229 PRO B CA 1
ATOM 4110 C C . PRO B 1 229 ? -13.656 12.359 30.922 1 29.09 229 PRO B C 1
ATOM 4112 O O . PRO B 1 229 ? -14.727 12.891 30.625 1 29.09 229 PRO B O 1
ATOM 4115 N N . SER B 1 230 ? -13.562 11.734 32.062 1 28.08 230 SER B N 1
ATOM 4116 C CA . SER B 1 230 ? -14.75 11.703 32.906 1 28.08 230 SER B CA 1
ATOM 4117 C C . SER B 1 230 ? -15.07 13.086 33.469 1 28.08 230 SER B C 1
ATOM 4119 O O . SER B 1 230 ? -16.203 13.344 33.875 1 28.08 230 SER B O 1
ATOM 4121 N N . THR B 1 231 ? -14.156 13.859 34 1 27.5 231 THR B N 1
ATOM 4122 C CA . THR B 1 231 ? -14.703 14.844 34.938 1 27.5 231 THR B CA 1
ATOM 4123 C C . THR B 1 231 ? -15.062 16.125 34.188 1 27.5 231 THR B C 1
ATOM 4125 O O . THR B 1 231 ? -14.375 17.141 34.312 1 27.5 231 THR B O 1
ATOM 4128 N N . ARG B 1 232 ? -15.43 16.125 32.969 1 26.56 232 ARG B N 1
ATOM 4129 C CA . ARG B 1 232 ? -15.891 17.406 32.469 1 26.56 232 ARG B CA 1
ATOM 4130 C C . ARG B 1 232 ? -17.031 17.953 33.344 1 26.56 232 ARG B C 1
ATOM 4132 O O . ARG B 1 232 ? -17.906 17.203 33.75 1 26.56 232 ARG B O 1
ATOM 4139 N N . PRO B 1 233 ? -17.016 19.141 33.844 1 26.52 233 PRO B N 1
ATOM 4140 C CA . PRO B 1 233 ? -18.141 19.719 34.562 1 26.52 233 PRO B CA 1
ATOM 4141 C C . PRO B 1 233 ? -19.469 19.594 33.812 1 26.52 233 PRO B C 1
ATOM 4143 O O . PRO B 1 233 ? -19.453 19.531 32.562 1 26.52 233 PRO B O 1
ATOM 4146 N N . SER B 1 234 ? -20.688 19.141 34.375 1 25.61 234 SER B N 1
ATOM 4147 C CA . SER B 1 234 ? -22.094 18.828 34.125 1 25.61 234 SER B CA 1
ATOM 4148 C C . SER B 1 234 ? -22.781 20 33.438 1 25.61 234 SER B C 1
ATOM 4150 O O . SER B 1 234 ? -23.953 19.906 33.062 1 25.61 234 SER B O 1
ATOM 4152 N N . SER B 1 235 ? -22.406 21.312 33.656 1 24.89 235 SER B N 1
ATOM 4153 C CA . SER B 1 235 ? -23.516 22.266 33.625 1 24.89 235 SER B CA 1
ATOM 4154 C C . SER B 1 235 ? -24.062 22.438 32.219 1 24.89 235 SER B C 1
ATOM 4156 O O . SER B 1 235 ? -25.25 22.734 32.031 1 24.89 235 SER B O 1
ATOM 4158 N N . VAL B 1 236 ? -23.281 22.922 31.328 1 22.53 236 VAL B N 1
ATOM 4159 C CA . VAL B 1 236 ? -23.953 23.719 30.297 1 22.53 236 VAL B CA 1
ATOM 4160 C C . VAL B 1 236 ? -24.734 22.797 29.359 1 22.53 236 VAL B C 1
ATOM 4162 O O . VAL B 1 236 ? -24.234 22.422 28.297 1 22.53 236 VAL B O 1
ATOM 4165 N N . VAL B 1 237 ? -25.125 21.609 29.781 1 24.83 237 VAL B N 1
ATOM 4166 C CA . VAL B 1 237 ? -25.828 20.75 28.844 1 24.83 237 VAL B CA 1
ATOM 4167 C C . VAL B 1 237 ? -27.188 21.359 28.5 1 24.83 237 VAL B C 1
ATOM 4169 O O . VAL B 1 237 ? -28.062 21.484 29.359 1 24.83 237 VAL B O 1
ATOM 4172 N N . SER B 1 238 ? -27.219 22.547 27.75 1 23.2 238 SER B N 1
ATOM 4173 C CA . SER B 1 238 ? -28.531 23 27.281 1 23.2 238 SER B CA 1
ATOM 4174 C C . SER B 1 238 ? -29.391 21.812 26.844 1 23.2 238 SER B C 1
ATOM 4176 O O . SER B 1 238 ? -28.891 20.75 26.516 1 23.2 238 SER B O 1
ATOM 4178 N N . SER B 1 239 ? -30.766 21.891 27.156 1 24.05 239 SER B N 1
ATOM 4179 C CA . SER B 1 239 ? -31.984 21.141 26.891 1 24.05 239 SER B CA 1
ATOM 4180 C C . SER B 1 239 ? -32.125 20.797 25.406 1 24.05 239 SER B C 1
ATOM 4182 O O . SER B 1 239 ? -32.875 21.453 24.688 1 24.05 239 SER B O 1
ATOM 4184 N N . VAL B 1 240 ? -31.156 20.969 24.719 1 22.98 240 VAL B N 1
ATOM 4185 C CA . VAL B 1 240 ? -31.5 20.938 23.297 1 22.98 240 VAL B CA 1
ATOM 4186 C C . VAL B 1 240 ? -32.219 19.641 22.953 1 22.98 240 VAL B C 1
ATOM 4188 O O . VAL B 1 240 ? -31.797 18.562 23.391 1 22.98 240 VAL B O 1
ATOM 4191 N N . VAL B 1 241 ? -33.469 19.828 22.641 1 21.23 241 VAL B N 1
ATOM 4192 C CA . VAL B 1 241 ? -34.5 18.984 22.062 1 21.23 241 VAL B CA 1
ATOM 4193 C C . VAL B 1 241 ? -33.875 18.109 20.953 1 21.23 241 VAL B C 1
ATOM 4195 O O . VAL B 1 241 ? -33.062 18.594 20.172 1 21.23 241 VAL B O 1
ATOM 4198 N N . GLU B 1 242 ? -33.969 16.938 21.172 1 24.06 242 GLU B N 1
ATOM 4199 C CA . GLU B 1 242 ? -33.375 15.773 20.5 1 24.06 242 GLU B CA 1
ATOM 4200 C C . GLU B 1 242 ? -33.875 15.656 19.062 1 24.06 242 GLU B C 1
ATOM 4202 O O . GLU B 1 242 ? -34.812 14.914 18.781 1 24.06 242 GLU B O 1
ATOM 4207 N N . GLY B 1 243 ? -34.156 16.812 18.391 1 19.23 243 GLY B N 1
ATOM 4208 C CA . GLY B 1 243 ? -34.844 16.5 17.156 1 19.23 243 GLY B CA 1
ATOM 4209 C C . GLY B 1 243 ? -34 15.742 16.156 1 19.23 243 GLY B C 1
ATOM 4210 O O . GLY B 1 243 ? -32.781 15.969 16.062 1 19.23 243 GLY B O 1
ATOM 4211 N N . SER B 1 244 ? -34.219 14.602 16.156 1 22.09 244 SER B N 1
ATOM 4212 C CA . SER B 1 244 ? -33.594 13.641 15.273 1 22.09 244 SER B CA 1
ATOM 4213 C C . SER B 1 244 ? -33.688 14.086 13.812 1 22.09 244 SER B C 1
ATOM 4215 O O . SER B 1 244 ? -34.781 14.258 13.281 1 22.09 244 SER B O 1
ATOM 4217 N N . ILE B 1 245 ? -33.125 15.148 13.508 1 22.08 245 ILE B N 1
ATOM 4218 C CA . ILE B 1 245 ? -33.375 15.562 12.133 1 22.08 245 ILE B CA 1
ATOM 4219 C C . ILE B 1 245 ? -32.938 14.461 11.172 1 22.08 245 ILE B C 1
ATOM 4221 O O . ILE B 1 245 ? -31.766 14.086 11.148 1 22.08 245 ILE B O 1
ATOM 4225 N N . ALA B 1 246 ? -33.812 13.602 11.094 1 20.47 246 ALA B N 1
ATOM 4226 C CA . ALA B 1 246 ? -33.688 12.547 10.094 1 20.47 246 ALA B CA 1
ATOM 4227 C C . ALA B 1 246 ? -33.531 13.133 8.695 1 20.47 246 ALA B C 1
ATOM 4229 O O . ALA B 1 246 ? -34.344 13.945 8.258 1 20.47 246 ALA B O 1
ATOM 4230 N N . LEU B 1 247 ? -32.469 13.289 8.383 1 19.91 247 LEU B N 1
ATOM 4231 C CA . LEU B 1 247 ? -32.25 13.859 7.062 1 19.91 247 LEU B CA 1
ATOM 4232 C C . LEU B 1 247 ? -33.094 13.148 6.016 1 19.91 247 LEU B C 1
ATOM 4234 O O . LEU B 1 247 ? -32.938 11.953 5.781 1 19.91 247 LEU B O 1
ATOM 4238 N N . LYS B 1 248 ? -34.375 13.469 6.047 1 20.2 248 LYS B N 1
ATOM 4239 C CA . LYS B 1 248 ? -35.375 12.906 5.148 1 20.2 248 LYS B CA 1
ATOM 4240 C C . LYS B 1 248 ? -34.938 13.031 3.691 1 20.2 248 LYS B C 1
ATOM 4242 O O . LYS B 1 248 ? -34.625 14.125 3.227 1 20.2 248 LYS B O 1
ATOM 4247 N N . ARG B 1 249 ? -34.625 11.977 3.209 1 19.67 249 ARG B N 1
ATOM 4248 C CA . ARG B 1 249 ? -34.438 11.898 1.764 1 19.67 249 ARG B CA 1
ATOM 4249 C C . ARG B 1 249 ? -35.719 12.281 1.027 1 19.67 249 ARG B C 1
ATOM 4251 O O . ARG B 1 249 ? -36.781 11.742 1.304 1 19.67 249 ARG B O 1
ATOM 4258 N N . LYS B 1 250 ? -35.812 13.445 0.64 1 22.28 250 LYS B N 1
ATOM 4259 C CA . LYS B 1 250 ? -36.969 13.969 -0.061 1 22.28 250 LYS B CA 1
ATOM 4260 C C . LYS B 1 250 ? -37.469 12.977 -1.104 1 22.28 250 LYS B C 1
ATOM 4262 O O . LYS B 1 250 ? -36.688 12.344 -1.806 1 22.28 250 LYS B O 1
ATOM 4267 N N . PRO B 1 251 ? -38.719 12.672 -1.117 1 17.72 251 PRO B N 1
ATOM 4268 C CA . PRO B 1 251 ? -39.406 11.828 -2.088 1 17.72 251 PRO B CA 1
ATOM 4269 C C . PRO B 1 251 ? -39.312 12.359 -3.516 1 17.72 251 PRO B C 1
ATOM 4271 O O . PRO B 1 251 ? -39.094 13.555 -3.717 1 17.72 251 PRO B O 1
ATOM 4274 N N . ALA B 1 252 ? -39.25 11.445 -4.465 1 19.78 252 ALA B N 1
ATOM 4275 C CA . ALA B 1 252 ? -39.125 11.523 -5.918 1 19.78 252 ALA B CA 1
ATOM 4276 C C . ALA B 1 252 ? -40.25 12.375 -6.512 1 19.78 252 ALA B C 1
ATOM 4278 O O . ALA B 1 252 ? -41.406 12 -6.445 1 19.78 252 ALA B O 1
ATOM 4279 N N . SER B 1 253 ? -40.156 13.648 -6.277 1 17.72 253 SER B N 1
ATOM 4280 C CA . SER B 1 253 ? -41.219 14.484 -6.797 1 17.72 253 SER B CA 1
ATOM 4281 C C . SER B 1 253 ? -41.469 14.203 -8.273 1 17.72 253 SER B C 1
ATOM 4283 O O . SER B 1 253 ? -40.562 13.781 -9 1 17.72 253 SER B O 1
ATOM 4285 N N . GLU B 1 254 ? -42.75 14.281 -8.688 1 17.97 254 GLU B N 1
ATOM 4286 C CA . GLU B 1 254 ? -43.562 14.047 -9.875 1 17.97 254 GLU B CA 1
ATOM 4287 C C . GLU B 1 254 ? -43 14.812 -11.078 1 17.97 254 GLU B C 1
ATOM 4289 O O . GLU B 1 254 ? -42.375 15.867 -10.922 1 17.97 254 GLU B O 1
ATOM 4294 N N . ARG B 1 255 ? -43.156 14.086 -12.32 1 19.14 255 ARG B N 1
ATOM 4295 C CA . ARG B 1 255 ? -42.812 14.273 -13.719 1 19.14 255 ARG B CA 1
ATOM 4296 C C . ARG B 1 255 ? -43.281 15.617 -14.242 1 19.14 255 ARG B C 1
ATOM 4298 O O . ARG B 1 255 ? -44.5 15.844 -14.367 1 19.14 255 ARG B O 1
ATOM 4305 N N . ALA B 1 256 ? -42.688 16.547 -13.68 1 19.64 256 ALA B N 1
ATOM 4306 C CA . ALA B 1 256 ? -43.188 17.781 -14.266 1 19.64 256 ALA B CA 1
ATOM 4307 C C . ALA B 1 256 ? -43.156 17.734 -15.789 1 19.64 256 ALA B C 1
ATOM 4309 O O . ALA B 1 256 ? -42.25 17.141 -16.375 1 19.64 256 ALA B O 1
ATOM 4310 N N . GLU B 1 257 ? -44.219 18.047 -16.406 1 18.89 257 GLU B N 1
ATOM 4311 C CA . GLU B 1 257 ? -44.688 17.953 -17.797 1 18.89 257 GLU B CA 1
ATOM 4312 C C . GLU B 1 257 ? -43.688 18.609 -18.75 1 18.89 257 GLU B C 1
ATOM 4314 O O . GLU B 1 257 ? -43.031 19.594 -18.391 1 18.89 257 GLU B O 1
ATOM 4319 N N . PRO B 1 258 ? -43.406 17.844 -19.891 1 21.58 258 PRO B N 1
ATOM 4320 C CA . PRO B 1 258 ? -42.438 18.062 -20.984 1 21.58 258 PRO B CA 1
ATOM 4321 C C . PRO B 1 258 ? -42.594 19.438 -21.625 1 21.58 258 PRO B C 1
ATOM 4323 O O . PRO B 1 258 ? -43.688 19.891 -21.906 1 21.58 258 PRO B O 1
ATOM 4326 N N . PRO B 1 259 ? -41.875 20.344 -21.047 1 19.67 259 PRO B N 1
ATOM 4327 C CA . PRO B 1 259 ? -42.156 21.641 -21.672 1 19.67 259 PRO B CA 1
ATOM 4328 C C . PRO B 1 259 ? -42.188 21.578 -23.203 1 19.67 259 PRO B C 1
ATOM 4330 O O . PRO B 1 259 ? -41.562 20.688 -23.781 1 19.67 259 PRO B O 1
ATOM 4333 N N . ALA B 1 260 ? -43.125 22.219 -23.75 1 17.72 260 ALA B N 1
ATOM 4334 C CA . ALA B 1 260 ? -43.594 22.375 -25.125 1 17.72 260 ALA B CA 1
ATOM 4335 C C . ALA B 1 260 ? -42.406 22.688 -26.047 1 17.72 260 ALA B C 1
ATOM 4337 O O . ALA B 1 260 ? -41.406 23.297 -25.625 1 17.72 260 ALA B O 1
ATOM 4338 N N . LYS B 1 261 ? -42.5 22.094 -27.234 1 18.84 261 LYS B N 1
ATOM 4339 C CA . LYS B 1 261 ? -41.781 21.844 -28.469 1 18.84 261 LYS B CA 1
ATOM 4340 C C . LYS B 1 261 ? -41.281 23.156 -29.094 1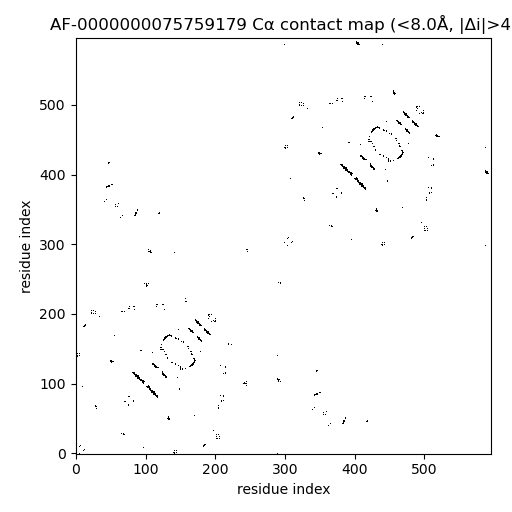 18.84 261 LYS B C 1
ATOM 4342 O O . LYS B 1 261 ? -42.094 23.922 -29.641 1 18.84 261 LYS B O 1
ATOM 4347 N N . ARG B 1 262 ? -40.5 23.969 -28.297 1 17.72 262 ARG B N 1
ATOM 4348 C CA . ARG B 1 262 ? -40.344 25.109 -29.188 1 17.72 262 ARG B CA 1
ATOM 4349 C C . ARG B 1 262 ? -39.719 24.672 -30.516 1 17.72 262 ARG B C 1
ATOM 4351 O O . ARG B 1 262 ? -38.969 23.688 -30.547 1 17.72 262 ARG B O 1
ATOM 4358 N N . GLN B 1 263 ? -40.094 25.031 -31.562 1 16.48 263 GLN B N 1
ATOM 4359 C CA . GLN B 1 263 ? -40.125 24.828 -33 1 16.48 263 GLN B CA 1
ATOM 4360 C C . GLN B 1 263 ? -38.75 25.016 -33.625 1 16.48 263 GLN B C 1
ATOM 4362 O O . GLN B 1 263 ? -38.562 25.891 -34.469 1 16.48 263 GLN B O 1
ATOM 4367 N N . ARG B 1 264 ? -37.656 24.547 -32.875 1 16.34 264 ARG B N 1
ATOM 4368 C CA . ARG B 1 264 ? -36.5 25.031 -33.594 1 16.34 264 ARG B CA 1
ATOM 4369 C C . ARG B 1 264 ? -36.438 24.453 -35 1 16.34 264 ARG B C 1
ATOM 4371 O O . ARG B 1 264 ? -36.875 23.312 -35.219 1 16.34 264 ARG B O 1
ATOM 4378 N N . THR B 1 265 ? -36.219 25.234 -35.969 1 17.42 265 THR B N 1
ATOM 4379 C CA . THR B 1 265 ? -36.094 25.141 -37.406 1 17.42 265 THR B CA 1
ATOM 4380 C C . THR B 1 265 ? -34.938 24.203 -37.781 1 17.42 265 THR B C 1
ATOM 4382 O O . THR B 1 265 ? -34.031 24 -37 1 17.42 265 THR B O 1
ATOM 4385 N N . SER B 1 266 ? -34.906 23.453 -38.875 1 15.64 266 SER B N 1
ATOM 4386 C CA . SER B 1 266 ? -34.625 22.188 -39.562 1 15.64 266 SER B CA 1
ATOM 4387 C C . SER B 1 266 ? -33.156 22.094 -39.969 1 15.64 266 SER B C 1
ATOM 4389 O O . SER B 1 266 ? -32.719 21.062 -40.469 1 15.64 266 SER B O 1
ATOM 4391 N N . ILE B 1 267 ? -32.125 22.938 -39.656 1 18.52 267 ILE B N 1
ATOM 4392 C CA . ILE B 1 267 ? -31.266 22.797 -40.812 1 18.52 267 ILE B CA 1
ATOM 4393 C C . ILE B 1 267 ? -30.609 21.422 -40.844 1 18.52 267 ILE B C 1
ATOM 4395 O O . ILE B 1 267 ? -30.391 20.812 -39.781 1 18.52 267 ILE B O 1
ATOM 4399 N N . GLY B 1 268 ? -30.172 20.719 -41.938 1 16.23 268 GLY B N 1
ATOM 4400 C CA . GLY B 1 268 ? -30.047 19.422 -42.594 1 16.23 268 GLY B CA 1
ATOM 4401 C C . GLY B 1 268 ? -28.812 18.641 -42.156 1 16.23 268 GLY B C 1
ATOM 4402 O O . GLY B 1 268 ? -28.828 17.406 -42.156 1 16.23 268 GLY B O 1
ATOM 4403 N N . GLY B 1 269 ? -27.578 19.109 -41.969 1 18.42 269 GLY B N 1
ATOM 4404 C CA . GLY B 1 269 ? -26.562 18.266 -42.562 1 18.42 269 GLY B CA 1
ATOM 4405 C C . GLY B 1 269 ? -26.25 17.031 -41.75 1 18.42 269 GLY B C 1
ATOM 4406 O O . GLY B 1 269 ? -26.625 16.953 -40.594 1 18.42 269 GLY B O 1
ATOM 4407 N N . SER B 1 270 ? -25.609 15.789 -42.188 1 16.97 270 SER B N 1
ATOM 4408 C CA . SER B 1 270 ? -25.609 14.336 -42.094 1 16.97 270 SER B CA 1
ATOM 4409 C C . SER B 1 270 ? -24.703 13.852 -40.969 1 16.97 270 SER B C 1
ATOM 4411 O O . SER B 1 270 ? -24.594 12.641 -40.719 1 16.97 270 SER B O 1
ATOM 4413 N N . SER B 1 271 ? -23.953 14.609 -40.219 1 17.38 271 SER B N 1
ATOM 4414 C CA . SER B 1 271 ? -22.703 13.977 -39.844 1 17.38 271 SER B CA 1
ATOM 4415 C C . SER B 1 271 ? -22.953 12.891 -38.781 1 17.38 271 SER B C 1
ATOM 4417 O O . SER B 1 271 ? -23.734 13.078 -37.844 1 17.38 271 SER B O 1
ATOM 4419 N N . ALA B 1 272 ? -22.578 11.562 -38.969 1 18.06 272 ALA B N 1
ATOM 4420 C CA . ALA B 1 272 ? -22.859 10.25 -38.406 1 18.06 272 ALA B CA 1
ATOM 4421 C C . ALA B 1 272 ? -22.219 10.094 -37.031 1 18.06 272 ALA B C 1
ATOM 4423 O O . ALA B 1 272 ? -21.547 9.102 -36.75 1 18.06 272 ALA B O 1
ATOM 4424 N N . LEU B 1 273 ? -22.062 11.008 -36.125 1 16.97 273 LEU B N 1
ATOM 4425 C CA . LEU B 1 273 ? -21.156 10.758 -35 1 16.97 273 LEU B CA 1
ATOM 4426 C C . LEU B 1 273 ? -21.75 9.719 -34.062 1 16.97 273 LEU B C 1
ATOM 4428 O O . LEU B 1 273 ? -22.828 9.922 -33.5 1 16.97 273 LEU B O 1
ATOM 4432 N N . GLU B 1 274 ? -21.391 8.438 -34.156 1 18.22 274 GLU B N 1
ATOM 4433 C CA . GLU B 1 274 ? -21.891 7.297 -33.406 1 18.22 274 GLU B CA 1
ATOM 4434 C C . GLU B 1 274 ? -21.641 7.484 -31.906 1 18.22 274 GLU B C 1
ATOM 4436 O O . GLU B 1 274 ? -20.578 7.953 -31.516 1 18.22 274 GLU B O 1
ATOM 4441 N N . THR B 1 275 ? -22.656 7.473 -31.062 1 17.73 275 THR B N 1
ATOM 4442 C CA . THR B 1 275 ? -22.984 7.742 -29.656 1 17.73 275 THR B CA 1
ATOM 4443 C C . THR B 1 275 ? -22.484 6.613 -28.766 1 17.73 275 THR B C 1
ATOM 4445 O O . THR B 1 275 ? -22.938 5.477 -28.875 1 17.73 275 THR B O 1
ATOM 4448 N N . LEU B 1 276 ? -21.188 6.637 -28.391 1 17.92 276 LEU B N 1
ATOM 4449 C CA . LEU B 1 276 ? -20.516 5.648 -27.547 1 17.92 276 LEU B CA 1
ATOM 4450 C C . LEU B 1 276 ? -21.25 5.48 -26.219 1 17.92 276 LEU B C 1
ATOM 4452 O O . LEU B 1 276 ? -21.734 6.457 -25.656 1 17.92 276 LEU B O 1
ATOM 4456 N N . GLY B 1 277 ? -21.578 4.25 -25.812 1 17.16 277 GLY B N 1
ATOM 4457 C CA . GLY B 1 277 ? -22.406 3.641 -24.781 1 17.16 277 GLY B CA 1
ATOM 4458 C C . GLY B 1 277 ? -21.938 3.947 -23.375 1 17.16 277 GLY B C 1
ATOM 4459 O O . GLY B 1 277 ? -20.75 4.141 -23.141 1 17.16 277 GLY B O 1
ATOM 4460 N N . SER B 1 278 ? -22.688 4.531 -22.453 1 18.42 278 SER B N 1
ATOM 4461 C CA . SER B 1 278 ? -22.672 5.113 -21.125 1 18.42 278 SER B CA 1
ATOM 4462 C C . SER B 1 278 ? -22.469 4.043 -20.062 1 18.42 278 SER B C 1
ATOM 4464 O O . SER B 1 278 ? -23.328 3.191 -19.844 1 18.42 278 SER B O 1
ATOM 4466 N N . VAL B 1 279 ? -21.344 3.354 -20.047 1 18.86 279 VAL B N 1
ATOM 4467 C CA . VAL B 1 279 ? -21.172 2.322 -19.031 1 18.86 279 VAL B CA 1
ATOM 4468 C C . VAL B 1 279 ? -21.266 2.949 -17.641 1 18.86 279 VAL B C 1
ATOM 4470 O O . VAL B 1 279 ? -20.562 3.908 -17.328 1 18.86 279 VAL B O 1
ATOM 4473 N N . ASN B 1 280 ? -22.344 2.906 -16.953 1 19.17 280 ASN B N 1
ATOM 4474 C CA . ASN B 1 280 ? -22.75 3.357 -15.625 1 19.17 280 ASN B CA 1
ATOM 4475 C C . ASN B 1 280 ? -21.938 2.66 -14.531 1 19.17 280 ASN B C 1
ATOM 4477 O O . ASN B 1 280 ? -22.141 1.474 -14.266 1 19.17 280 ASN B O 1
ATOM 4481 N N . SER B 1 281 ? -20.672 2.754 -14.57 1 18.61 281 SER B N 1
ATOM 4482 C CA . SER B 1 281 ? -19.859 2.025 -13.594 1 18.61 281 SER B CA 1
ATOM 4483 C C . SER B 1 281 ? -20.141 2.5 -12.172 1 18.61 281 SER B C 1
ATOM 4485 O O . SER B 1 281 ? -20.094 3.699 -11.891 1 18.61 281 SER B O 1
ATOM 4487 N N . GLU B 1 282 ? -20.984 1.81 -11.406 1 21 282 GLU B N 1
ATOM 4488 C CA . GLU B 1 282 ? -21.344 1.95 -10 1 21 282 GLU B CA 1
ATOM 4489 C C . GLU B 1 282 ? -20.109 1.986 -9.117 1 21 282 GLU B C 1
ATOM 4491 O O . GLU B 1 282 ? -19.266 1.086 -9.18 1 21 282 GLU B O 1
ATOM 4496 N N . VAL B 1 283 ? -19.609 3.068 -8.844 1 21.03 283 VAL B N 1
ATOM 4497 C CA . VAL B 1 283 ? -18.469 3.408 -8.016 1 21.03 283 VAL B CA 1
ATOM 4498 C C . VAL B 1 283 ? -18.734 3.01 -6.562 1 21.03 283 VAL B C 1
ATOM 4500 O O . VAL B 1 283 ? -19.656 3.545 -5.93 1 21.03 283 VAL B O 1
ATOM 4503 N N . LEU B 1 284 ? -18.484 1.795 -6.129 1 22 284 LEU B N 1
ATOM 4504 C CA . LEU B 1 284 ? -18.562 1.376 -4.734 1 22 284 LEU B CA 1
ATOM 4505 C C . LEU B 1 284 ? -17.594 2.176 -3.873 1 22 284 LEU B C 1
ATOM 4507 O O . LEU B 1 284 ? -16.391 2.205 -4.148 1 22 284 LEU B O 1
ATOM 4511 N N . SER B 1 285 ? -18 3.217 -3.262 1 22.66 285 SER B N 1
ATOM 4512 C CA . SER B 1 285 ? -17.344 4.18 -2.389 1 22.66 285 SER B CA 1
ATOM 4513 C C . SER B 1 285 ? -16.828 3.516 -1.118 1 22.66 285 SER B C 1
ATOM 4515 O O . SER B 1 285 ? -17.609 3.041 -0.296 1 22.66 285 SER B O 1
ATOM 4517 N N . ILE B 1 286 ? -15.844 2.844 -1.088 1 23.98 286 ILE B N 1
ATOM 4518 C CA . ILE B 1 286 ? -15.328 2.105 0.063 1 23.98 286 ILE B CA 1
ATOM 4519 C C . ILE B 1 286 ? -14.961 3.08 1.177 1 23.98 286 ILE B C 1
ATOM 4521 O O . ILE B 1 286 ? -15.039 2.742 2.359 1 23.98 286 ILE B O 1
ATOM 4525 N N . GLY B 1 287 ? -14.078 3.939 0.954 1 26.28 287 GLY B N 1
ATOM 4526 C CA . GLY B 1 287 ? -13.414 4.52 2.111 1 26.28 287 GLY B CA 1
ATOM 4527 C C . GLY B 1 287 ? -14.305 5.473 2.891 1 26.28 287 GLY B C 1
ATOM 4528 O O . GLY B 1 287 ? -14.219 6.688 2.719 1 26.28 287 GLY B O 1
ATOM 4529 N N . SER B 1 288 ? -15.5 5.043 3.209 1 24.75 288 SER B N 1
ATOM 4530 C CA . SER B 1 288 ? -16.484 6.004 3.693 1 24.75 288 SER B CA 1
ATOM 4531 C C . SER B 1 288 ? -16.219 6.395 5.141 1 24.75 288 SER B C 1
ATOM 4533 O O . SER B 1 288 ? -15.758 5.566 5.938 1 24.75 288 SER B O 1
ATOM 4535 N N . LEU B 1 289 ? -15.844 7.59 5.43 1 24 289 LEU B N 1
ATOM 4536 C CA . LEU B 1 289 ? -15.93 8.164 6.77 1 24 289 LEU B CA 1
ATOM 4537 C C . LEU B 1 289 ? -17.25 7.801 7.434 1 24 289 LEU B C 1
ATOM 4539 O O . LEU B 1 289 ? -18.312 8.008 6.852 1 24 289 LEU B O 1
ATOM 4543 N N . GLU B 1 290 ? -17.125 6.746 8.266 1 28.2 290 GLU B N 1
ATOM 4544 C CA . GLU B 1 290 ? -18.359 6.355 8.938 1 28.2 290 GLU B CA 1
ATOM 4545 C C . GLU B 1 290 ? -18.625 7.246 10.148 1 28.2 290 GLU B C 1
ATOM 4547 O O . GLU B 1 290 ? -17.703 7.551 10.922 1 28.2 290 GLU B O 1
ATOM 4552 N N . ILE B 1 291 ? -19.547 8.016 10.133 1 23.69 291 ILE B N 1
ATOM 4553 C CA . ILE B 1 291 ? -20.062 8.695 11.312 1 23.69 291 ILE B CA 1
ATOM 4554 C C . ILE B 1 291 ? -20.922 7.73 12.133 1 23.69 291 ILE B C 1
ATOM 4556 O O . ILE B 1 291 ? -21.906 7.184 11.633 1 23.69 291 ILE B O 1
ATOM 4560 N N . ARG B 1 292 ? -20.359 7.051 13.109 1 25.64 292 ARG B N 1
ATOM 4561 C CA . ARG B 1 292 ? -21.125 6.145 13.961 1 25.64 292 ARG B CA 1
ATOM 4562 C C . ARG B 1 292 ? -21.922 6.918 15.008 1 25.64 292 ARG B C 1
ATOM 4564 O O . ARG B 1 292 ? -21.406 7.836 15.641 1 25.64 292 ARG B O 1
ATOM 4571 N N . LEU B 1 293 ? -23.25 6.742 14.984 1 21.42 293 LEU B N 1
ATOM 4572 C CA . LEU B 1 293 ? -24.234 7.27 15.93 1 21.42 293 LEU B CA 1
ATOM 4573 C C . LEU B 1 293 ? -24.219 6.473 17.234 1 21.42 293 LEU B C 1
ATOM 4575 O O . LEU B 1 293 ? -24.469 5.266 17.219 1 21.42 293 LEU B O 1
ATOM 4579 N N . ASP B 1 294 ? -23.438 6.668 18.172 1 24.41 294 ASP B N 1
ATOM 4580 C CA . ASP B 1 294 ? -23.625 6.043 19.469 1 24.41 294 ASP B CA 1
ATOM 4581 C C . ASP B 1 294 ? -24.938 6.48 20.125 1 24.41 294 ASP B C 1
ATOM 4583 O O . ASP B 1 294 ? -25.125 7.656 20.438 1 24.41 294 ASP B O 1
ATOM 4587 N N . MET B 1 295 ? -26.094 5.914 19.797 1 21.25 295 MET B N 1
ATOM 4588 C CA . MET B 1 295 ? -27.344 6.117 20.5 1 21.25 295 MET B CA 1
ATOM 4589 C C . MET B 1 295 ? -27.266 5.586 21.922 1 21.25 295 MET B C 1
ATOM 4591 O O . MET B 1 295 ? -27.016 4.398 22.125 1 21.25 295 MET B O 1
ATOM 4595 N N . LYS B 1 296 ? -26.953 6.297 22.938 1 22.02 296 LYS B N 1
ATOM 4596 C CA . LYS B 1 296 ? -27.328 5.926 24.297 1 22.02 296 LYS B CA 1
ATOM 4597 C C . LYS B 1 296 ? -28.828 5.781 24.438 1 22.02 296 LYS B C 1
ATOM 4599 O O . LYS B 1 296 ? -29.578 6.707 24.125 1 22.02 296 LYS B O 1
ATOM 4604 N N . LEU B 1 297 ? -29.438 4.621 24.359 1 20.47 297 LEU B N 1
ATOM 4605 C CA . LEU B 1 297 ? -30.719 4.301 24.969 1 20.47 297 LEU B CA 1
ATOM 4606 C C . LEU B 1 297 ? -30.75 4.695 26.438 1 20.47 297 LEU B C 1
ATOM 4608 O O . LEU B 1 297 ? -29.906 4.242 27.219 1 20.47 297 LEU B O 1
ATOM 4612 N N . ARG B 1 298 ? -31.141 5.883 26.781 1 19.59 298 ARG B N 1
ATOM 4613 C CA . ARG B 1 298 ? -31.906 5.996 28.016 1 19.59 298 ARG B CA 1
ATOM 4614 C C . ARG B 1 298 ? -33.25 5.312 27.891 1 19.59 298 ARG B C 1
ATOM 4616 O O . ARG B 1 298 ? -33.906 5.391 26.844 1 19.59 298 ARG B O 1
#

Solvent-accessible surface area (backbone atoms only — not comparable to full-atom values): 35131 Å² total; per-residue (Å²): 106,50,49,67,55,33,26,64,41,69,62,35,44,76,57,90,70,94,65,93,74,73,67,68,83,61,96,66,78,70,66,89,56,49,66,58,52,54,48,49,50,47,60,34,33,60,76,29,68,84,33,41,65,56,13,40,52,45,42,50,53,51,55,47,53,45,50,50,47,32,57,73,65,63,57,54,79,55,80,69,66,52,37,71,19,42,25,47,59,42,78,44,76,44,73,77,31,49,53,96,83,19,71,36,49,47,38,41,66,38,51,30,29,35,28,46,38,80,58,92,42,64,58,25,37,41,30,41,34,40,65,20,28,64,94,42,82,72,51,63,18,49,52,49,43,54,41,48,48,26,23,54,46,19,47,75,69,65,43,95,58,30,50,27,36,36,34,43,27,25,57,51,42,39,39,35,35,40,34,43,79,84,32,36,30,47,72,48,78,47,36,40,90,78,66,33,60,59,57,54,44,45,51,54,48,47,50,53,51,53,44,48,65,47,52,72,46,71,76,58,76,64,72,71,58,76,72,62,88,69,75,66,86,77,72,83,67,69,87,68,69,80,50,75,77,66,83,68,77,80,74,88,76,79,83,75,75,80,74,77,80,73,78,76,75,74,82,77,85,79,84,74,76,80,77,78,77,79,76,77,72,78,76,81,78,69,87,65,66,56,64,68,77,83,76,77,84,125,104,50,50,67,55,34,25,64,42,68,63,36,45,75,58,90,70,95,65,95,74,76,66,68,86,61,96,63,76,70,64,89,56,48,66,58,52,53,48,50,50,48,61,33,33,60,72,29,67,84,32,40,65,55,14,40,52,48,42,51,53,50,54,47,53,44,49,50,47,31,55,75,66,63,58,52,77,58,79,71,65,49,39,70,20,41,22,47,59,42,76,44,75,43,74,77,32,50,54,96,84,41,76,37,43,47,38,43,66,37,51,30,28,34,28,44,39,81,57,92,43,66,54,24,38,39,28,40,35,40,64,19,27,64,95,42,82,74,52,62,19,50,52,50,4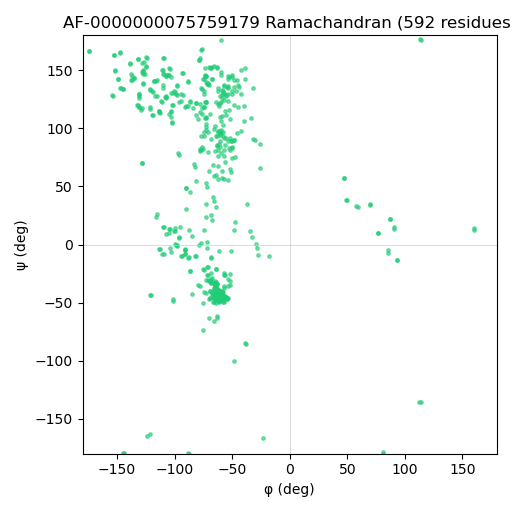3,54,40,48,48,26,24,54,45,18,47,74,54,53,35,91,55,30,49,26,35,36,34,43,28,24,56,53,42,39,39,36,35,40,35,42,78,86,32,36,28,46,74,48,79,47,36,40,90,79,66,33,61,57,56,54,46,44,52,52,47,48,51,52,50,54,43,47,61,47,57,70,43,68,60,50,77,67,77,79,63,81,70,59,88,71,78,63,86,78,69,86,65,75,83,69,73,78,68,72,76,63,80,68,76,75,74,86,74,77,83,73,73,79,76,78,79,72,76,78,79,73,86,77,85,79,84,78,80,80,80,79,81,82,77,79,74,80,75,82,77,71,88,61,63,54,67,64,80,81,75,77,82,125

Organism: Penicillium rubens (strain ATCC 28089 / DSM 1075 / NRRL 1951 / Wisconsin 54-1255) (NCBI:txid500485)

Radius of gyration: 28.03 Å; Cα contacts (8 Å, |Δi|>4): 900; chains: 2; bounding box: 68×72×95 Å

Sequence (596 aa):
MSLQQTEMAFGIKEATGTQPWMVPHLFFALPADFGRYLELYDTLTKSGVDNEAKSRCRLDALIFVVYRTLSEQDLHPNTGDSRATLSFETPFKWSPVPVNGVPHTCTGTADYTVLFGGRDHMACHLIVLEAKKRYNLSGAGQLLAYMAMVQVNRKARGQSNWSVWGCLSDGWSFHFYFLDMEGNWSSKILSSSVLGWQEIANTLAHMIIQAQAVANSPLRLSLYSTQDPSTRPSSVVSSVVEGSIALKRKPASERAEPPAKRQRTSIGGSSALETLGSVNSEVLSIGSLEIRLDMKLRMSLQQTEMAFGIKEATGTQPWMVPHLFFALPADFGRYLELYDTLTKSGVDNEAKSRCRLDALIFVVYRTLSEQDLHPNTGDSRATLSFETPFKWSPVPVNGVPHTCTGTADYTVLFGGRDHMACHLIVLEAKKRYNLSGAGQLLAYMAMVQVNRKARGQSNWSVWGCLSDGWSFHFYFLDMEGNWSSKILSSSVLGWQEIANTLAHMIIQAQAVANSPLRLSLYSTQDPSTRPSSVVSSVVEGSIALKRKPASERAEPPAKRQRTSIGGSSALETLGSVNSEVLSIGSLEIRLDMKLR

pLDDT: mean 70.3, std 30.1, range [15.64, 98.25]

Secondary structure (DSSP, 8-state):
--HHHHHHHHT-EE--S--S-----------TTHHHHHHHHHHHTTTSPP-HHHHHHHHHHHHHHHHHHHHHTT-----STT-EEEEEEEEEEEEEEEETTEEEEEEEEEEEEEEESSS--GGGEEEEEEE--TT----HHHHHHHHHHHHHHHHHTT-S---EEEEEESSSEEEEEEE-TTSEEEEEEEEHHHHHHHHHHHHHHHHHHHHHHHHTS---GGGG----GGGS-STT--------------------------------------------------------------/--HHHHHHHHT-EE--S--S-----------TTHHHHHHHHHHHTTTSPP-HHHHHHHHHHHHHHHHHHHHHTT-----STT-EEEEEEEEEEEEEEEETTEEEEEEEEEEEEEEESSS--GGGEEEEEEE--TT----HHHHHHHHHHHHHHHHHTT-S---EEEEEESSSEEEEEEE-TTSEEEEEEEEHHHHHHHHHHHHHHHHHHHHHHHHTS-----------TT---S----------------------------------------------------S-----------

Foldseek 3Di:
DAQVQLCVQLVFEADPDDDPQPQPPDPQDFDPCLVVVVVVLCVVCVPPDWWQVSLVVLVVSLVVRLVVRCVVVVVQPDDDQFGKDKDAFQKDWDWFGDDPNATFIFIATFGIFIATGNDPDLLRRQETEHEGTPPDQPQPSVFLNSLSRNLVVVVVLPQPFSKGKYWTYNSFKIWIWIQGNVNHMYIDIDGCVPPNSGSVSSSVSSSNSVSSVSNVPPSDDPVVPPDDVPPDDDPPPPPDDNPQPQVDPDDPDDDPDDDDDPDPPDDDDDDCPDDPDPPPPPPPPPRDRHGDRPDPDD/DAQVQLCVQLVFEADPDDDPQPQPPDPQDFDPCLVVVVVVLCVVCVPPDWWQVSLVVLVVSLVVRLVVSCVVVVVQPDDDFFGKDKDAFQKDWDWFGDDPNDTFIFIATFGIFIATGNDPDLLRRQETEHEGTPPDQPQPSVFLNSLSRNLVVVVVQPQPFSKGKYWTYNSFKIWIWIQGNVRHMYIDIDGCVPPNSGSVSSSVSSSSSVSSVSNPRPSPPPPVPPPDVPPDPPPPPPPPDPPPPPVDPDDPDDDDDDPDDPDPDDDDDDDCPDDPDDPPPPPPPPRDRDGDDPDPDD

Nearest PDB structures (foldseek):
  8dml-assembly2_C  TM=4.929E-01  e=3.720E-02  Vibrio parahaemolyticus
  8csq-assembly1_7  TM=3.910E-01  e=2.229E+00  Homo sapiens
  8qpk-assembly1_A  TM=2.531E-01  e=6.385E+00  Homo sapiens
  8r0a-assembly1_A  TM=2.531E-01  e=7.177E+00  Homo sapiens
  8dml-assembly2_C  TM=4.931E-01  e=3.364E-02  Vibrio parahaemolyticus